Protein AF-A0A4P6M307-F1 (afdb_monomer)

Mean predicted aligned error: 17.97 Å

Nearest PDB structures (foldseek):
  3gp9-assembly2_B-3  TM=6.102E-01  e=2.139E-03  Acanthamoeba polyphaga mimivirus
  3fcw-assembly1_A-2  TM=6.290E-01  e=9.483E-03  Acanthamoeba polyphaga mimivirus
  3evw-assembly1_A-2  TM=6.458E-01  e=1.740E-02  Acanthamoeba polyphaga mimivirus
  7ywu-assembly3_G  TM=3.970E-01  e=5.698E+00  Rhodococcus jostii
  7ywv-assembly4_H  TM=3.481E-01  e=6.362E+00  Rhodococcus jostii RHA1

Sequence (437 aa):
MKGEKKYSVLILWPSSASEEGQRKAEHLLEQWKIPVYEKKISMRMTLSEFTEFIYSVYHMEPWADKWKNVKNKASWCYAEGYPVVFYKLEGKKLPQIQVIKQELRDTFKMQKNSVHLVEKCREETWEKINKKAAGQYQGVIKEVFQKYPYVCSSLRLKGHELAEEETVDAGVLWNPLRFDLNAKIIYIEALKKGKDIPDALALYKRHIEVFCGGRVVEAGNQAKDGMGKYVETLHSLYRLFREGQEIPGDPIPVDEDYAALDGSHRTALAWCFGRRLRIYHIAKKRRFTWDYLFFRKRGMAEADLLKMAHKYYEEHPMYCLVFRGKRREASLHRKLSGFCSPVYIKRLKKNRNCYVFLDREFDSREKVTEKIQGIFKRNSIVCLKSRQTMDTAFAELLRENEEAGRLQKNAGKVRRKIVYLYFVLLRAIKQRLGMPV

Foldseek 3Di:
DPDAFFKKKKKFFQLQQPPVSVVVLVVLCVVLVWDFPDKDWFAFDDLVLQLLVQCVVCVVPPQSVDSVSSSVLSVLQDDGPGTMMMTITGQPCVVVVVVSVVVSCVVSVSHPNGMDMGGRQHPVNVVVVVCSRHCVVVPVVVVCCVQAVPCCVVLVQRPWDKDDKDKAQLVLQVAQLPLLLLLLLLQLVCVVVVHPNVVSVVLNLLSVCLVCLVPQDDPDDPVDDDPVVVVVVLVVQSVCLVVVHDGPPPDFEAEPSSHTPDCSSVSSSCNNSVHIGIYIYTYPDDRRGPHLVSSVVSPNQPLSLLSSLVSSVVVFQKKKKKFADDDDPVVVCVLCVVPFSWRDWDQDPPRRIIITITGDPDPDPVVVLVSVCVVPPPVTIDIDRDPVVVVVVSVVSNVSSVVVVVVVVVVVVVVVVVVVVVVVVVVVVCVVVVHDD

Solvent-accessible surface area (backbone atoms only — not comparable to full-atom values): 24268 Å² total; per-residue (Å²): 133,85,75,80,81,46,25,27,38,40,35,34,24,20,55,37,35,45,76,66,40,47,51,54,53,51,52,52,35,55,76,70,69,51,59,71,78,43,80,46,74,26,67,64,51,54,74,69,58,43,25,52,51,47,37,71,77,37,59,88,40,86,68,40,76,40,64,69,50,28,47,53,52,26,62,61,19,49,35,87,81,28,26,43,35,38,37,38,30,66,48,90,46,61,74,57,52,54,51,49,54,48,52,51,18,62,74,67,72,46,50,86,34,26,53,49,75,45,74,73,37,47,70,71,55,49,50,52,52,45,47,63,41,66,52,68,57,50,56,70,49,47,54,47,46,72,74,38,52,65,57,49,65,76,66,65,57,82,91,50,52,79,42,71,76,48,79,40,58,26,63,70,49,63,44,46,48,41,41,67,36,33,36,46,34,51,28,53,49,17,62,74,70,75,43,67,45,72,63,26,47,49,48,33,52,53,50,51,41,38,72,49,67,73,47,73,66,71,96,85,54,98,89,65,74,47,74,63,55,60,52,51,50,48,52,53,52,48,50,31,65,72,68,76,49,84,67,89,79,68,54,32,46,19,32,91,82,42,47,57,75,50,54,59,66,58,43,27,48,24,47,78,68,75,35,71,39,48,31,31,28,32,45,93,59,81,85,76,69,42,24,54,65,53,43,49,76,55,66,48,52,68,69,57,54,48,52,29,47,49,52,49,48,78,81,37,76,54,42,38,36,39,29,66,61,87,76,55,67,71,63,45,49,59,62,40,58,76,74,42,54,61,43,41,75,50,70,47,84,87,79,38,37,28,42,37,33,29,56,63,86,58,99,44,73,64,62,54,52,53,55,47,42,73,78,38,67,74,94,31,67,47,79,43,76,50,69,71,54,49,54,50,51,52,51,53,55,49,50,54,49,51,53,52,49,52,51,50,55,49,50,51,52,50,50,50,50,50,54,50,50,50,53,53,50,51,46,52,51,27,60,75,69,74,41,89,121

pLDDT: mean 73.61, std 16.12, range [32.78, 98.38]

Organism: NCBI:txid33035

Structure (mmCIF, N/CA/C/O backbone):
data_AF-A0A4P6M307-F1
#
_entry.id   AF-A0A4P6M307-F1
#
loop_
_atom_site.group_PDB
_atom_site.id
_atom_site.type_symbol
_atom_site.label_atom_id
_atom_site.label_alt_id
_atom_site.label_comp_id
_atom_site.label_asym_id
_atom_site.label_entity_id
_atom_site.label_seq_id
_atom_site.pdbx_PDB_ins_code
_atom_site.Cartn_x
_atom_site.Cartn_y
_atom_site.Cartn_z
_atom_site.occupancy
_atom_site.B_iso_or_equiv
_atom_site.auth_seq_id
_atom_site.auth_comp_id
_atom_site.auth_asym_id
_atom_site.auth_atom_id
_atom_site.pdbx_PDB_model_num
ATOM 1 N N . MET A 1 1 ? -24.072 27.671 -34.530 1.00 32.78 1 MET A N 1
ATOM 2 C CA . MET A 1 1 ? -23.465 26.413 -34.037 1.00 32.78 1 MET A CA 1
ATOM 3 C C . MET A 1 1 ? -22.939 25.619 -35.228 1.00 32.78 1 MET A C 1
ATOM 5 O O . MET A 1 1 ? -23.743 25.099 -35.990 1.00 32.78 1 MET A O 1
ATOM 9 N N . LYS A 1 2 ? -21.618 25.578 -35.457 1.00 37.47 2 LYS A N 1
ATOM 10 C CA . LYS A 1 2 ? -21.030 24.672 -36.462 1.00 37.47 2 LYS A CA 1
ATOM 11 C C . LYS A 1 2 ? -21.182 23.244 -35.928 1.00 37.47 2 LYS A C 1
ATOM 13 O O . LYS A 1 2 ? -20.669 22.957 -34.854 1.00 37.47 2 LYS A O 1
ATOM 18 N N . GLY A 1 3 ? -21.932 22.392 -36.627 1.00 44.56 3 GLY A N 1
ATOM 19 C CA . GLY A 1 3 ? -22.141 21.003 -36.214 1.00 44.56 3 GLY A CA 1
ATOM 20 C C . GLY A 1 3 ? -20.807 20.265 -36.093 1.00 44.56 3 GLY A C 1
ATOM 21 O O . GLY A 1 3 ? -19.982 20.342 -37.004 1.00 44.56 3 GLY A O 1
ATOM 22 N N . GLU A 1 4 ? -20.587 19.580 -34.969 1.00 51.72 4 GLU A N 1
ATOM 23 C CA . GLU A 1 4 ? -19.405 18.739 -34.762 1.00 51.72 4 GLU A CA 1
ATOM 24 C C . GLU A 1 4 ? -19.264 17.748 -35.926 1.00 51.72 4 GLU A C 1
ATOM 26 O O . GLU A 1 4 ? -20.150 16.922 -36.174 1.00 51.72 4 GLU A O 1
ATOM 31 N N . LYS A 1 5 ? -18.147 17.826 -36.657 1.00 55.09 5 LYS A N 1
ATOM 32 C CA . LYS A 1 5 ? -17.815 16.830 -37.677 1.00 55.09 5 LYS A CA 1
ATOM 33 C C . LYS A 1 5 ? -17.586 15.492 -36.972 1.00 55.09 5 LYS A C 1
ATOM 35 O O . LYS A 1 5 ? -16.677 15.357 -36.159 1.00 55.09 5 LYS A O 1
ATOM 40 N N . LYS A 1 6 ? -18.430 14.504 -37.267 1.00 62.25 6 LYS A N 1
ATOM 41 C CA . LYS A 1 6 ? -18.277 13.131 -36.771 1.00 62.25 6 LYS A CA 1
ATOM 42 C C . LYS A 1 6 ? -17.341 12.384 -37.713 1.00 62.25 6 LYS A C 1
ATOM 44 O O . LYS A 1 6 ? -17.597 12.364 -38.915 1.00 62.25 6 LYS A O 1
ATOM 49 N N . TYR A 1 7 ? -16.305 11.748 -37.178 1.00 72.25 7 TYR A N 1
ATOM 50 C CA . TYR A 1 7 ? -15.385 10.909 -37.947 1.00 72.25 7 TYR A CA 1
ATOM 51 C C . TYR A 1 7 ? -15.489 9.449 -37.507 1.00 72.25 7 TYR A C 1
ATOM 53 O O . TYR A 1 7 ? -15.984 9.140 -36.421 1.00 72.25 7 TYR A O 1
ATOM 61 N N . SER A 1 8 ? -15.022 8.542 -38.356 1.00 76.38 8 SER A N 1
ATOM 62 C CA . SER A 1 8 ? -14.781 7.143 -37.995 1.00 76.38 8 SER A CA 1
ATOM 63 C C . SER A 1 8 ? -13.318 6.811 -38.235 1.00 76.38 8 SER A C 1
ATOM 65 O O . SER A 1 8 ? -12.690 7.399 -39.112 1.00 76.38 8 SER A O 1
ATOM 67 N N . VAL A 1 9 ? -12.768 5.885 -37.457 1.00 78.06 9 VAL A N 1
ATOM 68 C CA . VAL A 1 9 ? -11.374 5.454 -37.612 1.00 78.06 9 VAL A CA 1
ATOM 69 C C . VAL A 1 9 ? -11.351 3.985 -37.978 1.00 78.06 9 VAL A C 1
ATOM 71 O O . VAL A 1 9 ? -11.781 3.142 -37.189 1.00 78.06 9 VAL A O 1
ATOM 74 N N . LEU A 1 10 ? -10.838 3.686 -39.168 1.00 81.50 10 LEU A N 1
ATOM 75 C CA . LEU A 1 10 ? -10.545 2.327 -39.599 1.00 81.50 10 LEU A CA 1
ATOM 76 C C . LEU A 1 10 ? -9.103 1.994 -39.214 1.00 81.50 10 LEU A C 1
ATOM 78 O O . LEU A 1 10 ? -8.186 2.754 -39.518 1.00 81.50 10 LEU A O 1
ATOM 82 N N . ILE A 1 11 ? -8.915 0.868 -38.534 1.00 84.81 11 ILE A N 1
ATOM 83 C CA . ILE A 1 11 ? -7.616 0.395 -38.057 1.00 84.81 11 ILE A CA 1
ATOM 84 C C . ILE A 1 11 ? -7.317 -0.933 -38.736 1.00 84.81 11 ILE A C 1
ATOM 86 O O . ILE A 1 11 ? -8.015 -1.919 -38.489 1.00 84.81 11 ILE A O 1
ATOM 90 N N . LEU A 1 12 ? -6.274 -0.960 -39.556 1.00 85.19 12 LEU A N 1
ATOM 91 C CA . LEU A 1 12 ? -5.726 -2.176 -40.138 1.00 85.19 12 LEU A CA 1
ATOM 92 C C . LEU A 1 12 ? -4.685 -2.751 -39.175 1.00 85.19 12 LEU A C 1
ATOM 94 O O . LEU A 1 12 ? -3.720 -2.074 -38.803 1.00 85.19 12 LEU A O 1
ATOM 98 N N . TRP A 1 13 ? -4.910 -3.986 -38.731 1.00 89.31 13 TRP A N 1
ATOM 99 C CA . TRP A 1 13 ? -4.012 -4.655 -37.796 1.00 89.31 13 TRP A CA 1
ATOM 100 C C . TRP A 1 13 ? -2.744 -5.143 -38.505 1.00 89.31 13 TRP A C 1
ATOM 102 O O . TRP A 1 13 ? -2.826 -5.463 -39.693 1.00 89.31 13 TRP A O 1
ATOM 112 N N . PRO A 1 14 ? -1.606 -5.289 -37.793 1.00 88.56 14 PRO A N 1
ATOM 113 C CA . PRO A 1 14 ? -0.331 -5.728 -38.366 1.00 88.56 14 PRO A CA 1
ATOM 114 C C . PRO A 1 14 ? -0.443 -6.975 -39.241 1.00 88.56 14 PRO A C 1
ATOM 116 O O . PRO A 1 14 ? 0.104 -7.015 -40.336 1.00 88.56 14 PRO A O 1
ATOM 119 N N . SER A 1 15 ? -1.251 -7.945 -38.812 1.00 88.75 15 SER A N 1
ATOM 120 C CA . SER A 1 15 ? -1.532 -9.183 -39.549 1.00 88.75 15 SER A CA 1
ATOM 121 C C . SER A 1 15 ? -2.149 -9.009 -40.946 1.00 88.75 15 SER A C 1
ATOM 123 O O . SER A 1 15 ? -2.144 -9.944 -41.738 1.00 88.75 15 SER A O 1
ATOM 125 N N . SER A 1 16 ? -2.639 -7.814 -41.273 1.00 88.75 16 SER A N 1
ATOM 126 C CA . SER A 1 16 ? -3.215 -7.456 -42.577 1.00 88.75 16 SER A CA 1
ATOM 127 C C . SER A 1 16 ? -2.652 -6.152 -43.153 1.00 88.75 16 SER A C 1
ATOM 129 O O . SER A 1 16 ? -3.117 -5.687 -44.187 1.00 88.75 16 SER A O 1
ATOM 131 N N . ALA A 1 17 ? -1.651 -5.555 -42.499 1.00 87.06 17 ALA A N 1
ATOM 132 C CA . ALA A 1 17 ? -1.115 -4.234 -42.828 1.00 87.06 17 ALA A CA 1
ATOM 133 C C . ALA A 1 17 ? 0.107 -4.270 -43.760 1.00 87.06 17 ALA A C 1
ATOM 135 O O . ALA A 1 17 ? 0.865 -3.297 -43.829 1.00 87.06 17 ALA A O 1
ATOM 136 N N . SER A 1 18 ? 0.306 -5.372 -44.489 1.00 85.81 18 SER A N 1
ATOM 137 C CA . SER A 1 18 ? 1.284 -5.427 -45.578 1.00 85.81 18 SER A CA 1
ATOM 138 C C . SER A 1 18 ? 0.988 -4.355 -46.632 1.00 85.81 18 SER A C 1
ATOM 140 O O . SER A 1 18 ? -0.119 -3.822 -46.696 1.00 85.81 18 SER A O 1
ATOM 142 N N . GLU A 1 19 ? 1.960 -4.030 -47.484 1.00 83.31 19 GLU A N 1
ATOM 143 C CA . GLU A 1 19 ? 1.741 -3.065 -48.573 1.00 83.31 19 GLU A CA 1
ATOM 144 C C . GLU A 1 19 ? 0.587 -3.475 -49.494 1.00 83.31 19 GLU A C 1
ATOM 146 O O . GLU A 1 19 ? -0.181 -2.633 -49.953 1.00 83.31 19 GLU A O 1
ATOM 151 N N . GLU A 1 20 ? 0.445 -4.775 -49.755 1.00 85.25 20 GLU A N 1
ATOM 152 C CA . GLU A 1 20 ? -0.681 -5.319 -50.511 1.00 85.25 20 GLU A CA 1
ATOM 153 C C . GLU A 1 20 ? -2.000 -5.156 -49.743 1.00 85.25 20 GLU A C 1
ATOM 155 O O . GLU A 1 20 ? -3.015 -4.778 -50.325 1.00 85.25 20 GLU A O 1
ATOM 160 N N . GLY A 1 21 ? -1.997 -5.391 -48.428 1.00 85.81 21 GLY A N 1
ATOM 161 C CA . GLY A 1 21 ? -3.183 -5.207 -47.596 1.00 85.81 21 GLY A CA 1
ATOM 162 C C . GLY A 1 21 ? -3.626 -3.749 -47.491 1.00 85.81 21 GLY A C 1
ATOM 163 O O . GLY A 1 21 ? -4.818 -3.462 -47.576 1.00 85.81 21 GLY A O 1
ATOM 164 N N . GLN A 1 22 ? -2.680 -2.814 -47.409 1.00 87.56 22 GLN A N 1
ATOM 165 C CA . GLN A 1 22 ? -2.967 -1.379 -47.469 1.00 87.56 22 GLN A CA 1
ATOM 166 C C . GLN A 1 22 ? -3.559 -0.980 -48.824 1.00 87.56 22 GLN A C 1
ATOM 168 O O . GLN A 1 22 ? -4.587 -0.310 -48.851 1.00 87.56 22 GLN A O 1
ATOM 173 N N . ARG A 1 23 ? -2.983 -1.462 -49.937 1.00 85.62 23 ARG A N 1
ATOM 174 C CA . ARG A 1 23 ? -3.518 -1.227 -51.290 1.00 85.62 23 ARG A CA 1
ATOM 175 C C . ARG A 1 23 ? -4.944 -1.752 -51.447 1.00 85.62 23 ARG A C 1
ATOM 177 O O . ARG A 1 23 ? -5.792 -1.055 -51.991 1.00 85.62 23 ARG A O 1
ATOM 184 N N . LYS A 1 24 ? -5.235 -2.950 -50.928 1.00 86.69 24 LYS A N 1
ATOM 185 C CA . LYS A 1 24 ? -6.598 -3.513 -50.917 1.00 86.69 24 LYS A CA 1
ATOM 186 C C . LYS A 1 24 ? -7.561 -2.653 -50.098 1.00 86.69 24 LYS A C 1
ATOM 188 O O . LYS A 1 24 ? -8.683 -2.414 -50.535 1.00 86.69 24 LYS A O 1
ATOM 193 N N . ALA A 1 25 ? -7.122 -2.173 -48.933 1.00 86.06 25 ALA A N 1
ATOM 194 C CA . ALA A 1 25 ? -7.932 -1.300 -48.093 1.00 86.06 25 ALA A CA 1
ATOM 195 C C . ALA A 1 25 ? -8.240 0.042 -48.766 1.00 86.06 25 ALA A C 1
ATOM 197 O O . ALA A 1 25 ? -9.385 0.488 -48.750 1.00 86.06 25 ALA A O 1
ATOM 198 N N . GLU A 1 26 ? -7.241 0.654 -49.392 1.00 87.44 26 GLU A N 1
ATOM 199 C CA . GLU A 1 26 ? -7.371 1.925 -50.106 1.00 87.44 26 GLU A CA 1
ATOM 200 C C . GLU A 1 26 ? -8.257 1.796 -51.342 1.00 87.44 26 GLU A C 1
ATOM 202 O O . GLU A 1 26 ? -9.190 2.580 -51.494 1.00 87.44 26 GLU A O 1
ATOM 207 N N . HIS A 1 27 ? -8.063 0.746 -52.142 1.00 86.31 27 HIS A N 1
ATOM 208 C CA . HIS A 1 27 ? -8.904 0.473 -53.305 1.00 86.31 27 HIS A CA 1
ATOM 209 C C . HIS A 1 27 ? -10.387 0.338 -52.930 1.00 86.31 27 HIS A C 1
ATOM 211 O O . HIS A 1 27 ? -11.249 0.922 -53.583 1.00 86.31 27 HIS A O 1
ATOM 217 N N . LEU A 1 28 ? -10.697 -0.373 -51.840 1.00 85.62 28 LEU A N 1
ATOM 218 C CA . LEU A 1 28 ? -12.073 -0.501 -51.350 1.00 85.62 28 LEU A CA 1
ATOM 219 C C . LEU A 1 28 ? -12.634 0.842 -50.857 1.00 85.62 28 LEU A C 1
ATOM 221 O O . LEU A 1 28 ? -13.772 1.191 -51.166 1.00 85.62 28 LEU A O 1
ATOM 225 N N . LEU A 1 29 ? -11.848 1.634 -50.122 1.00 85.25 29 LEU A N 1
ATOM 226 C CA . LEU A 1 29 ? -12.279 2.966 -49.678 1.00 85.25 29 LEU A CA 1
ATOM 227 C C . LEU A 1 29 ? -12.572 3.901 -50.868 1.00 85.25 29 LEU A C 1
ATOM 229 O O . LEU A 1 29 ? -13.558 4.644 -50.831 1.00 85.25 29 LEU A O 1
ATOM 233 N N . GLU A 1 30 ? -11.772 3.821 -51.933 1.00 86.25 30 GLU A N 1
ATOM 234 C CA . GLU A 1 30 ? -11.964 4.559 -53.187 1.00 86.25 30 GLU A CA 1
ATOM 235 C C . GLU A 1 30 ? -13.213 4.104 -53.951 1.00 86.25 30 GLU A C 1
ATOM 237 O O . GLU A 1 30 ? -14.046 4.942 -54.308 1.00 86.25 30 GLU A O 1
ATOM 242 N N . GLN A 1 31 ? -13.397 2.791 -54.145 1.00 85.38 31 GLN A N 1
ATOM 243 C CA . GLN A 1 31 ? -14.571 2.214 -54.815 1.00 85.38 31 GLN A CA 1
ATOM 244 C C . GLN A 1 31 ? -15.882 2.666 -54.159 1.00 85.38 31 GLN A C 1
ATOM 246 O O . GLN A 1 31 ? -16.828 3.074 -54.837 1.00 85.38 31 GLN A O 1
ATOM 251 N N . TRP A 1 32 ? -15.916 2.673 -52.826 1.00 83.44 32 TRP A N 1
ATOM 252 C CA . TRP A 1 32 ? -17.075 3.103 -52.044 1.00 83.44 32 TRP A CA 1
ATOM 253 C C . TRP A 1 32 ? -17.207 4.630 -51.904 1.00 83.44 32 TRP A C 1
ATOM 255 O O . TRP A 1 32 ? -18.144 5.132 -51.262 1.00 83.44 32 TRP A O 1
ATOM 265 N N . LYS A 1 33 ? -16.294 5.396 -52.518 1.00 83.44 33 LYS A N 1
ATOM 266 C CA . LYS A 1 33 ? -16.234 6.863 -52.455 1.00 83.44 33 LYS A CA 1
ATOM 267 C C . LYS A 1 33 ? -16.285 7.350 -51.002 1.00 83.44 33 LYS A C 1
ATOM 269 O O . LYS A 1 33 ? -17.124 8.196 -50.652 1.00 83.44 33 LYS A O 1
ATOM 274 N N . ILE A 1 34 ? -15.460 6.752 -50.138 1.00 80.44 34 ILE A N 1
ATOM 275 C CA . ILE A 1 34 ? -15.277 7.164 -48.744 1.00 80.44 34 ILE A CA 1
ATOM 276 C C . ILE A 1 34 ? -14.065 8.096 -48.668 1.00 80.44 34 ILE A C 1
ATOM 278 O O . ILE A 1 34 ? -12.941 7.639 -48.866 1.00 80.44 34 ILE A O 1
ATOM 282 N N . PRO A 1 35 ? -14.253 9.388 -48.345 1.00 77.12 35 PRO A N 1
ATOM 283 C CA . PRO A 1 35 ? -13.132 10.306 -48.198 1.00 77.12 35 PRO A CA 1
ATOM 284 C C . PRO A 1 35 ? -12.227 9.887 -47.034 1.00 77.12 35 PRO A C 1
ATOM 286 O O . PRO A 1 35 ? -12.667 9.832 -45.878 1.00 77.12 35 PRO A O 1
ATOM 289 N N . VAL A 1 36 ? -10.958 9.620 -47.345 1.00 79.88 36 VAL A N 1
ATOM 290 C CA . VAL A 1 36 ? -9.886 9.461 -46.360 1.00 79.88 36 VAL A CA 1
ATOM 291 C C . VAL A 1 36 ? -9.278 10.836 -46.115 1.00 79.88 36 VAL A C 1
ATOM 293 O O . VAL A 1 36 ? -8.663 11.417 -47.002 1.00 79.88 36 VAL A O 1
ATOM 296 N N . TYR A 1 37 ? -9.458 11.366 -44.908 1.00 70.56 37 TYR A N 1
ATOM 297 C CA . TYR A 1 37 ? -8.891 12.660 -44.521 1.00 70.56 37 TYR A CA 1
ATOM 298 C C . TYR A 1 37 ? -7.426 12.557 -44.116 1.00 70.56 37 TYR A C 1
ATOM 300 O O . TYR A 1 37 ? -6.661 13.497 -44.301 1.00 70.56 37 TYR A O 1
ATOM 308 N N . GLU A 1 38 ? -7.054 11.438 -43.501 1.00 71.62 38 GLU A N 1
ATOM 309 C CA . GLU A 1 38 ? -5.714 11.246 -42.972 1.00 71.62 38 GLU A CA 1
ATOM 310 C C . GLU A 1 38 ? -5.382 9.753 -42.913 1.00 71.62 38 GLU A C 1
ATOM 312 O O . GLU A 1 38 ? -6.180 8.956 -42.405 1.00 71.62 38 GLU A O 1
ATOM 317 N N . LYS A 1 39 ? -4.196 9.387 -43.414 1.00 74.31 39 LYS A N 1
ATOM 318 C CA . LYS A 1 39 ? -3.589 8.062 -43.255 1.00 74.31 39 LYS A CA 1
ATOM 319 C C . LYS A 1 39 ? -2.387 8.191 -42.328 1.00 74.31 39 LYS A C 1
ATOM 321 O O . LYS A 1 39 ? -1.506 9.012 -42.569 1.00 74.31 39 LYS A O 1
ATOM 326 N N . LYS A 1 40 ? -2.332 7.359 -41.290 1.00 66.00 40 LYS A N 1
ATOM 327 C CA . LYS A 1 40 ? -1.186 7.274 -40.377 1.00 66.00 40 LYS A CA 1
ATOM 328 C C . LYS A 1 40 ? -0.700 5.849 -40.251 1.00 66.00 40 LYS A C 1
ATOM 330 O O . LYS A 1 40 ? -1.498 4.923 -40.142 1.00 66.00 40 LYS A O 1
ATOM 335 N N . ILE A 1 41 ? 0.614 5.693 -40.227 1.00 62.53 41 ILE A N 1
ATOM 336 C CA . ILE A 1 41 ? 1.286 4.408 -40.075 1.00 62.53 41 ILE A CA 1
ATOM 337 C C . ILE A 1 41 ? 2.076 4.485 -38.772 1.00 62.53 41 ILE A C 1
ATOM 339 O O . ILE A 1 41 ? 2.918 5.368 -38.615 1.00 62.53 41 ILE A O 1
ATOM 343 N N . SER A 1 42 ? 1.771 3.606 -37.817 1.00 62.62 42 SER A N 1
ATOM 344 C CA . SER A 1 42 ? 2.554 3.522 -36.585 1.00 62.62 42 SER A CA 1
ATOM 345 C C . SER A 1 42 ? 3.931 2.932 -36.865 1.00 62.62 42 SER A C 1
ATOM 347 O O . SER A 1 42 ? 4.126 2.176 -37.819 1.00 62.62 42 SER A O 1
ATOM 349 N N . MET A 1 43 ? 4.874 3.179 -35.958 1.00 57.25 43 MET A N 1
ATOM 350 C CA . MET A 1 43 ? 6.097 2.381 -35.908 1.00 57.25 43 MET A CA 1
ATOM 351 C C . MET A 1 43 ? 5.776 0.889 -35.723 1.00 57.25 43 MET A C 1
ATOM 353 O O . MET A 1 43 ? 4.722 0.519 -35.194 1.00 57.25 43 MET A O 1
ATOM 357 N N . ARG A 1 44 ? 6.702 0.028 -36.163 1.00 71.94 44 ARG A N 1
ATOM 358 C CA . ARG A 1 44 ? 6.634 -1.424 -35.953 1.00 71.94 44 ARG A CA 1
ATOM 359 C C . ARG A 1 44 ? 6.777 -1.708 -34.459 1.00 71.94 44 ARG A C 1
ATOM 361 O O . ARG A 1 44 ? 7.721 -1.240 -33.830 1.00 71.94 44 ARG A O 1
ATOM 368 N N . MET A 1 45 ? 5.824 -2.448 -33.906 1.00 68.56 45 MET A N 1
ATOM 369 C CA . MET A 1 45 ? 5.748 -2.747 -32.475 1.00 68.56 45 MET A CA 1
ATOM 370 C C . MET A 1 45 ? 6.185 -4.190 -32.224 1.00 68.56 45 MET A C 1
ATOM 372 O O . MET A 1 45 ? 5.961 -5.066 -33.061 1.00 68.56 45 MET A O 1
ATOM 376 N N . THR A 1 46 ? 6.748 -4.471 -31.054 1.00 79.94 46 THR A N 1
ATOM 377 C CA . THR A 1 46 ? 6.864 -5.845 -30.541 1.00 79.94 46 THR A CA 1
ATOM 378 C C . THR A 1 46 ? 5.476 -6.407 -30.203 1.00 79.94 46 THR A C 1
ATOM 380 O O . THR A 1 46 ? 4.534 -5.651 -29.948 1.00 79.94 46 THR A O 1
ATOM 383 N N . LEU A 1 47 ? 5.324 -7.736 -30.129 1.00 74.00 47 LEU A N 1
ATOM 384 C CA . LEU A 1 47 ? 4.054 -8.365 -29.721 1.00 74.00 47 LEU A CA 1
ATOM 385 C C . LEU A 1 47 ? 3.590 -7.880 -28.337 1.00 74.00 47 LEU A C 1
ATOM 387 O O . LEU A 1 47 ? 2.392 -7.729 -28.091 1.00 74.00 47 LEU A O 1
ATOM 391 N N . SER A 1 48 ? 4.537 -7.620 -27.434 1.00 70.25 48 SER A N 1
ATOM 392 C CA . SER A 1 48 ? 4.250 -7.085 -26.102 1.00 70.25 48 SER A CA 1
ATOM 393 C C . SER A 1 48 ? 3.623 -5.693 -26.193 1.00 70.25 48 SER A C 1
ATOM 395 O O . SER A 1 48 ? 2.527 -5.483 -25.679 1.00 70.25 48 SER A O 1
ATOM 397 N N . GLU A 1 49 ? 4.257 -4.771 -26.920 1.00 67.00 49 GLU A N 1
ATOM 398 C CA . GLU A 1 49 ? 3.742 -3.411 -27.128 1.00 67.00 49 GLU A CA 1
ATOM 399 C C . GLU A 1 49 ? 2.396 -3.423 -27.866 1.00 67.00 49 GLU A C 1
ATOM 401 O O . GLU A 1 49 ? 1.470 -2.695 -27.505 1.00 67.00 49 GLU A O 1
ATOM 406 N N . PHE A 1 50 ? 2.244 -4.296 -28.863 1.00 73.19 50 PHE A N 1
ATOM 407 C CA . PHE A 1 50 ? 0.989 -4.453 -29.588 1.00 73.19 50 PHE A CA 1
ATOM 408 C C . PHE A 1 50 ? -0.139 -5.007 -28.702 1.00 73.19 50 PHE A C 1
ATOM 410 O O . PHE A 1 50 ? -1.293 -4.600 -28.832 1.00 73.19 50 PHE A O 1
ATOM 417 N N . THR A 1 51 ? 0.178 -5.885 -27.746 1.00 71.31 51 THR A N 1
ATOM 418 C CA . THR A 1 51 ? -0.798 -6.380 -26.762 1.00 71.31 51 THR A CA 1
ATOM 419 C C . THR A 1 51 ? -1.338 -5.249 -25.887 1.00 71.31 51 THR A C 1
ATOM 421 O O . THR A 1 51 ? -2.540 -5.204 -25.614 1.00 71.31 51 THR A O 1
ATOM 424 N N . GLU A 1 52 ? -0.486 -4.299 -25.503 1.00 63.03 52 GLU A N 1
ATOM 425 C CA . GLU A 1 52 ? -0.917 -3.100 -24.772 1.00 63.03 52 GLU A CA 1
ATOM 426 C C . GLU A 1 52 ? -1.806 -2.199 -25.611 1.00 63.03 52 GLU A C 1
ATOM 428 O O . GLU A 1 52 ? -2.820 -1.681 -25.133 1.00 63.03 52 GLU A O 1
ATOM 433 N N . PHE A 1 53 ? -1.453 -2.043 -26.884 1.00 66.25 53 PHE A N 1
ATOM 434 C CA . PHE A 1 53 ? -2.269 -1.282 -27.808 1.00 66.25 53 PHE A CA 1
ATOM 435 C C . PHE A 1 53 ? -3.674 -1.889 -27.933 1.00 66.25 53 PHE A C 1
ATOM 437 O O . PHE A 1 53 ? -4.662 -1.172 -27.756 1.00 66.25 53 PHE A O 1
ATOM 444 N N . ILE A 1 54 ? -3.771 -3.212 -28.110 1.00 71.38 54 ILE A N 1
ATOM 445 C CA . ILE A 1 54 ? -5.039 -3.956 -28.144 1.00 71.38 54 ILE A CA 1
ATOM 446 C C . ILE A 1 54 ? -5.836 -3.760 -26.850 1.00 71.38 54 ILE A C 1
ATOM 448 O O . ILE A 1 54 ? -7.027 -3.467 -26.926 1.00 71.38 54 ILE A O 1
ATOM 452 N N . TYR A 1 55 ? -5.217 -3.837 -25.668 1.00 64.62 55 TYR A N 1
ATOM 453 C CA . TYR A 1 55 ? -5.929 -3.528 -24.423 1.00 64.62 55 TYR A CA 1
ATOM 454 C C . TYR A 1 55 ? -6.512 -2.118 -24.453 1.00 64.62 55 TYR A C 1
ATOM 456 O O . TYR A 1 55 ? -7.690 -1.935 -24.181 1.00 64.62 55 TYR A O 1
ATOM 464 N N . SER A 1 56 ? -5.726 -1.120 -24.852 1.00 59.59 56 SER A N 1
ATOM 465 C CA . SER A 1 56 ? -6.191 0.267 -24.851 1.00 59.59 56 SER A CA 1
ATOM 466 C C . SER A 1 56 ? -7.381 0.508 -25.789 1.00 59.59 56 SER A C 1
ATOM 468 O O . SER A 1 56 ? -8.260 1.301 -25.454 1.00 59.59 56 SER A O 1
ATOM 470 N N . VAL A 1 57 ? -7.443 -0.209 -26.915 1.00 65.06 57 VAL A N 1
ATOM 471 C CA . VAL A 1 57 ? -8.557 -0.141 -27.871 1.00 65.06 57 VAL A CA 1
ATOM 472 C C . VAL A 1 57 ? -9.811 -0.817 -27.313 1.00 65.06 57 VAL A C 1
ATOM 474 O O . VAL A 1 57 ? -10.911 -0.316 -27.517 1.00 65.06 57 VAL A O 1
ATOM 477 N N . TYR A 1 58 ? -9.656 -1.924 -26.582 1.00 67.00 58 TYR A N 1
ATOM 478 C CA . TYR A 1 58 ? -10.771 -2.780 -26.171 1.00 67.00 58 TYR A CA 1
ATOM 479 C C . TYR A 1 58 ? -11.059 -2.791 -24.660 1.00 67.00 58 TYR A C 1
ATOM 481 O O . TYR A 1 58 ? -11.918 -3.549 -24.239 1.00 67.00 58 TYR A O 1
ATOM 489 N N . HIS A 1 59 ? -10.399 -1.978 -23.826 1.00 67.94 59 HIS A N 1
ATOM 490 C CA . HIS A 1 59 ? -10.512 -2.046 -22.353 1.00 67.94 59 HIS A CA 1
ATOM 491 C C . HIS A 1 59 ? -11.929 -1.823 -21.804 1.00 67.94 59 HIS A C 1
ATOM 493 O O . HIS A 1 59 ? -12.203 -2.189 -20.668 1.00 67.94 59 HIS A O 1
ATOM 499 N N . MET A 1 60 ? -12.818 -1.219 -22.594 1.00 60.22 60 MET A N 1
ATOM 500 C CA . MET A 1 60 ? -14.229 -1.028 -22.242 1.00 60.22 60 MET A CA 1
ATOM 501 C C . MET A 1 60 ? -15.112 -2.228 -22.622 1.00 60.22 60 MET A C 1
ATOM 503 O O . MET A 1 60 ? -16.288 -2.260 -22.269 1.00 60.22 60 MET A O 1
ATOM 507 N N . GLU A 1 61 ? -14.575 -3.204 -23.355 1.00 64.19 61 GLU A N 1
ATOM 508 C CA . GLU A 1 61 ? -15.295 -4.410 -23.745 1.00 64.19 61 GLU A CA 1
ATOM 509 C C . GLU A 1 61 ? -15.274 -5.449 -22.613 1.00 64.19 61 GLU A C 1
ATOM 511 O O . GLU A 1 61 ? -14.197 -5.769 -22.100 1.00 64.19 61 GLU A O 1
ATOM 516 N N . PRO A 1 62 ? -16.408 -6.100 -22.292 1.00 73.19 62 PRO A N 1
ATOM 517 C CA . PRO A 1 62 ? -16.483 -7.071 -21.194 1.00 73.19 62 PRO A CA 1
ATOM 518 C C . PRO A 1 62 ? -15.489 -8.239 -21.298 1.00 73.19 62 PRO A C 1
ATOM 520 O O . PRO A 1 62 ? -15.082 -8.828 -20.298 1.00 73.19 62 PRO A O 1
ATOM 523 N N . TRP A 1 63 ? -15.086 -8.617 -22.516 1.00 76.06 63 TRP A N 1
ATOM 524 C CA . TRP A 1 63 ? -14.136 -9.711 -22.718 1.00 76.06 63 TRP A CA 1
ATOM 525 C C . TRP A 1 63 ? -12.682 -9.309 -22.424 1.00 76.06 63 TRP A C 1
ATOM 527 O O . TRP A 1 63 ? -11.863 -10.200 -22.170 1.00 76.06 63 TRP A O 1
ATOM 537 N N . ALA A 1 64 ? -12.356 -8.011 -22.450 1.00 65.31 64 ALA A N 1
ATOM 538 C CA . ALA A 1 64 ? -11.003 -7.486 -22.263 1.00 65.31 64 ALA A CA 1
ATOM 539 C C . ALA A 1 64 ? -10.581 -7.394 -20.785 1.00 65.31 64 ALA A C 1
ATOM 541 O O . ALA A 1 64 ? -9.388 -7.281 -20.504 1.00 65.31 64 ALA A O 1
ATOM 542 N N . ASP A 1 65 ? -11.518 -7.566 -19.844 1.00 61.88 65 ASP A N 1
ATOM 543 C CA . ASP A 1 65 ? -11.255 -7.638 -18.395 1.00 61.88 65 ASP A CA 1
ATOM 544 C C . ASP A 1 65 ? -10.268 -8.753 -18.012 1.00 61.88 65 ASP A C 1
ATOM 546 O O . ASP A 1 65 ? -9.572 -8.692 -16.994 1.00 61.88 65 ASP A O 1
ATOM 550 N N . LYS A 1 66 ? -10.187 -9.806 -18.833 1.00 70.62 66 LYS A N 1
ATOM 551 C CA . LYS A 1 66 ? -9.227 -10.897 -18.655 1.00 70.62 66 LYS A CA 1
ATOM 552 C C . LYS A 1 66 ? -8.037 -10.687 -19.581 1.00 70.62 66 LYS A C 1
ATOM 554 O O . LYS A 1 66 ? -8.126 -10.920 -20.783 1.00 70.62 66 LYS A O 1
ATOM 559 N N . TRP A 1 67 ? -6.873 -10.403 -19.000 1.00 72.00 67 TRP A N 1
ATOM 560 C CA . TRP A 1 67 ? -5.615 -10.213 -19.736 1.00 72.00 67 TRP A CA 1
ATOM 561 C C . TRP A 1 67 ? -5.266 -11.358 -20.704 1.00 72.00 67 TRP A C 1
ATOM 563 O O . TRP A 1 67 ? -4.704 -11.130 -21.771 1.00 72.00 67 TRP A O 1
ATOM 573 N N . LYS A 1 68 ? -5.638 -12.603 -20.372 1.00 74.25 68 LYS A N 1
ATOM 574 C CA . LYS A 1 68 ? -5.475 -13.758 -21.273 1.00 74.25 68 LYS A CA 1
ATOM 575 C C . LYS A 1 68 ? -6.212 -13.559 -22.607 1.00 74.25 68 LYS A C 1
ATOM 577 O O . LYS A 1 68 ? -5.666 -13.890 -23.651 1.00 74.25 68 LYS A O 1
ATOM 582 N N . ASN A 1 69 ? -7.412 -12.983 -22.584 1.00 77.50 69 ASN A N 1
ATOM 583 C CA . ASN A 1 69 ? -8.202 -12.732 -23.789 1.00 77.50 69 ASN A CA 1
ATOM 584 C C . ASN A 1 69 ? -7.578 -11.624 -24.643 1.00 77.50 69 ASN A C 1
ATOM 586 O O . ASN A 1 69 ? -7.544 -11.739 -25.864 1.00 77.50 69 ASN A O 1
ATOM 590 N N . VAL A 1 70 ? -7.034 -10.590 -23.999 1.00 73.38 70 VAL A N 1
ATOM 591 C CA . VAL A 1 70 ? -6.287 -9.510 -24.658 1.00 73.38 70 VAL A CA 1
ATOM 592 C C . VAL A 1 70 ? -5.040 -10.062 -25.347 1.00 73.38 70 VAL A C 1
ATOM 594 O O . VAL A 1 70 ? -4.841 -9.798 -26.528 1.00 73.38 70 VAL A O 1
ATOM 597 N N . LYS A 1 71 ? -4.246 -10.889 -24.651 1.00 76.88 71 LYS A N 1
ATOM 598 C CA . LYS A 1 71 ? -3.080 -11.573 -25.235 1.00 76.88 71 LYS A CA 1
ATOM 599 C C . LYS A 1 71 ? -3.460 -12.423 -26.443 1.00 76.88 71 LYS A C 1
ATOM 601 O O . LYS A 1 71 ? -2.809 -12.328 -27.476 1.00 76.88 71 LYS A O 1
ATOM 606 N N . ASN A 1 72 ? -4.525 -13.217 -26.325 1.00 86.75 72 ASN A N 1
ATOM 607 C CA . ASN A 1 72 ? -5.012 -14.040 -27.431 1.00 86.75 72 ASN A CA 1
ATOM 608 C C . ASN A 1 72 ? -5.409 -13.162 -28.624 1.00 86.75 72 ASN A C 1
ATOM 610 O O . ASN A 1 72 ? -4.944 -13.384 -29.739 1.00 86.75 72 ASN A O 1
ATOM 614 N N . LYS A 1 73 ? -6.190 -12.103 -28.381 1.00 84.44 73 LYS A N 1
ATOM 615 C CA . LYS A 1 73 ? -6.598 -11.166 -29.429 1.00 84.44 73 LYS A CA 1
ATOM 616 C C . LYS A 1 73 ? 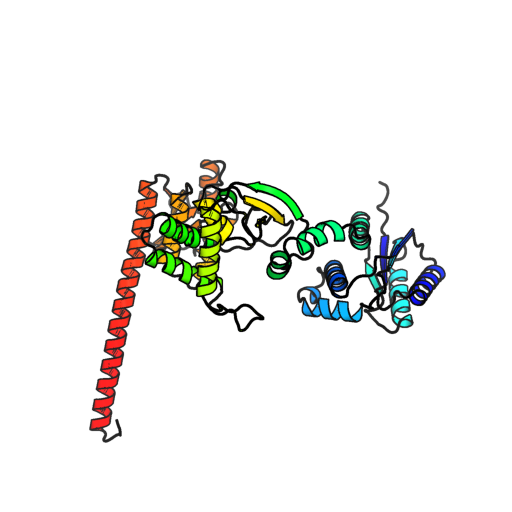-5.400 -10.496 -30.100 1.00 84.44 73 LYS A C 1
ATOM 618 O O . LYS A 1 73 ? -5.367 -10.409 -31.323 1.00 84.44 73 LYS A O 1
ATOM 623 N N . ALA A 1 74 ? -4.421 -10.059 -29.315 1.00 82.12 74 ALA A N 1
ATOM 624 C CA . ALA A 1 74 ? -3.198 -9.462 -29.824 1.00 82.12 74 ALA A CA 1
ATOM 625 C C . ALA A 1 74 ? -2.405 -10.449 -30.677 1.00 82.12 74 ALA A C 1
ATOM 627 O O . ALA A 1 74 ? -2.040 -10.103 -31.791 1.00 82.12 74 ALA A O 1
ATOM 628 N N . SER A 1 75 ? -2.232 -11.692 -30.221 1.00 88.56 75 SER A N 1
ATOM 629 C CA . SER A 1 75 ? -1.530 -12.721 -30.995 1.00 88.56 75 SER A CA 1
ATOM 630 C C . SER A 1 75 ? -2.181 -12.998 -32.352 1.00 88.56 75 SER A C 1
ATOM 632 O O . SER A 1 75 ? -1.475 -13.217 -33.325 1.00 88.56 75 SER A O 1
ATOM 634 N N . TRP A 1 76 ? -3.513 -12.916 -32.450 1.00 90.25 76 TRP A N 1
ATOM 635 C CA . TRP A 1 76 ? -4.219 -13.119 -33.718 1.00 90.25 76 TRP A CA 1
ATOM 636 C C . TRP A 1 76 ? -4.151 -11.919 -34.662 1.00 90.25 76 TRP A C 1
ATOM 638 O O . TRP A 1 76 ? -4.283 -12.084 -35.869 1.00 90.25 76 TRP A O 1
ATOM 648 N N . CYS A 1 77 ? -4.009 -10.711 -34.117 1.00 87.50 77 CYS A N 1
ATOM 649 C CA . CYS A 1 77 ? -3.946 -9.471 -34.886 1.00 87.50 77 CYS A CA 1
ATOM 650 C C . CYS A 1 77 ? -2.505 -9.058 -35.240 1.00 87.50 77 CYS A C 1
ATOM 652 O O . CYS A 1 77 ? -2.320 -8.168 -36.072 1.00 87.50 77 CYS A O 1
ATOM 654 N N . TYR A 1 78 ? -1.501 -9.671 -34.611 1.00 90.12 78 TYR A N 1
ATOM 655 C CA . TYR A 1 78 ? -0.091 -9.320 -34.743 1.00 90.12 78 TYR A CA 1
ATOM 656 C C . TYR A 1 78 ? 0.586 -10.045 -35.908 1.00 90.12 78 TYR A C 1
ATOM 658 O O . TYR A 1 78 ? 0.346 -11.225 -36.140 1.00 90.12 78 TYR A O 1
ATOM 666 N N . ALA A 1 79 ? 1.481 -9.340 -36.591 1.00 87.00 79 ALA A N 1
ATOM 667 C CA . ALA A 1 79 ? 2.493 -9.915 -37.461 1.00 87.00 79 ALA A CA 1
ATOM 668 C C . ALA A 1 79 ? 3.785 -9.132 -37.238 1.00 87.00 79 ALA A C 1
ATOM 670 O O . ALA A 1 79 ? 3.788 -7.898 -37.261 1.00 87.00 79 ALA A O 1
ATOM 671 N N . GLU A 1 80 ? 4.866 -9.855 -36.966 1.00 85.06 80 GLU A N 1
ATOM 672 C CA . GLU A 1 80 ? 6.156 -9.255 -36.653 1.00 85.06 80 GLU A CA 1
ATOM 673 C C . GLU A 1 80 ? 6.666 -8.418 -37.828 1.00 85.06 80 GLU A C 1
ATOM 675 O O . GLU A 1 80 ? 6.574 -8.817 -38.987 1.00 85.06 80 GLU A O 1
ATOM 680 N N . GLY A 1 81 ? 7.168 -7.220 -37.529 1.00 78.44 81 GLY A N 1
ATOM 681 C CA . GLY A 1 81 ? 7.678 -6.303 -38.546 1.00 78.44 81 GLY A CA 1
ATOM 682 C C . GLY A 1 81 ? 6.610 -5.537 -39.339 1.00 78.44 81 GLY A C 1
ATOM 683 O O . GLY A 1 81 ? 6.982 -4.706 -40.165 1.00 78.44 81 GLY A O 1
ATOM 684 N N . TYR A 1 82 ? 5.314 -5.731 -39.073 1.00 81.69 82 TYR A N 1
ATOM 685 C CA . TYR A 1 82 ? 4.239 -4.980 -39.732 1.00 81.69 82 TYR A CA 1
ATOM 686 C C . TYR A 1 82 ? 3.674 -3.860 -38.836 1.00 81.69 82 TYR A C 1
ATOM 688 O O . TYR A 1 82 ? 3.616 -4.010 -37.612 1.00 81.69 82 TYR A O 1
ATOM 696 N N . PRO A 1 83 ? 3.283 -2.708 -39.415 1.00 82.19 83 PRO A N 1
ATOM 697 C CA . PRO A 1 83 ? 2.771 -1.569 -38.655 1.00 82.19 83 PRO A CA 1
ATOM 698 C C . PRO A 1 83 ? 1.277 -1.710 -38.330 1.00 82.19 83 PRO A C 1
ATOM 700 O O . PRO A 1 83 ? 0.578 -2.558 -38.878 1.00 82.19 83 PRO A O 1
ATOM 703 N N . VAL A 1 84 ? 0.756 -0.821 -37.483 1.00 78.81 84 VAL A N 1
ATOM 704 C CA . VAL A 1 84 ? -0.683 -0.539 -37.412 1.00 78.81 84 VAL A CA 1
ATOM 705 C C . VAL A 1 84 ? -0.981 0.632 -38.343 1.00 78.81 84 VAL A C 1
ATOM 707 O O . VAL A 1 84 ? -0.288 1.650 -38.291 1.00 78.81 84 VAL A O 1
ATOM 710 N N . VAL A 1 85 ? -2.016 0.517 -39.177 1.00 80.25 85 VAL A N 1
ATOM 711 C CA . VAL A 1 85 ? -2.401 1.589 -40.110 1.00 80.25 85 VAL A CA 1
ATOM 712 C C . VAL A 1 85 ? -3.767 2.141 -39.738 1.00 80.25 85 VAL A C 1
ATOM 714 O O . VAL A 1 85 ? -4.714 1.391 -39.512 1.00 80.25 85 VAL A O 1
ATOM 717 N N . PHE A 1 86 ? -3.864 3.463 -39.677 1.00 80.75 86 PHE A N 1
ATOM 718 C CA . PHE A 1 86 ? -5.063 4.197 -39.304 1.00 80.75 86 PHE A CA 1
ATOM 719 C C . PHE A 1 86 ? -5.550 5.027 -40.484 1.00 80.75 86 PHE A C 1
ATOM 721 O O . PHE A 1 86 ? -4.781 5.807 -41.045 1.00 80.75 86 PHE A O 1
ATOM 728 N N . TYR A 1 87 ? -6.839 4.921 -40.790 1.00 80.75 87 TYR A N 1
ATOM 729 C CA . TYR A 1 87 ? -7.521 5.769 -41.761 1.00 80.75 87 TYR A CA 1
ATOM 730 C C . TYR A 1 87 ? -8.614 6.571 -41.049 1.00 80.75 87 TYR A C 1
ATOM 732 O O . TYR A 1 87 ? -9.540 5.994 -40.467 1.00 80.75 87 TYR A O 1
ATOM 740 N N . LYS A 1 88 ? -8.513 7.904 -41.083 1.00 80.50 88 LYS A N 1
ATOM 741 C CA . LYS A 1 88 ? -9.551 8.824 -40.595 1.00 80.50 88 LYS A CA 1
ATOM 742 C C . LYS A 1 88 ? -10.577 9.062 -41.705 1.00 80.50 88 LYS A C 1
ATOM 744 O O . LYS A 1 88 ? -10.240 9.616 -42.749 1.00 80.50 88 LYS A O 1
ATOM 749 N N . LEU A 1 89 ? -11.822 8.658 -41.465 1.00 79.56 89 LEU A N 1
ATOM 750 C CA . LEU A 1 89 ? -12.924 8.655 -42.435 1.00 79.56 89 LEU A CA 1
ATOM 751 C C . LEU A 1 89 ? -14.030 9.648 -42.033 1.00 79.56 89 LEU A C 1
ATOM 753 O O . LEU A 1 89 ? -14.313 9.817 -40.843 1.00 79.56 89 LEU A O 1
ATOM 757 N N . GLU A 1 90 ? -14.711 10.270 -43.000 1.00 72.00 90 GLU A N 1
ATOM 758 C CA . GLU A 1 90 ? -15.849 11.171 -42.728 1.00 72.00 90 GLU A CA 1
ATOM 759 C C . GLU A 1 90 ? -17.145 10.423 -42.365 1.00 72.00 90 GLU A C 1
ATOM 761 O O . GLU A 1 90 ? -17.595 9.517 -43.066 1.00 72.00 90 GLU A O 1
ATOM 766 N N . GLY A 1 91 ? -17.806 10.832 -41.279 1.00 61.88 91 GLY A N 1
ATOM 767 C CA . GLY A 1 91 ? -18.905 10.101 -40.639 1.00 61.88 91 GLY A CA 1
ATOM 768 C C . GLY A 1 91 ? -20.310 10.273 -41.224 1.00 61.88 91 GLY A C 1
ATOM 769 O O . GLY A 1 91 ? -21.275 10.000 -40.512 1.00 61.88 91 GLY A O 1
ATOM 770 N N . LYS A 1 92 ? -20.478 10.688 -42.487 1.00 54.91 92 LYS A N 1
ATOM 771 C CA . LYS A 1 92 ? -21.818 10.767 -43.118 1.00 54.91 92 LYS A CA 1
ATOM 772 C C . LYS A 1 92 ? -22.336 9.426 -43.665 1.00 54.91 92 LYS A C 1
ATOM 774 O O . LYS A 1 92 ? -23.481 9.354 -44.095 1.00 54.91 92 LYS A O 1
ATOM 779 N N . LYS A 1 93 ? -21.524 8.362 -43.634 1.00 63.03 93 LYS A N 1
ATOM 780 C CA . LYS A 1 93 ? -21.797 7.078 -44.308 1.00 63.03 93 LYS A CA 1
ATOM 781 C C . LYS A 1 93 ? -21.565 5.846 -43.411 1.00 63.03 93 LYS A C 1
ATOM 783 O O . LYS A 1 93 ? -21.098 4.817 -43.883 1.00 63.03 93 LYS A O 1
ATOM 788 N N . LEU A 1 94 ? -21.883 5.924 -42.113 1.00 64.12 94 LEU A N 1
ATOM 789 C CA . LEU A 1 94 ? -21.661 4.824 -41.148 1.00 64.12 94 LEU A CA 1
ATOM 790 C C . LEU A 1 94 ? -22.159 3.436 -41.620 1.00 64.12 94 LEU A C 1
ATOM 792 O O . LEU A 1 94 ? -21.388 2.484 -41.491 1.00 64.12 94 LEU A O 1
ATOM 796 N N . PRO A 1 95 ? -23.363 3.292 -42.220 1.00 66.50 95 PRO A N 1
ATOM 797 C CA . PRO A 1 95 ? -23.804 2.004 -42.762 1.00 66.50 95 PRO A CA 1
ATOM 798 C C . PRO A 1 95 ? -22.871 1.448 -43.847 1.00 66.50 95 PRO A C 1
ATOM 800 O O . PRO A 1 95 ? -22.588 0.256 -43.854 1.00 66.50 95 PRO A O 1
ATOM 803 N N . GLN A 1 96 ? -22.321 2.307 -44.712 1.00 72.06 96 GLN A N 1
ATOM 804 C CA . GLN A 1 96 ? -21.382 1.899 -45.766 1.00 72.06 96 GLN A CA 1
ATOM 805 C C . GLN A 1 96 ? -20.029 1.479 -45.175 1.00 72.06 96 GLN A C 1
ATOM 807 O O . GLN A 1 96 ? -19.424 0.521 -45.637 1.00 72.06 96 GLN A O 1
ATOM 812 N N . ILE A 1 97 ? -19.578 2.126 -44.095 1.00 70.31 97 ILE A N 1
ATOM 813 C CA . ILE A 1 97 ? -18.308 1.781 -43.436 1.00 70.31 97 ILE A CA 1
ATOM 814 C C . ILE A 1 97 ? -18.375 0.393 -42.774 1.00 70.31 97 ILE A C 1
ATOM 816 O O . ILE A 1 97 ? -17.381 -0.332 -42.761 1.00 70.31 97 ILE A O 1
ATOM 820 N N . GLN A 1 98 ? -19.538 -0.018 -42.259 1.00 74.75 98 GLN A N 1
ATOM 821 C CA . GLN A 1 98 ? -19.722 -1.379 -41.740 1.00 74.75 98 GLN A CA 1
ATOM 822 C C . GLN A 1 98 ? -19.703 -2.436 -42.852 1.00 74.75 98 GLN A C 1
ATOM 824 O O . GLN A 1 98 ? -19.127 -3.504 -42.646 1.00 74.75 98 GLN A O 1
ATOM 829 N N . VAL A 1 99 ? -20.257 -2.125 -44.029 1.00 80.44 99 VAL A N 1
ATOM 830 C CA . VAL A 1 99 ? -20.170 -2.998 -45.213 1.00 80.44 99 VAL A CA 1
ATOM 831 C C . VAL A 1 99 ? -18.714 -3.144 -45.659 1.00 80.44 99 VAL A C 1
ATOM 833 O O . VAL A 1 99 ? -18.219 -4.262 -45.741 1.00 80.44 99 VAL A O 1
ATOM 836 N N . ILE A 1 100 ? -17.976 -2.037 -45.786 1.00 77.75 100 ILE A N 1
ATOM 837 C CA . ILE A 1 100 ? -16.542 -2.045 -46.135 1.00 77.75 100 ILE A CA 1
ATOM 838 C C . ILE A 1 100 ? -15.725 -2.847 -45.123 1.00 77.75 100 ILE A C 1
ATOM 840 O O . ILE A 1 100 ? -14.847 -3.624 -45.485 1.00 77.75 100 ILE A O 1
ATOM 844 N N . LYS A 1 101 ? -16.015 -2.692 -43.827 1.00 81.88 101 LYS A N 1
ATOM 845 C CA . LYS A 1 101 ? -15.363 -3.477 -42.776 1.00 81.88 101 LYS A CA 1
ATOM 846 C C . LYS A 1 101 ? -15.577 -4.971 -42.992 1.00 81.88 101 LYS A C 1
ATOM 848 O O . LYS A 1 101 ? -14.663 -5.741 -42.715 1.00 81.88 101 LYS A O 1
ATOM 853 N N . GLN A 1 102 ? -16.761 -5.383 -43.435 1.00 82.44 102 GLN A N 1
ATOM 854 C CA . GLN A 1 102 ? -17.045 -6.782 -43.719 1.00 82.44 102 GLN A CA 1
ATOM 855 C C . GLN A 1 102 ? -16.329 -7.249 -44.993 1.00 82.44 102 GLN A C 1
ATOM 857 O O . GLN A 1 102 ? -15.609 -8.239 -44.927 1.00 82.44 102 GLN A O 1
ATOM 862 N N . GLU A 1 103 ? -16.375 -6.478 -46.079 1.00 83.19 103 GLU A N 1
ATOM 863 C CA . GLU A 1 103 ? -15.658 -6.794 -47.324 1.00 83.19 103 GLU A CA 1
ATOM 864 C C . GLU A 1 103 ? -14.141 -6.898 -47.124 1.00 83.19 103 GLU A C 1
ATOM 866 O O . GLU A 1 103 ? -13.498 -7.805 -47.652 1.00 83.19 103 GLU A O 1
ATOM 871 N N . LEU A 1 104 ? -13.555 -6.033 -46.289 1.00 80.88 104 LEU A N 1
ATOM 872 C CA . LEU A 1 104 ? -12.150 -6.141 -45.895 1.00 80.88 104 LEU A CA 1
ATOM 873 C C . LEU A 1 104 ? -11.881 -7.458 -45.166 1.00 80.88 104 LEU A C 1
ATOM 875 O O . LEU A 1 104 ? -10.896 -8.137 -45.443 1.00 80.88 104 LEU A O 1
ATOM 879 N N . ARG A 1 105 ? -12.749 -7.862 -44.235 1.00 82.75 105 ARG A N 1
ATOM 880 C CA . ARG A 1 105 ? -12.587 -9.132 -43.507 1.00 82.75 105 ARG A CA 1
ATOM 881 C C . ARG A 1 105 ? -12.676 -10.338 -44.424 1.00 82.75 105 ARG A C 1
ATOM 883 O O . ARG A 1 105 ? -11.899 -11.275 -44.233 1.00 82.75 105 ARG A O 1
ATOM 890 N N . ASP A 1 106 ? -13.576 -10.284 -45.395 1.00 82.69 106 ASP A N 1
ATOM 891 C CA . ASP A 1 106 ? -13.783 -11.344 -46.375 1.00 82.69 106 ASP A CA 1
ATOM 892 C C . ASP A 1 106 ? -12.587 -11.424 -47.333 1.00 82.69 106 ASP A C 1
ATOM 894 O O . ASP A 1 106 ? -12.047 -12.505 -47.565 1.00 82.69 106 ASP A O 1
ATOM 898 N N . THR A 1 107 ? -12.072 -10.268 -47.763 1.00 79.19 107 THR A N 1
ATOM 899 C CA . THR A 1 107 ? -10.864 -10.145 -48.594 1.00 79.19 107 THR A CA 1
ATOM 900 C C . THR A 1 107 ? -9.626 -10.707 -47.893 1.00 79.19 107 THR A C 1
ATOM 902 O O . THR A 1 107 ? -8.833 -11.424 -48.504 1.00 79.19 107 THR A O 1
ATOM 905 N N . PHE A 1 108 ? -9.450 -10.416 -46.600 1.00 77.19 108 PHE A N 1
ATOM 906 C CA . PHE A 1 108 ? -8.302 -10.904 -45.833 1.00 77.19 108 PHE A CA 1
ATOM 907 C C . PHE A 1 108 ? -8.454 -12.356 -45.363 1.00 77.19 108 PHE A C 1
ATOM 909 O O . PHE A 1 108 ? -7.460 -12.955 -44.976 1.00 77.19 108 PHE A O 1
ATOM 916 N N . LYS A 1 109 ? -9.666 -12.933 -45.365 1.00 76.75 109 LYS A N 1
ATOM 917 C CA . LYS A 1 109 ? -9.981 -14.267 -44.801 1.00 76.75 109 LYS A CA 1
ATOM 918 C C . LYS A 1 109 ? -9.570 -14.449 -43.327 1.00 76.75 109 LYS A C 1
ATOM 920 O O . LYS A 1 109 ? -9.440 -15.566 -42.838 1.00 76.75 109 LYS A O 1
ATOM 925 N N . MET A 1 110 ? -9.406 -13.348 -42.589 1.00 66.44 110 MET A N 1
ATOM 926 C CA . MET A 1 110 ? -8.933 -13.325 -41.191 1.00 66.44 110 MET A CA 1
ATOM 927 C C . MET A 1 110 ? -10.026 -12.931 -40.188 1.00 66.44 110 MET A C 1
ATOM 929 O O . MET A 1 110 ? -9.749 -12.675 -39.011 1.00 66.44 110 MET A O 1
ATOM 933 N N . GLN A 1 111 ? -11.284 -12.873 -40.639 1.00 74.12 111 GLN A N 1
ATOM 934 C CA . GLN A 1 111 ? -12.449 -12.508 -39.828 1.00 74.12 111 GLN A CA 1
ATOM 935 C C . GLN A 1 111 ? -12.179 -11.251 -38.973 1.00 74.12 111 GLN A C 1
ATOM 937 O O . GLN A 1 111 ? -11.653 -10.256 -39.457 1.00 74.12 111 GLN A O 1
ATOM 942 N N . LYS A 1 112 ? -12.500 -11.255 -37.672 1.00 74.75 112 LYS A N 1
ATOM 943 C CA . LYS A 1 112 ? -12.354 -10.084 -36.785 1.00 74.75 112 LYS A CA 1
ATOM 944 C C . LYS A 1 112 ? -10.897 -9.665 -36.515 1.00 74.75 112 LYS A C 1
ATOM 946 O O . LYS A 1 112 ? -10.702 -8.739 -35.723 1.00 74.75 112 LYS A O 1
ATOM 951 N N . ASN A 1 113 ? -9.897 -10.343 -37.080 1.00 80.12 113 ASN A N 1
ATOM 952 C CA . ASN A 1 113 ? -8.483 -10.121 -36.775 1.00 80.12 113 ASN A CA 1
ATOM 953 C C . ASN A 1 113 ? -7.739 -9.263 -37.805 1.00 80.12 113 ASN A C 1
ATOM 955 O O . ASN A 1 113 ? -6.644 -8.818 -37.487 1.00 80.12 113 ASN A O 1
ATOM 959 N N . SER A 1 114 ? -8.344 -8.953 -38.957 1.00 79.19 114 SER A N 1
ATOM 960 C CA . SER A 1 114 ? -7.757 -8.058 -39.969 1.00 79.19 114 SER A CA 1
ATOM 961 C C . SER A 1 114 ? -7.973 -6.577 -39.658 1.00 79.19 114 SER A C 1
ATOM 963 O O . SER A 1 114 ? -7.044 -5.781 -39.642 1.00 79.19 114 SER A O 1
ATOM 965 N N . VAL A 1 115 ? -9.205 -6.189 -39.330 1.00 83.88 115 VAL A N 1
ATOM 966 C CA . VAL A 1 115 ? -9.562 -4.768 -39.239 1.00 83.88 115 VAL A CA 1
ATOM 967 C C . VAL A 1 115 ? -10.484 -4.462 -38.058 1.00 83.88 115 VAL A C 1
ATOM 969 O O . VAL A 1 115 ? -11.334 -5.273 -37.657 1.00 83.88 115 VAL A O 1
ATOM 972 N N . HIS A 1 116 ? -10.334 -3.267 -37.495 1.00 83.19 116 HIS A N 1
ATOM 973 C CA . HIS A 1 116 ? -11.218 -2.699 -36.482 1.00 83.19 116 HIS A CA 1
ATOM 974 C C . HIS A 1 116 ? -11.759 -1.342 -36.919 1.00 83.19 116 HIS A C 1
ATOM 976 O O . HIS A 1 116 ? -11.140 -0.632 -37.701 1.00 83.19 116 HIS A O 1
ATOM 982 N N . LEU A 1 117 ? -12.941 -1.000 -36.412 1.00 79.44 117 LEU A N 1
ATOM 983 C CA . LEU A 1 117 ? -13.603 0.259 -36.711 1.00 79.44 117 LEU A CA 1
ATOM 984 C C . LEU A 1 117 ? -14.041 0.904 -35.405 1.00 79.44 117 LEU A C 1
ATOM 986 O O . LEU A 1 117 ? -14.803 0.288 -34.659 1.00 79.44 117 LEU A O 1
ATOM 990 N N . VAL A 1 118 ? -13.600 2.139 -35.191 1.00 72.38 118 VAL A N 1
ATOM 991 C CA . VAL A 1 118 ? -14.072 3.013 -34.118 1.00 72.38 118 VAL A CA 1
ATOM 992 C C . VAL A 1 118 ? -15.090 3.980 -34.714 1.00 72.38 118 VAL A C 1
ATOM 994 O O . VAL A 1 118 ? -14.749 4.828 -35.543 1.00 72.38 118 VAL A O 1
ATOM 997 N N . GLU A 1 119 ? -16.349 3.839 -34.312 1.00 70.19 119 GLU A N 1
ATOM 998 C CA . GLU A 1 119 ? -17.436 4.710 -34.762 1.00 70.19 119 GLU A CA 1
ATOM 999 C C . GLU A 1 119 ? -17.498 6.008 -33.952 1.00 70.19 119 GLU A C 1
ATOM 1001 O O . GLU A 1 119 ? -17.175 6.022 -32.765 1.00 70.19 119 GLU A O 1
ATOM 1006 N N . LYS A 1 120 ? -17.992 7.087 -34.580 1.00 65.44 120 LYS A N 1
ATOM 1007 C CA . LYS A 1 120 ? -18.295 8.374 -33.916 1.00 65.44 120 LYS A CA 1
ATOM 1008 C C . LYS A 1 120 ? -17.122 8.885 -33.062 1.00 65.44 120 LYS A C 1
ATOM 1010 O O . LYS A 1 120 ? -17.307 9.361 -31.943 1.00 65.44 120 LYS A O 1
ATOM 1015 N N . CYS A 1 121 ? -15.916 8.781 -33.612 1.00 62.03 121 CYS A N 1
ATOM 1016 C CA . CYS A 1 121 ? -14.686 9.227 -32.981 1.00 62.03 121 CYS A CA 1
ATOM 1017 C C . CYS A 1 121 ? -14.687 10.762 -32.887 1.00 62.03 121 CYS A C 1
ATOM 1019 O O . CYS A 1 121 ? -14.857 11.449 -33.900 1.00 62.03 121 CYS A O 1
ATOM 1021 N N . ARG A 1 122 ? -14.525 11.294 -31.670 1.00 61.28 122 ARG A N 1
ATOM 1022 C CA . ARG A 1 122 ? -14.309 12.731 -31.436 1.00 61.28 122 ARG A CA 1
ATOM 1023 C C . ARG A 1 122 ? -12.868 13.095 -31.797 1.00 61.28 122 ARG A C 1
ATOM 1025 O O . ARG A 1 122 ? -11.982 12.248 -31.700 1.00 61.28 122 ARG A O 1
ATOM 1032 N N . GLU A 1 123 ? -12.623 14.352 -32.161 1.00 59.81 123 GLU A N 1
ATOM 1033 C CA . GLU A 1 123 ? -11.279 14.835 -32.525 1.00 59.81 123 GLU A CA 1
ATOM 1034 C C . GLU A 1 123 ? -10.253 14.567 -31.405 1.00 59.81 123 GLU A C 1
ATOM 1036 O O . GLU A 1 123 ? -9.181 14.032 -31.660 1.00 59.81 123 GLU A O 1
ATOM 1041 N N . GLU A 1 124 ? -10.636 14.758 -30.140 1.00 55.75 124 GLU A N 1
ATOM 1042 C CA . GLU A 1 124 ? -9.806 14.422 -28.970 1.00 55.75 124 GLU A CA 1
ATOM 1043 C C . GLU A 1 124 ? -9.432 12.929 -28.882 1.00 55.75 124 GLU A C 1
ATOM 1045 O O . GLU A 1 124 ? -8.366 12.559 -28.385 1.00 55.75 124 GLU A O 1
ATOM 1050 N N . THR A 1 125 ? -10.320 12.032 -29.323 1.00 55.31 125 THR A N 1
ATOM 1051 C CA . THR A 1 125 ? -10.059 10.587 -29.361 1.00 55.31 125 THR A CA 1
ATOM 1052 C C . THR A 1 125 ? -9.086 10.254 -30.491 1.00 55.31 125 THR A C 1
ATOM 1054 O O . THR A 1 125 ? -8.187 9.438 -30.289 1.00 55.31 125 THR A O 1
ATOM 1057 N N . TRP A 1 126 ? -9.207 10.926 -31.642 1.00 58.28 126 TRP A N 1
ATOM 1058 C CA . TRP A 1 126 ? -8.240 10.840 -32.738 1.00 58.28 126 TRP A CA 1
ATOM 1059 C C . TRP A 1 126 ? -6.856 11.334 -32.312 1.00 58.28 126 TRP A C 1
ATOM 1061 O O . TRP A 1 126 ? -5.875 10.630 -32.528 1.00 58.28 126 TRP A O 1
ATOM 1071 N N . GLU A 1 127 ? -6.763 12.473 -31.626 1.00 60.16 127 GLU A N 1
ATOM 1072 C CA . GLU A 1 127 ? -5.496 12.993 -31.101 1.00 60.16 127 GLU A CA 1
ATOM 1073 C C . GLU A 1 127 ? -4.847 12.047 -30.084 1.00 60.16 127 GLU A C 1
ATOM 1075 O O . GLU A 1 127 ? -3.635 11.835 -30.122 1.00 60.16 127 GLU A O 1
ATOM 1080 N N . LYS A 1 128 ? -5.637 11.412 -29.208 1.00 57.91 128 LYS A N 1
ATOM 1081 C CA . LYS A 1 128 ? -5.143 10.395 -28.262 1.00 57.91 128 LYS A CA 1
ATOM 1082 C C . LYS A 1 128 ? -4.635 9.137 -28.970 1.00 57.91 128 LYS A C 1
ATOM 1084 O O . LYS A 1 128 ? -3.596 8.605 -28.58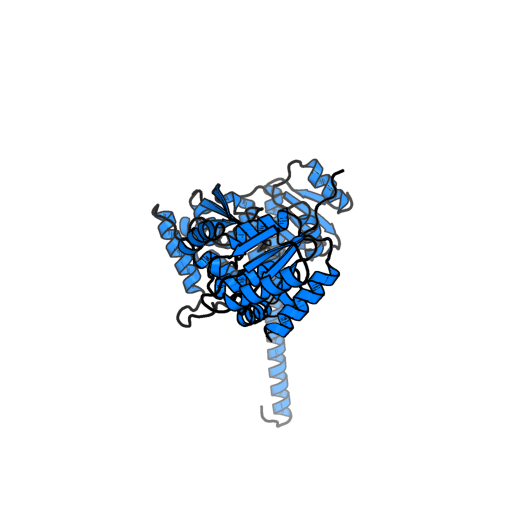4 1.00 57.91 128 LYS A O 1
ATOM 1089 N N . ILE A 1 129 ? -5.342 8.660 -29.998 1.00 55.44 129 ILE A N 1
ATOM 1090 C CA . ILE A 1 129 ? -4.891 7.539 -30.843 1.00 55.44 129 ILE A CA 1
ATOM 1091 C C . ILE A 1 129 ? -3.605 7.930 -31.581 1.00 55.44 129 ILE A C 1
ATOM 1093 O O . ILE A 1 129 ? -2.657 7.152 -31.617 1.00 55.44 129 ILE A O 1
ATOM 1097 N N . ASN A 1 130 ? -3.543 9.158 -32.093 1.00 53.34 130 ASN A N 1
ATOM 1098 C CA . ASN A 1 130 ? -2.406 9.698 -32.822 1.00 53.34 130 ASN A CA 1
ATOM 1099 C C . ASN A 1 130 ? -1.151 9.821 -31.943 1.00 53.34 130 ASN A C 1
ATOM 1101 O O . ASN A 1 130 ? -0.103 9.301 -32.311 1.00 53.34 130 ASN A O 1
ATOM 1105 N N . LYS A 1 131 ? -1.254 10.408 -30.741 1.00 55.84 131 LYS A N 1
ATOM 1106 C CA . LYS A 1 131 ? -0.133 10.479 -29.783 1.00 55.84 131 LYS A CA 1
ATOM 1107 C C . LYS A 1 131 ? 0.392 9.088 -29.410 1.00 55.84 131 LYS A C 1
ATOM 1109 O O . LYS A 1 131 ? 1.599 8.903 -29.279 1.00 55.84 131 LYS A O 1
ATOM 1114 N N . LYS A 1 132 ? -0.501 8.095 -29.282 1.00 52.94 132 LYS A N 1
ATOM 1115 C CA . LYS A 1 132 ? -0.144 6.688 -29.018 1.00 52.94 132 LYS A CA 1
ATOM 1116 C C . LYS A 1 132 ? 0.521 5.995 -30.211 1.00 52.94 132 LYS A C 1
ATOM 1118 O O . LYS A 1 132 ? 1.440 5.211 -30.000 1.00 52.94 132 LYS A O 1
ATOM 1123 N N . ALA A 1 133 ? 0.084 6.280 -31.438 1.00 48.28 133 ALA A N 1
ATOM 1124 C CA . ALA A 1 133 ? 0.647 5.711 -32.664 1.00 48.28 133 ALA A CA 1
ATOM 1125 C C . ALA A 1 133 ? 1.991 6.350 -33.073 1.00 48.28 133 ALA A C 1
ATOM 1127 O O . ALA A 1 133 ? 2.830 5.672 -33.664 1.00 48.28 133 ALA A O 1
ATOM 1128 N N . ALA A 1 134 ? 2.208 7.626 -32.737 1.00 41.81 134 ALA A N 1
ATOM 1129 C CA . ALA A 1 134 ? 3.369 8.429 -33.131 1.00 41.81 134 ALA A CA 1
ATOM 1130 C C . ALA A 1 134 ? 4.610 8.276 -32.225 1.00 41.81 134 ALA A C 1
ATOM 1132 O O . ALA A 1 134 ? 5.502 9.117 -32.257 1.00 41.81 134 ALA A O 1
ATOM 1133 N N . GLY A 1 135 ? 4.690 7.242 -31.380 1.00 45.09 135 GLY A N 1
ATOM 1134 C CA . GLY A 1 135 ? 5.902 6.957 -30.595 1.00 45.09 135 GLY A CA 1
ATOM 1135 C C . GLY A 1 135 ? 6.235 7.959 -29.474 1.00 45.09 135 GLY A C 1
ATOM 1136 O O . GLY A 1 135 ? 7.132 7.689 -28.683 1.00 45.09 135 GLY A O 1
ATOM 1137 N N . GLN A 1 136 ? 5.491 9.059 -29.300 1.00 38.44 136 GLN A N 1
ATOM 1138 C CA . GLN A 1 136 ? 5.737 10.029 -28.216 1.00 38.44 136 GLN A CA 1
ATOM 1139 C C . GLN A 1 136 ? 5.521 9.447 -26.805 1.00 38.44 136 GLN A C 1
ATOM 1141 O O . GLN A 1 136 ? 6.098 9.945 -25.844 1.00 38.44 136 GLN A O 1
ATOM 1146 N N . TYR A 1 137 ? 4.775 8.344 -26.669 1.00 37.44 137 TYR A N 1
ATOM 1147 C CA . TYR A 1 137 ? 4.673 7.594 -25.408 1.00 37.44 137 TYR A CA 1
ATOM 1148 C C . TYR A 1 137 ? 5.848 6.633 -25.156 1.00 37.44 137 TYR A C 1
ATOM 1150 O O . TYR A 1 137 ? 6.008 6.168 -24.030 1.00 37.44 137 TYR A O 1
ATOM 1158 N N . GLN A 1 138 ? 6.686 6.327 -26.155 1.00 36.03 138 GLN A N 1
ATOM 1159 C CA . GLN A 1 138 ? 7.833 5.435 -25.955 1.00 36.03 138 GLN A CA 1
ATOM 1160 C C . GLN A 1 138 ? 8.980 6.110 -25.194 1.00 36.03 138 GLN A C 1
ATOM 1162 O O . GLN A 1 138 ? 9.708 5.389 -24.528 1.00 36.03 138 GLN A O 1
ATOM 1167 N N . GLY A 1 139 ? 9.133 7.441 -25.228 1.00 34.50 139 GLY A N 1
ATOM 1168 C CA . GLY A 1 139 ? 10.236 8.140 -24.543 1.00 34.50 139 GLY A CA 1
ATOM 1169 C C . GLY A 1 139 ? 10.146 8.063 -23.015 1.00 34.50 139 GLY A C 1
ATOM 1170 O O . GLY A 1 139 ? 10.996 7.461 -22.367 1.00 34.50 139 GLY A O 1
ATOM 1171 N N . VAL A 1 140 ? 9.048 8.573 -22.451 1.00 33.38 140 VAL A N 1
ATOM 1172 C CA . VAL A 1 140 ? 8.818 8.635 -20.994 1.00 33.38 140 VAL A CA 1
ATOM 1173 C C . VAL A 1 140 ? 8.641 7.238 -20.374 1.00 33.38 140 VAL A C 1
ATOM 1175 O O . VAL A 1 140 ? 9.080 6.975 -19.256 1.00 33.38 140 VAL A O 1
ATOM 1178 N N . ILE A 1 141 ? 8.042 6.300 -21.120 1.00 35.62 141 ILE A N 1
ATOM 1179 C CA . ILE A 1 141 ? 7.872 4.910 -20.674 1.00 35.62 141 ILE A CA 1
ATOM 1180 C C . ILE A 1 141 ? 9.192 4.130 -20.787 1.00 35.62 141 ILE A C 1
ATOM 1182 O O . ILE A 1 141 ? 9.493 3.374 -19.867 1.00 35.62 141 ILE A O 1
ATOM 1186 N N . LYS A 1 142 ? 10.012 4.306 -21.841 1.00 35.62 142 LYS A N 1
ATOM 1187 C CA . LYS A 1 142 ? 11.327 3.636 -21.927 1.00 35.62 142 LYS A CA 1
ATOM 1188 C C . LYS A 1 142 ? 12.264 4.085 -20.821 1.00 35.62 142 LYS A C 1
ATOM 1190 O O . LYS A 1 142 ? 12.890 3.212 -20.233 1.00 35.62 142 LYS A O 1
ATOM 1195 N N . GLU A 1 143 ? 12.343 5.379 -20.518 1.00 37.19 143 GLU A N 1
ATOM 1196 C CA . GLU A 1 143 ? 13.244 5.867 -19.468 1.00 37.19 143 GLU A CA 1
ATOM 1197 C C . GLU A 1 143 ? 12.885 5.279 -18.101 1.00 37.19 143 GLU A C 1
ATOM 1199 O O . GLU A 1 143 ? 13.761 4.772 -17.410 1.00 37.19 143 GLU A O 1
ATOM 1204 N N . VAL A 1 144 ? 11.603 5.212 -17.732 1.00 37.75 144 VAL A N 1
ATOM 1205 C CA . VAL A 1 144 ? 11.190 4.621 -16.445 1.00 37.75 144 VAL A CA 1
ATOM 1206 C C . VAL A 1 144 ? 11.223 3.093 -16.436 1.00 37.75 144 VAL A C 1
ATOM 1208 O O . VAL A 1 144 ? 11.578 2.510 -15.412 1.00 37.75 144 VAL A O 1
ATOM 1211 N N . PHE A 1 145 ? 10.947 2.417 -17.557 1.00 39.59 145 PHE A N 1
ATOM 1212 C CA . PHE A 1 145 ? 11.154 0.965 -17.663 1.00 39.59 145 PHE A CA 1
ATOM 1213 C C . PHE A 1 145 ? 12.639 0.582 -17.612 1.00 39.59 145 PHE A C 1
ATOM 1215 O O . PHE A 1 145 ? 12.965 -0.470 -17.064 1.00 39.59 145 PHE A O 1
ATOM 1222 N N . GLN A 1 146 ? 13.528 1.417 -18.159 1.00 40.44 146 GLN A N 1
ATOM 1223 C CA . GLN A 1 146 ? 14.979 1.240 -18.067 1.00 40.44 146 GLN A CA 1
ATOM 1224 C C . GLN A 1 146 ? 15.499 1.568 -16.662 1.00 40.44 146 GLN A C 1
ATOM 1226 O O . GLN A 1 146 ? 16.361 0.853 -16.158 1.00 40.44 146 GLN A O 1
ATOM 1231 N N . LYS A 1 147 ? 14.949 2.596 -16.004 1.00 39.81 147 LYS A N 1
ATOM 1232 C CA . LYS A 1 147 ? 15.388 3.061 -14.678 1.00 39.81 147 LYS A CA 1
ATOM 1233 C C . LYS A 1 147 ? 14.807 2.223 -13.521 1.00 39.81 147 LYS A C 1
ATOM 1235 O O . LYS A 1 147 ? 15.507 1.995 -12.540 1.00 39.81 147 LYS A O 1
ATOM 1240 N N . TYR A 1 148 ? 13.578 1.687 -13.639 1.00 48.53 148 TYR A N 1
ATOM 1241 C CA . TYR A 1 148 ? 12.876 0.921 -12.580 1.00 48.53 148 TYR A CA 1
ATOM 1242 C C . TYR A 1 148 ? 12.100 -0.326 -13.075 1.00 48.53 148 TYR A C 1
ATOM 1244 O O . TYR A 1 148 ? 10.894 -0.463 -12.830 1.00 48.53 148 TYR A O 1
ATOM 1252 N N . PRO A 1 149 ? 12.771 -1.311 -13.699 1.00 41.09 149 PRO A N 1
ATOM 1253 C CA . PRO A 1 149 ? 12.125 -2.477 -14.323 1.00 41.09 149 PRO A CA 1
ATOM 1254 C C . PRO A 1 149 ? 11.293 -3.347 -13.356 1.00 41.09 149 PRO A C 1
ATOM 1256 O O . PRO A 1 149 ? 10.283 -3.946 -13.747 1.00 41.09 149 PRO A O 1
ATOM 1259 N N . TYR A 1 150 ? 11.664 -3.397 -12.072 1.00 41.91 150 TYR A N 1
ATOM 1260 C CA . TYR A 1 150 ? 10.915 -4.125 -11.038 1.00 41.91 150 TYR A CA 1
ATOM 1261 C C . TYR A 1 150 ? 9.564 -3.472 -10.714 1.00 41.91 150 TYR A C 1
ATOM 1263 O O . TYR A 1 150 ? 8.565 -4.158 -10.494 1.00 41.91 150 TYR A O 1
ATOM 1271 N N . VAL A 1 151 ? 9.502 -2.141 -10.721 1.00 42.47 151 VAL A N 1
ATOM 1272 C CA . VAL A 1 151 ? 8.288 -1.404 -10.367 1.00 42.47 151 VAL A CA 1
ATOM 1273 C C . VAL A 1 151 ? 7.244 -1.564 -11.471 1.00 42.47 151 VAL A C 1
ATOM 1275 O O . VAL A 1 151 ? 6.099 -1.913 -11.202 1.00 42.47 151 VAL A O 1
ATOM 1278 N N . CYS A 1 152 ? 7.646 -1.447 -12.735 1.00 43.16 152 CYS A N 1
ATOM 1279 C CA . CYS A 1 152 ? 6.747 -1.628 -13.876 1.00 43.16 152 CYS A CA 1
ATOM 1280 C C . CYS A 1 152 ? 6.184 -3.060 -13.988 1.00 43.16 152 CYS A C 1
ATOM 1282 O O . CYS A 1 152 ? 5.017 -3.240 -14.357 1.00 43.16 152 CYS A O 1
ATOM 1284 N N . SER A 1 153 ? 6.984 -4.074 -13.639 1.00 39.12 153 SER A N 1
ATOM 1285 C CA . SER A 1 153 ? 6.594 -5.491 -13.694 1.00 39.12 153 SER A CA 1
ATOM 1286 C C . SER A 1 153 ? 5.718 -5.928 -12.510 1.00 39.12 153 SER A C 1
ATOM 1288 O O . SER A 1 153 ? 4.689 -6.574 -12.727 1.00 39.12 153 SER A O 1
ATOM 1290 N N . SER A 1 154 ? 6.056 -5.529 -11.278 1.00 38.88 154 SER A N 1
ATOM 1291 C CA . SER A 1 154 ? 5.303 -5.875 -10.059 1.00 38.88 154 SER A CA 1
ATOM 1292 C C . SER A 1 154 ? 3.982 -5.105 -9.927 1.00 38.88 154 SER A C 1
ATOM 1294 O O . SER A 1 154 ? 2.955 -5.675 -9.550 1.00 38.88 154 SER A O 1
ATOM 1296 N N . LEU A 1 155 ? 3.967 -3.824 -10.308 1.00 45.12 155 LEU A N 1
ATOM 1297 C CA . LEU A 1 155 ? 2.824 -2.932 -10.119 1.00 45.12 155 LEU A CA 1
ATOM 1298 C C . LEU A 1 155 ? 1.845 -2.883 -11.298 1.00 45.12 155 LEU A C 1
ATOM 1300 O O . LEU A 1 155 ? 0.843 -2.166 -11.200 1.00 45.12 155 LEU A O 1
ATOM 1304 N N . ARG A 1 156 ? 2.104 -3.642 -12.375 1.00 48.97 156 ARG A N 1
ATOM 1305 C CA . ARG A 1 156 ? 1.264 -3.740 -13.588 1.00 48.97 156 ARG A CA 1
ATOM 1306 C C . ARG A 1 156 ? 0.874 -2.365 -14.154 1.00 48.97 156 ARG A C 1
ATOM 1308 O O . ARG A 1 156 ? -0.281 -2.144 -14.504 1.00 48.97 156 ARG A O 1
ATOM 1315 N N . LEU A 1 157 ? 1.832 -1.440 -14.220 1.00 47.97 157 LEU A N 1
ATOM 1316 C CA . LEU A 1 157 ? 1.633 -0.007 -14.502 1.00 47.97 157 LEU A CA 1
ATOM 1317 C C . LEU A 1 157 ? 1.326 0.346 -15.967 1.00 47.97 157 LEU A C 1
ATOM 1319 O O . LEU A 1 157 ? 1.730 1.389 -16.473 1.00 47.97 157 LEU A O 1
ATOM 1323 N N . LYS A 1 158 ? 0.607 -0.511 -16.684 1.00 45.41 158 LYS A N 1
ATOM 1324 C CA . LYS A 1 158 ? 0.456 -0.369 -18.132 1.00 45.41 158 LYS A CA 1
ATOM 1325 C C . LYS A 1 158 ? -0.593 0.692 -18.479 1.00 45.41 158 LYS A C 1
ATOM 1327 O O . LYS A 1 158 ? -1.772 0.513 -18.191 1.00 45.41 158 LYS A O 1
ATOM 1332 N N . GLY A 1 159 ? -0.152 1.787 -19.104 1.00 43.72 159 GLY A N 1
ATOM 1333 C CA . GLY A 1 159 ? -1.017 2.876 -19.579 1.00 43.72 159 GLY A CA 1
ATOM 1334 C C . GLY A 1 159 ? -1.267 4.018 -18.587 1.00 43.72 159 GLY A C 1
ATOM 1335 O O . GLY A 1 159 ? -2.155 4.830 -18.842 1.00 43.72 159 GLY A O 1
ATOM 1336 N N . HIS A 1 160 ? -0.514 4.090 -17.487 1.00 46.94 160 HIS A N 1
ATOM 1337 C CA . HIS A 1 160 ? -0.559 5.222 -16.558 1.00 46.94 160 HIS A CA 1
ATOM 1338 C C . HIS A 1 160 ? 0.448 6.304 -16.968 1.00 46.94 160 HIS A C 1
ATOM 1340 O O . HIS A 1 160 ? 1.578 5.987 -17.337 1.00 46.94 160 HIS A O 1
ATOM 1346 N N . GLU A 1 161 ? 0.030 7.568 -16.918 1.00 46.53 161 GLU A N 1
ATOM 1347 C CA . GLU A 1 161 ? 0.923 8.715 -17.106 1.00 46.53 161 GLU A CA 1
ATOM 1348 C C . GLU A 1 161 ? 1.731 8.919 -15.819 1.00 46.53 161 GLU A C 1
ATOM 1350 O O . GLU A 1 161 ? 1.178 8.840 -14.717 1.00 46.53 161 GLU A O 1
ATOM 1355 N N . LEU A 1 162 ? 3.039 9.138 -15.964 1.00 50.00 162 LEU A N 1
ATOM 1356 C CA . LEU A 1 162 ? 3.858 9.654 -14.877 1.00 50.00 162 LEU A CA 1
ATOM 1357 C C . LEU A 1 162 ? 3.512 11.126 -14.731 1.00 50.00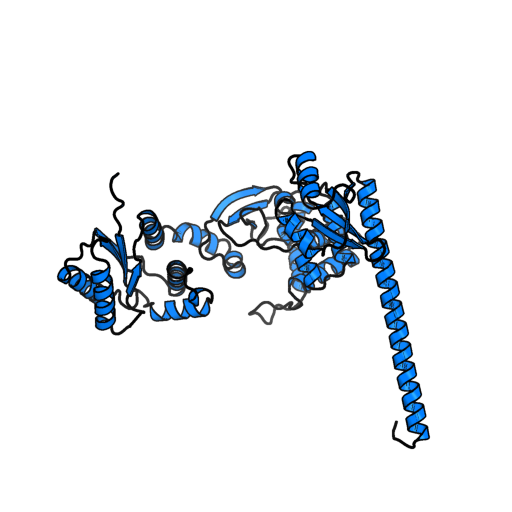 162 LEU A C 1
ATOM 1359 O O . LEU A 1 162 ? 3.748 11.916 -15.644 1.00 50.00 162 LEU A O 1
ATOM 1363 N N . ALA A 1 163 ? 2.907 11.454 -13.604 1.00 54.19 163 ALA A N 1
ATOM 1364 C CA . ALA A 1 163 ? 2.862 12.815 -13.129 1.00 54.19 163 ALA A CA 1
ATOM 1365 C C . ALA A 1 163 ? 4.150 13.074 -12.329 1.00 54.19 163 ALA A C 1
ATOM 1367 O O . ALA A 1 163 ? 4.755 12.147 -11.788 1.00 54.19 163 ALA A O 1
ATOM 1368 N N . GLU A 1 164 ? 4.574 14.327 -12.386 1.00 61.31 164 GLU A N 1
ATOM 1369 C CA . GLU A 1 164 ? 5.840 14.935 -11.961 1.00 61.31 164 GLU A CA 1
ATOM 1370 C C . GLU A 1 164 ? 6.611 14.223 -10.825 1.00 61.31 164 GLU A C 1
ATOM 1372 O O . GLU A 1 164 ? 6.033 13.687 -9.877 1.00 61.31 164 GLU A O 1
ATOM 1377 N N . GLU A 1 165 ? 7.949 14.222 -10.924 1.00 77.62 165 GLU A N 1
ATOM 1378 C CA . GLU A 1 165 ? 8.811 13.834 -9.802 1.00 77.62 165 GLU A CA 1
ATOM 1379 C C . GLU A 1 165 ? 8.838 14.965 -8.767 1.00 77.62 165 GLU A C 1
ATOM 1381 O O . GLU A 1 165 ? 9.038 16.129 -9.114 1.00 77.62 165 GLU A O 1
ATOM 1386 N N . GLU A 1 166 ? 8.720 14.626 -7.487 1.00 85.88 166 GLU A N 1
ATOM 1387 C CA . GLU A 1 166 ? 8.897 15.593 -6.404 1.00 85.88 166 GLU A CA 1
ATOM 1388 C C . GLU A 1 166 ? 9.639 14.992 -5.207 1.00 85.88 166 GLU A C 1
ATOM 1390 O O . GLU A 1 166 ? 9.828 13.780 -5.106 1.00 85.88 166 GLU A O 1
ATOM 1395 N N . THR A 1 167 ? 10.106 15.846 -4.293 1.00 89.62 167 THR A N 1
ATOM 1396 C CA . THR A 1 167 ? 10.789 15.418 -3.064 1.00 89.62 167 THR A CA 1
ATOM 1397 C C . THR A 1 167 ? 9.939 15.756 -1.849 1.00 89.62 167 THR A C 1
ATOM 1399 O O . THR A 1 167 ? 9.765 16.929 -1.517 1.00 89.62 167 THR A O 1
ATOM 1402 N N . VAL A 1 168 ? 9.483 14.743 -1.121 1.00 88.44 168 VAL A N 1
ATOM 1403 C CA . VAL A 1 168 ? 8.569 14.895 0.021 1.00 88.44 168 VAL A CA 1
ATOM 1404 C C . VAL A 1 168 ? 9.193 14.422 1.326 1.00 88.44 168 VAL A C 1
ATOM 1406 O O . VAL A 1 168 ? 10.162 13.660 1.343 1.00 88.44 168 VAL A O 1
ATOM 1409 N N . ASP A 1 169 ? 8.624 14.872 2.439 1.00 90.06 169 ASP A N 1
ATOM 1410 C CA . ASP A 1 169 ? 8.885 14.269 3.741 1.00 90.06 169 ASP A CA 1
ATOM 1411 C C . ASP A 1 169 ? 8.271 12.868 3.818 1.00 90.06 169 ASP A C 1
ATOM 1413 O O . ASP A 1 169 ? 7.174 12.625 3.311 1.00 90.06 169 ASP A O 1
ATOM 1417 N N . ALA A 1 170 ? 8.950 11.932 4.484 1.00 90.19 170 ALA A N 1
ATOM 1418 C CA . ALA A 1 170 ? 8.470 10.551 4.571 1.00 90.19 170 ALA A CA 1
ATOM 1419 C C . ALA A 1 170 ? 7.105 10.434 5.275 1.00 90.19 170 ALA A C 1
ATOM 1421 O O . ALA A 1 170 ? 6.348 9.506 4.983 1.00 90.19 170 ALA A O 1
ATOM 1422 N N . GLY A 1 171 ? 6.777 11.393 6.152 1.00 86.75 171 GLY A N 1
ATOM 1423 C CA . GLY A 1 171 ? 5.479 11.489 6.825 1.00 86.75 171 GLY A CA 1
ATOM 1424 C C . GLY A 1 171 ? 4.301 11.651 5.860 1.00 86.75 171 GLY A C 1
ATOM 1425 O O . GLY A 1 171 ? 3.233 11.119 6.127 1.00 86.75 171 GLY A O 1
ATOM 1426 N N . VAL A 1 172 ? 4.508 12.267 4.689 1.00 86.00 172 VAL A N 1
ATOM 1427 C CA . VAL A 1 172 ? 3.461 12.413 3.656 1.00 86.00 172 VAL A CA 1
ATOM 1428 C C . VAL A 1 172 ? 2.990 11.046 3.142 1.00 86.00 172 VAL A C 1
ATOM 1430 O O . VAL A 1 172 ? 1.810 10.830 2.881 1.00 86.00 172 VAL A O 1
ATOM 1433 N N . LEU A 1 173 ? 3.912 10.085 3.040 1.00 87.44 173 LEU A N 1
ATOM 1434 C CA . LEU A 1 173 ? 3.612 8.725 2.584 1.00 87.44 173 LEU A CA 1
ATOM 1435 C C . LEU A 1 173 ? 3.149 7.805 3.723 1.00 87.44 173 LEU A C 1
ATOM 1437 O O . LEU A 1 173 ? 2.702 6.680 3.471 1.00 87.44 173 LEU A O 1
ATOM 1441 N N . TRP A 1 174 ? 3.282 8.250 4.976 1.00 89.31 174 TRP A N 1
ATOM 1442 C CA . TRP A 1 174 ? 2.857 7.507 6.153 1.00 89.31 174 TRP A CA 1
ATOM 1443 C C . TRP A 1 174 ? 1.431 7.885 6.546 1.00 89.31 174 TRP A C 1
ATOM 1445 O O . TRP A 1 174 ? 1.188 8.549 7.542 1.00 89.31 174 TRP A O 1
ATOM 1455 N N . ASN A 1 175 ? 0.480 7.394 5.757 1.00 84.81 175 ASN A N 1
ATOM 1456 C CA . ASN A 1 175 ? -0.945 7.644 5.952 1.00 84.81 175 ASN A CA 1
ATOM 1457 C C . ASN A 1 175 ? -1.718 6.352 6.315 1.00 84.81 175 ASN A C 1
ATOM 1459 O O . ASN A 1 175 ? -1.171 5.242 6.236 1.00 84.81 175 ASN A O 1
ATOM 1463 N N . PRO A 1 176 ? -3.013 6.435 6.680 1.00 85.44 176 PRO A N 1
ATOM 1464 C CA . PRO A 1 176 ? -3.783 5.281 7.153 1.00 85.44 176 PRO A CA 1
ATOM 1465 C C . PRO A 1 176 ? -4.014 4.190 6.095 1.00 85.44 176 PRO A C 1
ATOM 1467 O O . PRO A 1 176 ? -4.325 3.049 6.448 1.00 85.44 176 PRO A O 1
ATOM 1470 N N . LEU A 1 177 ? -3.847 4.505 4.804 1.00 84.56 177 LEU A N 1
ATOM 1471 C CA . LEU A 1 177 ? -3.922 3.524 3.711 1.00 84.56 177 LEU A CA 1
ATOM 1472 C C . LEU A 1 177 ? -2.683 2.621 3.668 1.00 84.56 177 LEU A C 1
ATOM 1474 O O . LEU A 1 177 ? -2.723 1.541 3.073 1.00 84.56 177 LEU A O 1
ATOM 1478 N N . ARG A 1 178 ? -1.605 3.049 4.331 1.00 89.25 178 ARG A N 1
ATOM 1479 C CA . ARG A 1 178 ? -0.315 2.372 4.470 1.00 89.25 178 ARG A CA 1
ATOM 1480 C C . ARG A 1 178 ? -0.081 1.912 5.908 1.00 89.25 178 ARG A C 1
ATOM 1482 O O . ARG A 1 178 ? 1.005 2.058 6.467 1.00 89.25 178 ARG A O 1
ATOM 1489 N N . PHE A 1 179 ? -1.103 1.296 6.507 1.00 92.56 179 PHE A N 1
ATOM 1490 C CA . PHE A 1 179 ? -1.054 0.786 7.883 1.00 92.56 179 PHE A CA 1
ATOM 1491 C C . PHE A 1 179 ? 0.104 -0.205 8.105 1.00 92.56 179 PHE A C 1
ATOM 1493 O O . PHE A 1 179 ? 0.609 -0.336 9.218 1.00 92.56 179 PHE A O 1
ATOM 1500 N N . ASP A 1 180 ? 0.570 -0.861 7.037 1.00 94.44 180 ASP A N 1
ATOM 1501 C CA . ASP A 1 180 ? 1.738 -1.745 7.017 1.00 94.44 180 ASP A CA 1
ATOM 1502 C C . ASP A 1 180 ? 3.048 -1.074 7.472 1.00 94.44 180 ASP A C 1
ATOM 1504 O O . ASP A 1 180 ? 3.936 -1.759 7.986 1.00 94.44 180 ASP A O 1
ATOM 1508 N N . LEU A 1 181 ? 3.178 0.248 7.304 1.00 95.56 181 LEU A N 1
ATOM 1509 C CA . LEU A 1 181 ? 4.369 1.004 7.697 1.00 95.56 181 LEU A CA 1
ATOM 1510 C C . LEU A 1 181 ? 4.587 0.975 9.211 1.00 95.56 181 LEU A C 1
ATOM 1512 O O . LEU A 1 181 ? 5.728 0.870 9.654 1.00 95.56 181 LEU A O 1
ATOM 1516 N N . ASN A 1 182 ? 3.511 0.956 10.002 1.00 96.62 182 ASN A N 1
ATOM 1517 C CA . ASN A 1 182 ? 3.581 0.983 11.464 1.00 96.62 182 ASN A CA 1
ATOM 1518 C C . ASN A 1 182 ? 4.442 -0.163 12.023 1.00 96.62 182 ASN A C 1
ATOM 1520 O O . ASN A 1 182 ? 5.315 0.061 12.856 1.00 96.62 182 ASN A O 1
ATOM 1524 N N . ALA A 1 183 ? 4.259 -1.393 11.527 1.00 97.44 183 ALA A N 1
ATOM 1525 C CA . ALA A 1 183 ? 5.043 -2.550 11.975 1.00 97.44 183 ALA A CA 1
ATOM 1526 C C . ALA A 1 183 ? 6.532 -2.437 11.598 1.00 97.44 183 ALA A C 1
ATOM 1528 O O . ALA A 1 183 ? 7.400 -2.899 12.338 1.00 97.44 183 ALA A O 1
ATOM 1529 N N . LYS A 1 184 ? 6.830 -1.813 10.453 1.00 97.62 184 LYS A N 1
ATOM 1530 C CA . LYS A 1 184 ? 8.199 -1.593 9.969 1.00 97.62 184 LYS A CA 1
ATOM 1531 C C . LYS A 1 184 ? 8.906 -0.527 10.796 1.00 97.62 184 LYS A C 1
ATOM 1533 O O . LYS A 1 184 ? 10.030 -0.756 11.224 1.00 97.62 184 LYS A O 1
ATOM 1538 N N . ILE A 1 185 ? 8.230 0.589 11.062 1.00 98.00 185 ILE A N 1
ATOM 1539 C CA . ILE A 1 185 ? 8.745 1.693 11.878 1.00 98.00 185 ILE A CA 1
ATOM 1540 C C . ILE A 1 185 ? 9.038 1.205 13.301 1.00 98.00 185 ILE A C 1
ATOM 1542 O O . ILE A 1 185 ? 10.140 1.431 13.791 1.00 98.00 185 ILE A O 1
ATOM 1546 N N . ILE A 1 186 ? 8.119 0.453 13.930 1.00 98.00 186 ILE A N 1
ATOM 1547 C CA . ILE A 1 186 ? 8.354 -0.156 15.256 1.00 98.00 186 ILE A CA 1
ATOM 1548 C C . ILE A 1 186 ? 9.648 -0.980 15.250 1.00 98.00 186 ILE A C 1
ATOM 1550 O O . ILE A 1 186 ? 10.471 -0.861 16.157 1.00 98.00 186 ILE A O 1
ATOM 1554 N N . TYR A 1 187 ? 9.853 -1.801 14.217 1.00 98.38 187 TYR A N 1
ATOM 1555 C CA . TYR A 1 187 ? 11.050 -2.629 14.129 1.00 98.38 187 TYR A CA 1
ATOM 1556 C C . TYR A 1 187 ? 12.331 -1.823 13.899 1.00 98.38 187 TYR A C 1
ATOM 1558 O O . TYR A 1 187 ? 13.334 -2.054 14.570 1.00 98.38 187 TYR A O 1
ATOM 1566 N N . ILE A 1 188 ? 12.299 -0.846 12.997 1.00 98.25 188 ILE A N 1
ATOM 1567 C CA . ILE A 1 188 ? 13.448 0.019 12.712 1.00 98.25 188 ILE A CA 1
ATOM 1568 C C . ILE A 1 188 ? 13.839 0.831 13.950 1.00 98.25 188 ILE A C 1
ATOM 1570 O O . ILE A 1 188 ? 15.023 0.956 14.251 1.00 98.25 188 ILE A O 1
ATOM 1574 N N . GLU A 1 189 ? 12.876 1.349 14.708 1.00 97.38 189 GLU A N 1
ATOM 1575 C CA . GLU A 1 189 ? 13.163 2.071 15.946 1.00 97.38 189 GLU A CA 1
ATOM 1576 C C . GLU A 1 189 ? 13.765 1.180 17.026 1.00 97.38 189 GLU A C 1
ATOM 1578 O O . GLU A 1 189 ? 14.690 1.615 17.711 1.00 97.38 189 GLU A O 1
ATOM 1583 N N . ALA A 1 190 ? 13.290 -0.061 17.157 1.00 97.50 190 ALA A N 1
ATOM 1584 C CA . ALA A 1 190 ? 13.893 -1.048 18.047 1.00 97.50 190 ALA A CA 1
ATOM 1585 C C . ALA A 1 190 ? 15.366 -1.305 17.675 1.00 97.50 190 ALA A C 1
ATOM 1587 O O . ALA A 1 190 ? 16.233 -1.320 18.551 1.00 97.50 190 ALA A O 1
ATOM 1588 N N . LEU A 1 191 ? 15.673 -1.410 16.372 1.00 97.31 191 LEU A N 1
ATOM 1589 C CA . LEU A 1 191 ? 17.050 -1.514 15.873 1.00 97.3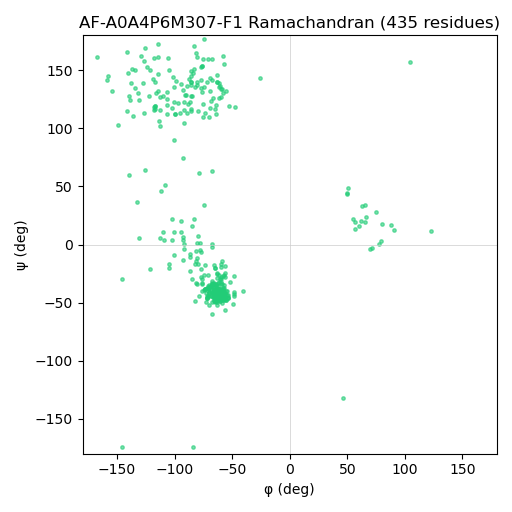1 191 LEU A CA 1
ATOM 1590 C C . LEU A 1 191 ? 17.881 -0.265 16.201 1.00 97.31 191 LEU A C 1
ATOM 1592 O O . LEU A 1 191 ? 19.003 -0.401 16.681 1.00 97.31 191 LEU A O 1
ATOM 1596 N N . LYS A 1 192 ? 17.336 0.944 15.998 1.00 96.31 192 LYS A N 1
ATOM 1597 C CA . LYS A 1 192 ? 18.029 2.207 16.319 1.00 96.31 192 LYS A CA 1
ATOM 1598 C C . LYS A 1 192 ? 18.325 2.350 17.809 1.00 96.31 192 LYS A C 1
ATOM 1600 O O . LYS A 1 192 ? 19.387 2.838 18.176 1.00 96.31 192 LYS A O 1
ATOM 1605 N N . LYS A 1 193 ? 17.373 1.962 18.659 1.00 95.44 193 LYS A N 1
ATOM 1606 C CA . LYS A 1 193 ? 17.463 2.095 20.121 1.00 95.44 193 LYS A CA 1
ATOM 1607 C C . LYS A 1 193 ? 18.255 0.959 20.772 1.00 95.44 193 LYS A C 1
ATOM 1609 O O . LYS A 1 193 ? 18.626 1.088 21.935 1.00 95.44 193 LYS A O 1
ATOM 1614 N N . GLY A 1 194 ? 18.471 -0.156 20.069 1.00 94.19 194 GLY A N 1
ATOM 1615 C CA . GLY A 1 194 ? 19.076 -1.359 20.640 1.00 94.19 194 GLY A CA 1
ATOM 1616 C C . GLY A 1 194 ? 18.200 -2.041 21.702 1.00 94.19 194 GLY A C 1
ATOM 1617 O O . GLY A 1 194 ? 18.728 -2.725 22.574 1.00 94.19 194 GLY A O 1
ATOM 1618 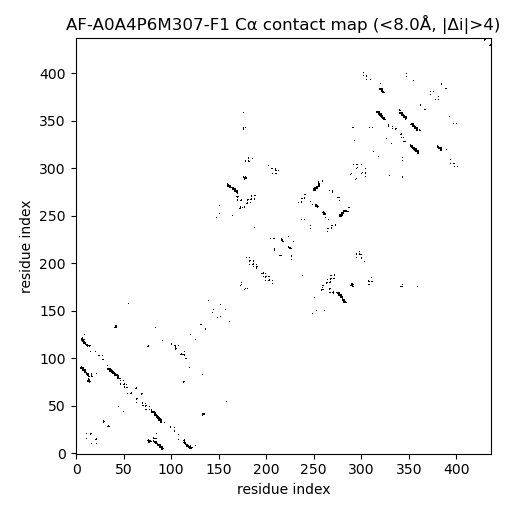N N . LYS A 1 195 ? 16.876 -1.827 21.677 1.00 91.81 195 LYS A N 1
ATOM 1619 C CA . LYS A 1 195 ? 15.919 -2.289 22.703 1.00 91.81 195 LYS A CA 1
ATOM 1620 C C . LYS A 1 195 ? 14.687 -2.920 22.062 1.00 91.81 195 LYS A C 1
ATOM 1622 O O . LYS A 1 195 ? 14.326 -2.554 20.950 1.00 91.81 195 LYS A O 1
ATOM 1627 N N . ASP A 1 196 ? 14.070 -3.880 22.754 1.00 91.12 196 ASP A N 1
ATOM 1628 C CA . ASP A 1 196 ? 12.820 -4.559 22.354 1.00 91.12 196 ASP A CA 1
ATOM 1629 C C . ASP A 1 196 ? 12.853 -5.239 20.968 1.00 91.12 196 ASP A C 1
ATOM 1631 O O . ASP A 1 196 ? 11.821 -5.555 20.371 1.00 91.12 196 ASP A O 1
ATOM 1635 N N . ILE A 1 197 ? 14.058 -5.507 20.453 1.00 93.31 197 ILE A N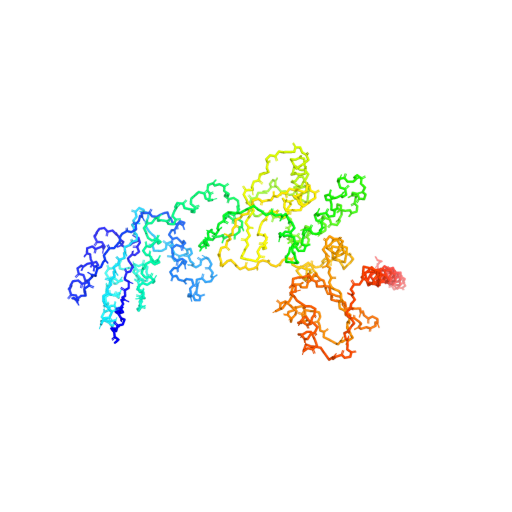 1
ATOM 1636 C CA . ILE A 1 197 ? 14.291 -6.054 19.111 1.00 93.31 197 ILE A CA 1
ATOM 1637 C C . ILE A 1 197 ? 13.543 -7.378 18.877 1.00 93.31 197 ILE A C 1
ATOM 1639 O O . ILE A 1 197 ? 12.926 -7.497 17.816 1.00 93.31 197 ILE A O 1
ATOM 1643 N N . PRO A 1 198 ? 13.547 -8.370 19.797 1.00 95.56 198 PRO A N 1
ATOM 1644 C CA . PRO A 1 198 ? 12.867 -9.644 19.553 1.00 95.56 198 PRO A CA 1
ATOM 1645 C C . PRO A 1 198 ? 11.357 -9.489 19.338 1.00 95.56 198 PRO A C 1
ATOM 1647 O O . PRO A 1 198 ? 10.807 -10.050 18.387 1.00 95.56 198 PRO A O 1
ATOM 1650 N N . ASP A 1 199 ? 10.696 -8.681 20.168 1.00 93.44 199 ASP A N 1
ATOM 1651 C CA . ASP A 1 199 ? 9.251 -8.460 20.092 1.00 93.44 199 ASP A CA 1
ATOM 1652 C C . ASP A 1 199 ? 8.865 -7.651 18.851 1.00 93.44 199 ASP A C 1
ATOM 1654 O O . ASP A 1 199 ? 7.893 -7.984 18.160 1.00 93.44 199 ASP A O 1
ATOM 1658 N N . ALA A 1 200 ? 9.655 -6.625 18.527 1.00 96.19 200 ALA A N 1
ATOM 1659 C CA . ALA A 1 200 ? 9.456 -5.806 17.341 1.00 96.19 200 ALA A CA 1
ATOM 1660 C C . ALA A 1 200 ? 9.687 -6.607 16.047 1.00 96.19 200 ALA A C 1
ATOM 1662 O O . ALA A 1 200 ? 8.886 -6.527 15.112 1.00 96.19 200 ALA A O 1
ATOM 1663 N N . LEU A 1 201 ? 10.718 -7.459 16.017 1.00 96.19 20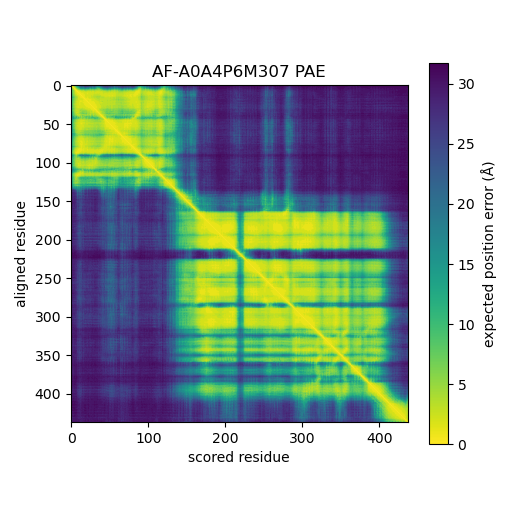1 LEU A N 1
ATOM 1664 C CA . LEU A 1 201 ? 10.960 -8.396 14.920 1.00 96.19 201 LEU A CA 1
ATOM 1665 C C . LEU A 1 201 ? 9.801 -9.386 14.780 1.00 96.19 201 LEU A C 1
ATOM 1667 O O . LEU A 1 201 ? 9.369 -9.672 13.666 1.00 96.19 201 LEU A O 1
ATOM 1671 N N . ALA A 1 202 ? 9.270 -9.905 15.886 1.00 94.62 202 ALA A N 1
ATOM 1672 C CA . ALA A 1 202 ? 8.149 -10.835 15.843 1.00 94.62 202 ALA A CA 1
ATOM 1673 C C . ALA A 1 202 ? 6.880 -10.173 15.272 1.00 94.62 202 ALA A C 1
ATOM 1675 O O . ALA A 1 202 ? 6.198 -10.783 14.447 1.00 94.62 202 ALA A O 1
ATOM 1676 N N . LEU A 1 203 ? 6.584 -8.924 15.656 1.00 96.56 203 LEU A N 1
ATOM 1677 C CA . LEU A 1 203 ? 5.500 -8.134 15.058 1.00 96.56 203 LEU A CA 1
ATOM 1678 C C . LEU A 1 203 ? 5.731 -7.913 13.557 1.00 96.56 203 LEU A C 1
ATOM 1680 O O . LEU A 1 203 ? 4.823 -8.143 12.757 1.00 96.56 203 LEU A O 1
ATOM 1684 N N . TYR A 1 204 ? 6.948 -7.524 13.168 1.00 97.12 204 TYR A N 1
ATOM 1685 C CA . TYR A 1 204 ? 7.318 -7.349 11.767 1.00 97.12 204 TYR A CA 1
ATOM 1686 C C . TYR A 1 204 ? 7.108 -8.638 10.959 1.00 97.12 204 TYR A C 1
ATOM 1688 O O . TYR A 1 204 ? 6.459 -8.602 9.916 1.00 97.12 204 TYR A O 1
ATOM 1696 N N . LYS A 1 205 ? 7.575 -9.791 11.446 1.00 93.62 205 LYS A N 1
ATOM 1697 C CA . LYS A 1 205 ? 7.407 -11.072 10.744 1.00 93.62 205 LYS A CA 1
ATOM 1698 C C . LYS A 1 205 ? 5.931 -11.433 10.564 1.00 93.62 205 LYS A C 1
ATOM 1700 O O . LYS A 1 205 ? 5.508 -11.715 9.445 1.00 93.62 205 LYS A O 1
ATOM 1705 N N . ARG A 1 206 ? 5.123 -11.319 11.626 1.00 93.69 206 ARG A N 1
ATOM 1706 C CA . ARG A 1 206 ? 3.675 -11.580 11.550 1.00 93.69 206 ARG A CA 1
ATOM 1707 C C . ARG A 1 206 ? 2.971 -10.652 10.561 1.00 93.69 206 ARG A C 1
ATOM 1709 O O . ARG A 1 206 ? 2.105 -11.105 9.817 1.00 93.69 206 ARG A O 1
ATOM 1716 N N . HIS A 1 207 ? 3.342 -9.368 10.508 1.00 94.69 207 HIS A N 1
ATOM 1717 C CA . HIS A 1 207 ? 2.741 -8.446 9.539 1.00 94.69 207 HIS A CA 1
ATOM 1718 C C . HIS A 1 207 ? 3.066 -8.851 8.093 1.00 94.69 207 HIS A C 1
ATOM 1720 O O . HIS A 1 207 ? 2.164 -8.817 7.259 1.00 94.69 207 HIS A O 1
ATOM 1726 N N . ILE A 1 208 ? 4.306 -9.271 7.800 1.00 90.75 208 ILE A N 1
ATOM 1727 C CA . ILE A 1 208 ? 4.705 -9.733 6.460 1.00 90.75 208 ILE A CA 1
ATOM 1728 C C . ILE A 1 208 ? 3.962 -11.022 6.093 1.00 90.75 208 ILE A C 1
ATOM 1730 O O . ILE A 1 208 ? 3.420 -11.115 4.995 1.00 90.75 208 ILE A O 1
ATOM 1734 N N . GLU A 1 209 ? 3.862 -11.990 7.011 1.00 88.12 209 GLU A N 1
ATOM 1735 C CA . GLU A 1 209 ? 3.109 -13.237 6.790 1.00 88.12 209 GLU A CA 1
ATOM 1736 C C . GLU A 1 209 ? 1.655 -12.963 6.398 1.00 88.12 209 GLU A C 1
ATOM 1738 O O . GLU A 1 209 ? 1.156 -13.502 5.405 1.00 88.12 209 GLU A O 1
ATOM 1743 N N . VAL A 1 210 ? 0.986 -12.083 7.147 1.00 89.25 210 VAL A N 1
ATOM 1744 C CA . VAL A 1 210 ? -0.390 -11.666 6.858 1.00 89.25 210 VAL A CA 1
ATOM 1745 C C . VAL A 1 210 ? -0.455 -10.911 5.531 1.00 89.25 210 VAL A C 1
ATOM 1747 O O . VAL A 1 210 ? -1.346 -11.174 4.722 1.00 89.25 210 VAL A O 1
ATOM 1750 N N . PHE A 1 211 ? 0.483 -9.996 5.277 1.00 85.12 211 PHE A N 1
ATOM 1751 C CA . PHE A 1 211 ? 0.529 -9.191 4.056 1.00 85.12 211 PHE A CA 1
ATOM 1752 C C . PHE A 1 211 ? 0.638 -10.058 2.796 1.00 85.12 211 PHE A C 1
ATOM 1754 O O . PHE A 1 211 ? -0.128 -9.875 1.848 1.00 85.12 211 PHE A O 1
ATOM 1761 N N . CYS A 1 212 ? 1.512 -11.064 2.827 1.00 79.94 212 CYS A N 1
ATOM 1762 C CA . CYS A 1 212 ? 1.724 -12.026 1.746 1.00 79.94 212 CYS A CA 1
ATOM 1763 C C . CYS A 1 212 ? 0.643 -13.126 1.681 1.00 79.94 212 CYS A C 1
ATOM 1765 O O . CYS A 1 212 ? 0.709 -14.019 0.837 1.00 79.94 212 CYS A O 1
ATOM 1767 N N . GLY A 1 213 ? -0.372 -13.091 2.555 1.00 68.94 213 GLY A N 1
ATOM 1768 C CA . GLY A 1 213 ? -1.462 -14.071 2.571 1.00 68.94 213 GLY A CA 1
ATOM 1769 C C . GLY A 1 213 ? -1.004 -15.489 2.920 1.00 68.94 213 GLY A C 1
ATOM 1770 O O . GLY A 1 213 ? -1.527 -16.452 2.361 1.00 68.94 213 GLY A O 1
ATOM 1771 N N . GLY A 1 214 ? 0.008 -15.618 3.784 1.00 58.00 214 GLY A N 1
ATOM 1772 C CA . GLY A 1 214 ? 0.596 -16.898 4.196 1.00 58.00 214 GLY A CA 1
ATOM 1773 C C . GLY A 1 214 ? 1.428 -17.601 3.118 1.00 58.00 214 GLY A C 1
ATOM 1774 O O . GLY A 1 214 ? 2.026 -18.637 3.391 1.00 58.00 214 GLY A O 1
ATOM 1775 N N . ARG A 1 215 ? 1.500 -17.046 1.902 1.00 48.44 215 ARG A N 1
ATOM 1776 C CA . ARG A 1 215 ? 2.363 -17.529 0.821 1.00 48.44 215 ARG A CA 1
ATOM 1777 C C . ARG A 1 215 ? 3.592 -16.640 0.774 1.00 48.44 215 ARG A C 1
ATOM 1779 O O . ARG A 1 215 ? 3.608 -15.628 0.082 1.00 48.44 215 ARG A O 1
ATOM 1786 N N . VAL A 1 216 ? 4.632 -17.004 1.510 1.00 49.69 216 VAL A N 1
ATOM 1787 C CA . VAL A 1 216 ? 5.960 -16.403 1.320 1.00 49.69 216 VAL A CA 1
ATOM 1788 C C . VAL A 1 216 ? 6.598 -17.063 0.091 1.00 49.69 216 VAL A C 1
ATOM 1790 O O . VAL A 1 216 ? 7.571 -17.790 0.214 1.00 49.69 216 VAL A O 1
ATOM 1793 N N . VAL A 1 217 ? 5.968 -16.906 -1.080 1.00 40.41 217 VAL A N 1
ATOM 1794 C CA . VAL A 1 217 ? 6.410 -17.509 -2.345 1.00 40.41 217 VAL A CA 1
ATOM 1795 C C . VAL A 1 217 ? 6.178 -16.507 -3.471 1.00 40.41 217 VAL A C 1
ATOM 1797 O O . VAL A 1 217 ? 5.037 -16.160 -3.784 1.00 40.41 217 VAL A O 1
ATOM 1800 N N . GLU A 1 218 ? 7.264 -16.043 -4.082 1.00 37.28 218 GLU A N 1
ATOM 1801 C CA . GLU A 1 218 ? 7.226 -15.268 -5.321 1.00 37.28 218 GLU A CA 1
ATOM 1802 C C . GLU A 1 218 ? 7.198 -16.231 -6.519 1.00 37.28 218 GLU A C 1
ATOM 1804 O O . GLU A 1 218 ? 7.870 -17.265 -6.525 1.00 37.28 218 GLU A O 1
ATOM 1809 N N . ALA A 1 219 ? 6.408 -15.925 -7.549 1.00 32.84 219 ALA A N 1
ATOM 1810 C CA . ALA A 1 219 ? 6.358 -16.753 -8.748 1.00 32.84 219 ALA A CA 1
ATOM 1811 C C . ALA A 1 219 ? 7.675 -16.626 -9.534 1.00 32.84 219 ALA A C 1
ATOM 1813 O O . ALA A 1 219 ? 7.917 -15.594 -10.155 1.00 32.84 219 ALA A O 1
ATOM 1814 N N . GLY A 1 220 ? 8.486 -17.690 -9.548 1.00 35.50 220 GLY A N 1
ATOM 1815 C CA . GLY A 1 220 ? 9.537 -17.875 -10.555 1.00 35.50 220 GLY A CA 1
ATOM 1816 C C . GLY A 1 220 ? 10.977 -18.052 -10.071 1.00 35.50 220 GLY A C 1
ATOM 1817 O O . GLY A 1 220 ? 11.868 -18.007 -10.913 1.00 35.50 220 GLY A O 1
ATOM 1818 N N . ASN A 1 221 ? 11.260 -18.269 -8.780 1.00 37.53 221 ASN A N 1
ATOM 1819 C CA . ASN A 1 221 ? 12.631 -18.601 -8.370 1.00 37.53 221 ASN A CA 1
ATOM 1820 C C . ASN A 1 221 ? 12.684 -19.512 -7.129 1.00 37.53 221 ASN A C 1
ATOM 1822 O O . ASN A 1 221 ? 12.526 -19.044 -6.005 1.00 37.53 221 ASN A O 1
ATOM 1826 N N . GLN A 1 222 ? 12.946 -20.810 -7.332 1.00 38.84 222 GLN A N 1
ATOM 1827 C CA . GLN A 1 222 ? 13.031 -21.824 -6.264 1.00 38.84 222 GLN A CA 1
ATOM 1828 C C . GLN A 1 222 ? 14.244 -21.644 -5.321 1.00 38.84 222 GLN A C 1
ATOM 1830 O O . GLN A 1 222 ? 14.365 -22.366 -4.341 1.00 38.84 222 GLN A O 1
ATOM 1835 N N . ALA A 1 223 ? 15.118 -20.656 -5.563 1.00 39.16 223 ALA A N 1
ATOM 1836 C CA . ALA A 1 223 ? 16.247 -20.310 -4.690 1.00 39.16 223 ALA A CA 1
ATOM 1837 C C . ALA A 1 223 ? 15.984 -19.083 -3.780 1.00 39.16 223 ALA A C 1
ATOM 1839 O O . ALA A 1 223 ? 16.909 -18.531 -3.166 1.00 39.16 223 ALA A O 1
ATOM 1840 N N . LYS A 1 224 ? 14.733 -18.593 -3.690 1.00 41.97 224 LYS A N 1
ATOM 1841 C CA . LYS A 1 224 ? 14.374 -17.451 -2.831 1.00 41.97 224 LYS A CA 1
ATOM 1842 C C . LYS A 1 224 ? 13.223 -17.701 -1.850 1.00 41.97 224 LYS A C 1
ATOM 1844 O O . LYS A 1 224 ? 12.230 -16.988 -1.887 1.00 41.97 224 LYS A O 1
ATOM 1849 N N . ASP A 1 225 ? 13.421 -18.615 -0.904 1.00 45.88 225 ASP A N 1
ATOM 1850 C CA . ASP A 1 225 ? 12.423 -18.907 0.133 1.00 45.88 225 ASP A CA 1
ATOM 1851 C C . ASP A 1 225 ? 12.625 -18.125 1.442 1.00 45.88 225 ASP A C 1
ATOM 1853 O O . ASP A 1 225 ? 13.730 -18.016 1.974 1.00 45.88 225 ASP A O 1
ATOM 1857 N N . GLY A 1 226 ? 11.512 -17.639 2.002 1.00 62.97 226 GLY A N 1
ATOM 1858 C CA . GLY A 1 226 ? 11.372 -17.428 3.443 1.00 62.97 226 GLY A CA 1
ATOM 1859 C C . GLY A 1 226 ? 11.461 -15.992 3.970 1.00 62.97 226 GLY A C 1
ATOM 1860 O O . GLY A 1 226 ? 12.068 -15.088 3.399 1.00 62.97 226 GLY A O 1
ATOM 1861 N N . MET A 1 227 ? 10.865 -15.811 5.152 1.00 79.88 227 MET A N 1
ATOM 1862 C CA . MET A 1 227 ? 10.859 -14.581 5.958 1.00 79.88 227 MET A CA 1
ATOM 1863 C C . MET A 1 227 ? 12.251 -13.947 6.141 1.00 79.88 227 MET A C 1
ATOM 1865 O O . MET A 1 227 ? 12.358 -12.733 6.313 1.00 79.88 227 MET A O 1
ATOM 1869 N N . GLY A 1 228 ? 13.318 -14.754 6.086 1.00 80.00 228 GLY A N 1
ATOM 1870 C CA . GLY A 1 228 ? 14.705 -14.293 6.184 1.00 80.00 228 GLY A CA 1
ATOM 1871 C C . GLY A 1 228 ? 15.042 -13.200 5.171 1.00 80.00 228 GLY A C 1
ATOM 1872 O O . GLY A 1 228 ? 15.572 -12.167 5.564 1.00 80.00 228 GLY A O 1
ATOM 1873 N N . LYS A 1 229 ? 14.606 -13.330 3.910 1.00 80.81 229 LYS A N 1
ATOM 1874 C CA . LYS A 1 229 ? 14.926 -12.348 2.857 1.00 80.81 229 LYS A CA 1
ATOM 1875 C C . LYS A 1 229 ? 14.283 -10.986 3.082 1.00 80.81 229 LYS A C 1
ATOM 1877 O O . LYS A 1 229 ? 14.884 -9.963 2.758 1.00 80.81 229 LYS A O 1
ATOM 1882 N N . TYR A 1 230 ? 13.080 -10.950 3.657 1.00 84.56 230 TYR A N 1
ATOM 1883 C CA . TYR A 1 230 ? 12.429 -9.692 4.034 1.00 84.56 230 TYR A CA 1
ATOM 1884 C C . TYR A 1 230 ? 13.232 -8.965 5.118 1.00 84.56 230 TYR A C 1
ATOM 1886 O O . TYR A 1 230 ? 13.491 -7.767 4.992 1.00 84.56 230 TYR A O 1
ATOM 1894 N N . VAL A 1 231 ? 13.688 -9.705 6.134 1.00 90.31 231 VAL A N 1
ATOM 1895 C CA . VAL A 1 231 ? 14.525 -9.169 7.218 1.00 90.31 231 VAL A CA 1
ATOM 1896 C C . VAL A 1 231 ? 15.889 -8.719 6.688 1.00 90.31 231 VAL A C 1
ATOM 1898 O O . VAL A 1 231 ? 16.290 -7.590 6.953 1.00 90.31 231 VAL A O 1
ATOM 1901 N N . GLU A 1 232 ? 16.565 -9.543 5.887 1.00 89.56 232 GLU A N 1
ATOM 1902 C CA . GLU A 1 232 ? 17.855 -9.223 5.257 1.00 89.56 232 GLU A CA 1
ATOM 1903 C C . GLU A 1 232 ? 17.769 -7.983 4.362 1.00 89.56 232 GLU A C 1
ATOM 1905 O O . GLU A 1 232 ? 18.651 -7.122 4.402 1.00 89.56 232 GLU A O 1
ATOM 1910 N N . THR A 1 233 ? 16.691 -7.857 3.583 1.00 88.94 233 THR A N 1
ATOM 1911 C CA . THR A 1 233 ? 16.443 -6.677 2.743 1.00 88.94 233 THR A CA 1
ATOM 1912 C C . THR A 1 233 ? 16.283 -5.431 3.607 1.00 88.94 233 THR A C 1
ATOM 1914 O O . THR A 1 233 ? 16.909 -4.407 3.332 1.00 88.94 233 THR A O 1
ATOM 1917 N N . LEU A 1 234 ? 15.485 -5.511 4.678 1.00 93.69 234 LEU A N 1
ATOM 1918 C CA . LEU A 1 234 ? 15.302 -4.398 5.608 1.00 93.69 234 LEU A CA 1
ATOM 1919 C C . LEU A 1 234 ? 16.623 -4.021 6.290 1.00 93.69 234 LEU A C 1
ATOM 1921 O O . LEU A 1 234 ? 16.942 -2.839 6.355 1.00 93.69 234 LEU A O 1
ATOM 1925 N N . HIS A 1 235 ? 17.413 -4.991 6.755 1.00 95.38 235 HIS A N 1
ATOM 1926 C CA . HIS A 1 235 ? 18.719 -4.751 7.388 1.00 95.38 235 HIS A CA 1
ATOM 1927 C C . HIS A 1 235 ? 19.749 -4.169 6.429 1.00 95.38 235 HIS A C 1
ATOM 1929 O O . HIS A 1 235 ? 20.552 -3.324 6.819 1.00 95.38 235 HIS A O 1
ATOM 1935 N N . SER A 1 236 ? 19.732 -4.601 5.173 1.00 93.12 236 SER A N 1
ATOM 1936 C CA . SER A 1 236 ? 20.610 -4.047 4.146 1.00 93.12 236 SER A CA 1
ATOM 1937 C C . SER A 1 236 ? 20.261 -2.589 3.879 1.00 93.12 236 SER A C 1
ATOM 1939 O O . SER A 1 236 ? 21.138 -1.740 3.982 1.00 93.12 236 SER A O 1
ATOM 1941 N N . LEU A 1 237 ? 18.978 -2.270 3.676 1.00 93.50 237 LEU A N 1
ATOM 1942 C CA . LEU A 1 237 ? 18.533 -0.881 3.554 1.00 93.50 237 LEU A CA 1
ATOM 1943 C C . LEU A 1 237 ? 18.837 -0.068 4.824 1.00 93.50 237 LEU A C 1
ATOM 1945 O O . LEU A 1 237 ? 19.302 1.060 4.724 1.00 93.50 237 LEU A O 1
ATOM 1949 N N . TYR A 1 238 ? 18.639 -0.637 6.015 1.00 96.25 238 TYR A N 1
ATOM 1950 C CA . TYR A 1 238 ? 18.952 0.022 7.286 1.00 96.25 238 TYR A CA 1
ATOM 1951 C C . TYR A 1 238 ? 20.417 0.468 7.367 1.00 96.25 238 TYR A C 1
ATOM 1953 O O . TYR A 1 238 ? 20.683 1.591 7.790 1.00 96.25 238 TYR A O 1
ATOM 1961 N N . ARG A 1 239 ? 21.365 -0.373 6.924 1.00 95.81 239 ARG A N 1
ATOM 1962 C CA . ARG A 1 239 ? 22.791 -0.010 6.860 1.00 95.81 239 ARG A CA 1
ATOM 1963 C C . ARG A 1 239 ? 23.031 1.176 5.925 1.00 95.81 239 ARG A C 1
ATOM 1965 O O . ARG A 1 239 ? 23.633 2.150 6.361 1.00 95.81 239 ARG A O 1
ATOM 1972 N N . LEU A 1 240 ? 22.453 1.157 4.721 1.00 93.19 240 LEU A N 1
ATOM 1973 C CA . LEU A 1 240 ? 22.563 2.267 3.761 1.00 93.19 240 LEU A CA 1
ATOM 1974 C C . LEU A 1 240 ? 22.008 3.587 4.334 1.00 93.19 240 LEU A C 1
ATOM 1976 O O . LEU A 1 240 ? 22.636 4.643 4.237 1.00 93.19 240 LEU A O 1
ATOM 1980 N N . PHE A 1 241 ? 20.848 3.528 4.998 1.00 93.44 241 PHE A N 1
ATOM 1981 C CA . PHE A 1 241 ? 20.245 4.689 5.664 1.00 93.44 241 PHE A CA 1
ATOM 1982 C C . PHE A 1 241 ? 21.070 5.191 6.855 1.00 93.44 241 PHE A C 1
ATOM 1984 O O . PHE A 1 241 ? 21.136 6.397 7.098 1.00 93.44 241 PHE A O 1
ATOM 1991 N N . ARG A 1 242 ? 21.729 4.296 7.588 1.00 94.19 242 ARG A N 1
ATOM 1992 C CA . ARG A 1 242 ? 22.626 4.673 8.683 1.00 94.19 242 ARG A CA 1
ATOM 1993 C C . ARG A 1 242 ? 23.915 5.322 8.174 1.00 94.19 242 ARG A C 1
ATOM 1995 O O . ARG A 1 242 ? 24.408 6.245 8.805 1.00 94.19 242 ARG A O 1
ATOM 2002 N N . GLU A 1 243 ? 24.433 4.862 7.040 1.00 93.25 243 GLU A N 1
ATOM 2003 C CA . GLU A 1 243 ? 25.748 5.242 6.502 1.00 93.25 243 GLU A CA 1
ATOM 2004 C C . GLU A 1 243 ? 25.709 6.420 5.517 1.00 93.25 243 GLU A C 1
ATOM 2006 O O . GLU A 1 243 ? 26.723 6.748 4.915 1.00 93.25 243 GLU A O 1
ATOM 2011 N N . GLY A 1 244 ? 24.562 7.079 5.326 1.00 89.12 244 GLY A N 1
ATOM 2012 C CA . GLY A 1 244 ? 24.499 8.222 4.398 1.00 89.12 244 GLY A CA 1
ATOM 2013 C C . GLY A 1 244 ? 24.397 7.839 2.917 1.00 89.12 244 GLY A C 1
ATOM 2014 O O . GLY A 1 244 ? 24.383 8.726 2.076 1.00 89.12 244 GLY A O 1
ATOM 2015 N N . GLN A 1 245 ? 24.309 6.549 2.586 1.00 88.19 245 GLN A N 1
ATOM 2016 C CA . GLN A 1 245 ? 24.487 6.066 1.214 1.00 88.19 245 GLN A CA 1
ATOM 2017 C C . GLN A 1 245 ? 23.235 6.218 0.338 1.00 88.19 245 GLN A C 1
ATOM 2019 O O . GLN A 1 245 ? 22.122 6.439 0.838 1.00 88.19 245 GLN A O 1
ATOM 2024 N N . GLU A 1 246 ? 23.446 6.095 -0.977 1.00 79.38 246 GLU A N 1
ATOM 2025 C CA . GLU A 1 246 ? 22.395 6.080 -1.994 1.00 79.38 246 GLU A CA 1
ATOM 2026 C C . GLU A 1 246 ? 21.444 4.895 -1.778 1.00 79.38 246 GLU A C 1
ATOM 2028 O O . GLU A 1 246 ? 21.858 3.786 -1.430 1.00 79.38 246 GLU A O 1
ATOM 2033 N N . ILE A 1 247 ? 20.144 5.140 -1.957 1.00 79.38 247 ILE A N 1
ATOM 2034 C CA . ILE A 1 247 ? 19.094 4.170 -1.653 1.00 79.38 247 ILE A CA 1
ATOM 2035 C C . ILE A 1 247 ? 18.585 3.525 -2.951 1.00 79.38 247 ILE A C 1
ATOM 2037 O O . ILE A 1 247 ? 17.985 4.213 -3.779 1.00 79.38 247 ILE A O 1
ATOM 2041 N N . PRO A 1 248 ? 18.739 2.199 -3.130 1.00 73.88 248 PRO A N 1
ATOM 2042 C CA . PRO A 1 248 ? 18.278 1.513 -4.332 1.00 73.88 248 PRO A CA 1
ATOM 2043 C C . PRO A 1 248 ? 16.764 1.624 -4.568 1.00 73.88 248 PRO A C 1
ATOM 2045 O O . PRO A 1 248 ? 15.945 1.398 -3.668 1.00 73.88 248 PRO A O 1
ATOM 2048 N N . GLY A 1 249 ? 16.383 1.877 -5.823 1.00 66.31 249 GLY A N 1
ATOM 2049 C CA . GLY A 1 249 ? 14.987 1.914 -6.280 1.00 66.31 249 GLY A CA 1
ATOM 2050 C C . GLY A 1 249 ? 14.199 3.163 -5.861 1.00 66.31 249 GLY A C 1
ATOM 2051 O O . GLY A 1 249 ? 12.986 3.082 -5.688 1.00 66.31 249 GLY A O 1
ATOM 2052 N N . ASP A 1 250 ? 14.897 4.277 -5.666 1.00 71.12 250 ASP A N 1
ATOM 2053 C CA . ASP A 1 250 ? 14.367 5.643 -5.584 1.00 71.12 250 ASP A CA 1
ATOM 2054 C C . ASP A 1 250 ? 14.242 6.244 -7.003 1.00 71.12 250 ASP A C 1
ATOM 2056 O O . ASP A 1 250 ? 15.192 6.044 -7.770 1.00 71.12 250 ASP A O 1
ATOM 2060 N N . PRO A 1 251 ? 13.154 6.958 -7.389 1.00 79.69 251 PRO A N 1
ATOM 2061 C CA . PRO A 1 251 ? 12.027 7.421 -6.581 1.00 79.69 251 PRO A CA 1
ATOM 2062 C C . PRO A 1 251 ? 10.947 6.372 -6.291 1.00 79.69 251 PRO A C 1
ATOM 2064 O O . PRO A 1 251 ? 10.832 5.344 -6.961 1.00 79.69 251 PRO A O 1
ATOM 2067 N N . ILE A 1 252 ? 10.135 6.642 -5.264 1.00 85.00 252 ILE A N 1
ATOM 2068 C CA . ILE A 1 252 ? 9.014 5.789 -4.848 1.00 85.00 252 ILE A CA 1
ATOM 2069 C C . ILE A 1 252 ? 7.753 6.106 -5.677 1.00 85.00 252 ILE A C 1
ATOM 2071 O O . ILE A 1 252 ? 7.327 7.259 -5.709 1.00 85.00 252 ILE A O 1
ATOM 2075 N N . PRO A 1 253 ? 7.097 5.100 -6.289 1.00 79.56 253 PRO A N 1
ATOM 2076 C CA . PRO A 1 253 ? 5.814 5.298 -6.962 1.00 79.56 253 PRO A CA 1
ATOM 2077 C C . PRO A 1 253 ? 4.696 5.588 -5.958 1.00 79.56 253 PRO A C 1
ATOM 2079 O O . PRO A 1 253 ? 4.500 4.813 -5.016 1.00 79.56 253 PRO A O 1
ATOM 2082 N N . VAL A 1 254 ? 3.895 6.618 -6.209 1.00 80.25 254 VAL A N 1
ATOM 2083 C CA . VAL A 1 254 ? 2.689 6.938 -5.429 1.00 80.25 254 VAL A CA 1
ATOM 2084 C C . VAL A 1 254 ? 1.465 7.065 -6.338 1.00 80.25 254 VAL A C 1
ATOM 2086 O O . VAL A 1 254 ? 1.599 7.262 -7.546 1.00 80.25 254 VAL A O 1
ATOM 2089 N N . ASP A 1 255 ? 0.264 6.910 -5.784 1.00 75.69 255 ASP A N 1
ATOM 2090 C CA . ASP A 1 255 ? -0.961 7.315 -6.480 1.00 75.69 255 ASP A CA 1
ATOM 2091 C C . ASP A 1 255 ? -1.260 8.818 -6.296 1.00 75.69 255 ASP A C 1
ATOM 2093 O O . ASP A 1 255 ? -0.441 9.580 -5.781 1.00 75.69 255 ASP A O 1
ATOM 2097 N N . GLU A 1 256 ? -2.418 9.263 -6.783 1.00 74.31 256 GLU A N 1
ATOM 2098 C CA . GLU A 1 256 ? -2.862 10.663 -6.695 1.00 74.31 256 GLU A CA 1
ATOM 2099 C C . GLU A 1 256 ? -3.109 11.126 -5.246 1.00 74.31 256 GLU A C 1
ATOM 2101 O O . GLU A 1 256 ? -3.073 12.321 -4.982 1.00 74.31 256 GLU A O 1
ATOM 2106 N N . ASP A 1 257 ? -3.310 10.196 -4.304 1.00 73.69 257 ASP A N 1
ATOM 2107 C CA . ASP A 1 257 ? -3.562 10.469 -2.883 1.00 73.69 257 ASP A CA 1
ATOM 2108 C C . ASP A 1 257 ? -2.298 10.222 -2.023 1.00 73.69 257 ASP A C 1
ATOM 2110 O O . ASP A 1 257 ? -2.395 9.950 -0.824 1.00 73.69 257 ASP A O 1
ATOM 2114 N N . TYR A 1 258 ? -1.103 10.245 -2.629 1.00 79.44 258 TYR A N 1
ATOM 2115 C CA . TYR A 1 258 ? 0.183 9.986 -1.961 1.00 79.44 258 TYR A CA 1
ATOM 2116 C C . TYR A 1 258 ? 0.310 8.593 -1.317 1.00 79.44 258 TYR A C 1
ATOM 2118 O O . TYR A 1 258 ? 1.229 8.333 -0.531 1.00 79.44 258 TYR A O 1
ATOM 2126 N N . ALA A 1 259 ? -0.560 7.635 -1.657 1.00 80.19 259 ALA A N 1
ATOM 2127 C CA . ALA A 1 259 ? -0.401 6.271 -1.182 1.00 80.19 259 ALA A CA 1
ATOM 2128 C C . ALA A 1 259 ? 0.732 5.597 -1.962 1.00 80.19 259 ALA A C 1
ATOM 2130 O O . ALA A 1 259 ? 0.622 5.287 -3.151 1.00 80.19 259 ALA A O 1
ATOM 2131 N N . ALA A 1 260 ? 1.846 5.348 -1.273 1.00 84.19 260 ALA A N 1
ATOM 2132 C CA . ALA A 1 260 ? 2.987 4.686 -1.883 1.00 84.19 260 ALA A CA 1
ATOM 2133 C C . ALA A 1 260 ? 2.614 3.270 -2.355 1.00 84.19 260 ALA A C 1
ATOM 2135 O O . ALA A 1 260 ? 2.111 2.445 -1.590 1.00 84.19 260 ALA A O 1
ATOM 2136 N N . LEU A 1 261 ? 2.880 2.995 -3.628 1.00 77.06 261 LEU A N 1
ATOM 2137 C CA . LEU A 1 261 ? 2.532 1.752 -4.312 1.00 77.06 261 LEU A CA 1
ATOM 2138 C C . LEU A 1 261 ? 3.609 0.676 -4.135 1.00 77.06 261 LEU A C 1
ATOM 2140 O O . LEU A 1 261 ? 3.323 -0.511 -4.257 1.00 77.06 261 LEU A O 1
ATOM 2144 N N . ASP A 1 262 ? 4.834 1.096 -3.836 1.00 79.88 262 ASP A N 1
ATOM 2145 C CA . ASP A 1 262 ? 5.973 0.260 -3.460 1.00 79.88 262 ASP A CA 1
ATOM 2146 C C . ASP A 1 262 ? 6.833 1.025 -2.430 1.00 79.88 262 ASP A C 1
ATOM 2148 O O . ASP A 1 262 ? 6.451 2.091 -1.949 1.00 79.88 262 ASP A O 1
ATOM 2152 N N . GLY A 1 263 ? 7.986 0.488 -2.032 1.00 85.56 263 GLY A N 1
ATOM 2153 C CA . GLY A 1 263 ? 8.975 1.217 -1.242 1.00 85.56 263 GLY A CA 1
ATOM 2154 C C . GLY A 1 263 ? 8.662 1.293 0.248 1.00 85.56 263 GLY A C 1
ATOM 2155 O O . GLY A 1 263 ? 9.269 2.086 0.948 1.00 85.56 263 GLY A O 1
ATOM 2156 N N . SER A 1 264 ? 7.781 0.433 0.764 1.00 90.56 264 SER A N 1
ATOM 2157 C CA . SER A 1 264 ? 7.385 0.395 2.183 1.00 90.56 264 SER A CA 1
ATOM 2158 C C . SER A 1 264 ? 8.548 0.408 3.192 1.00 90.56 264 SER A C 1
ATOM 2160 O O . SER A 1 264 ? 8.491 1.131 4.184 1.00 90.56 264 SER A O 1
ATOM 2162 N N . HIS A 1 265 ? 9.620 -0.352 2.946 1.00 93.62 265 HIS A N 1
ATOM 2163 C CA . HIS A 1 265 ? 10.824 -0.310 3.785 1.00 93.62 265 HIS A CA 1
ATOM 2164 C C . HIS A 1 265 ? 11.566 1.025 3.663 1.00 93.62 265 HIS A C 1
ATOM 2166 O O . HIS A 1 265 ? 11.994 1.562 4.679 1.00 93.62 265 HIS A O 1
ATOM 2172 N N . ARG A 1 266 ? 11.685 1.573 2.444 1.00 93.19 266 ARG A N 1
ATOM 2173 C CA . ARG A 1 266 ? 12.325 2.872 2.182 1.00 93.19 266 ARG A CA 1
ATOM 2174 C C . ARG A 1 266 ? 11.568 4.001 2.873 1.00 93.19 266 ARG A C 1
ATOM 2176 O O . ARG A 1 266 ? 12.198 4.801 3.547 1.00 93.19 266 ARG A O 1
ATOM 2183 N N . THR A 1 267 ? 10.239 4.012 2.785 1.00 94.50 267 THR A N 1
ATOM 2184 C CA . THR A 1 267 ? 9.386 4.988 3.474 1.00 94.50 267 THR A CA 1
ATOM 2185 C C . THR A 1 267 ? 9.577 4.934 4.988 1.00 94.50 267 THR A C 1
ATOM 2187 O O . THR A 1 267 ? 9.854 5.956 5.607 1.00 94.50 267 THR A O 1
ATOM 2190 N N . ALA A 1 268 ? 9.496 3.740 5.586 1.00 96.69 268 ALA A N 1
ATOM 2191 C CA . ALA A 1 268 ? 9.661 3.576 7.030 1.00 96.69 268 ALA A CA 1
ATOM 2192 C C . ALA A 1 268 ? 11.072 3.964 7.512 1.00 96.69 268 ALA A C 1
ATOM 2194 O O . ALA A 1 268 ? 11.218 4.614 8.543 1.00 96.69 268 ALA A O 1
ATOM 2195 N N . LEU A 1 269 ? 12.116 3.595 6.762 1.00 96.69 269 LEU A N 1
ATOM 2196 C CA . LEU A 1 269 ? 13.494 3.976 7.077 1.00 96.69 269 LEU A CA 1
ATOM 2197 C C . LEU A 1 269 ? 13.710 5.483 6.939 1.00 96.69 269 LEU A C 1
ATOM 2199 O O . LEU A 1 269 ? 14.285 6.091 7.835 1.00 96.69 269 LEU A O 1
ATOM 2203 N N . ALA A 1 270 ? 13.224 6.095 5.863 1.00 94.81 270 ALA A N 1
ATOM 2204 C CA . ALA A 1 270 ? 13.344 7.530 5.653 1.00 94.81 270 ALA A CA 1
ATOM 2205 C C . ALA A 1 270 ? 12.676 8.329 6.771 1.00 94.81 270 ALA A C 1
ATOM 2207 O O . ALA A 1 270 ? 13.298 9.251 7.290 1.00 94.81 270 ALA A O 1
ATOM 2208 N N . TRP A 1 271 ? 11.500 7.894 7.233 1.00 95.00 271 TRP A N 1
ATOM 2209 C CA . TRP A 1 271 ? 10.875 8.444 8.434 1.00 95.00 271 TRP A CA 1
ATOM 2210 C C . TRP A 1 271 ? 11.800 8.336 9.652 1.00 95.00 271 TRP A C 1
ATOM 2212 O O . TRP A 1 271 ? 12.166 9.340 10.259 1.00 95.00 271 TRP A O 1
ATOM 2222 N N . CYS A 1 272 ? 12.261 7.125 9.979 1.00 95.88 272 CYS A N 1
ATOM 2223 C CA . CYS A 1 272 ? 13.087 6.907 11.164 1.00 95.88 272 CYS A CA 1
ATOM 2224 C C . CYS A 1 272 ? 14.441 7.632 11.123 1.00 95.88 272 CYS A C 1
ATOM 2226 O O . CYS A 1 272 ? 15.024 7.867 12.181 1.00 95.88 272 CYS A O 1
ATOM 2228 N N . PHE A 1 273 ? 14.982 7.943 9.945 1.00 95.00 273 PHE A N 1
ATOM 2229 C CA . PHE A 1 273 ? 16.262 8.638 9.773 1.00 95.00 273 PHE A CA 1
ATOM 2230 C C . PHE A 1 273 ? 16.110 10.125 9.412 1.00 95.00 273 PHE A C 1
ATOM 2232 O O . PHE A 1 273 ? 17.126 10.776 9.187 1.00 95.00 273 PHE A O 1
ATOM 2239 N N . GLY A 1 274 ? 14.885 10.665 9.368 1.00 92.56 274 GLY A N 1
ATOM 2240 C CA . GLY A 1 274 ? 14.637 12.069 9.022 1.00 92.56 274 GLY A CA 1
ATOM 2241 C C . GLY A 1 274 ? 15.082 12.429 7.601 1.00 92.56 274 GLY A C 1
ATOM 2242 O O . GLY A 1 274 ? 15.575 13.530 7.367 1.00 92.56 274 GLY A O 1
ATOM 2243 N N . ARG A 1 275 ? 14.980 11.485 6.658 1.00 90.56 275 ARG A N 1
ATOM 2244 C CA . ARG A 1 275 ? 15.335 11.705 5.252 1.00 90.56 275 ARG A CA 1
ATOM 2245 C C . ARG A 1 275 ? 14.094 12.000 4.419 1.00 90.56 275 ARG A C 1
ATOM 2247 O O . ARG A 1 275 ? 13.068 11.335 4.559 1.00 90.56 275 ARG A O 1
ATOM 2254 N N . ARG A 1 276 ? 14.233 12.939 3.487 1.00 90.81 276 ARG A N 1
ATOM 2255 C CA . ARG A 1 276 ? 13.247 13.173 2.428 1.00 90.81 276 ARG A CA 1
ATOM 2256 C C . ARG A 1 276 ? 13.365 12.104 1.343 1.00 90.81 276 ARG A C 1
ATOM 2258 O O . ARG A 1 276 ? 14.429 11.515 1.152 1.00 90.81 276 ARG A O 1
ATOM 2265 N N . LEU A 1 277 ? 12.260 11.845 0.657 1.00 90.12 277 LEU A N 1
ATOM 2266 C CA . LEU A 1 277 ? 12.133 10.827 -0.382 1.00 90.12 277 LEU A CA 1
ATOM 2267 C C . LEU A 1 277 ? 11.808 11.493 -1.706 1.00 90.12 277 LEU A C 1
ATOM 2269 O O . LEU A 1 277 ? 10.961 12.385 -1.739 1.00 90.12 277 LEU A O 1
ATOM 2273 N N . ARG A 1 278 ? 12.414 11.017 -2.795 1.00 88.38 278 ARG A N 1
ATOM 2274 C CA . ARG A 1 278 ? 11.902 11.339 -4.122 1.00 88.38 278 ARG A CA 1
ATOM 2275 C C . ARG A 1 278 ? 10.729 10.418 -4.426 1.00 88.38 278 ARG A C 1
ATOM 2277 O O . ARG A 1 278 ? 10.769 9.215 -4.148 1.00 88.38 278 ARG A O 1
ATOM 2284 N N . ILE A 1 279 ? 9.676 10.981 -4.988 1.00 85.94 279 ILE A N 1
ATOM 2285 C CA . ILE A 1 279 ? 8.478 10.261 -5.398 1.00 85.94 279 ILE A CA 1
ATOM 2286 C C . ILE A 1 279 ? 8.133 10.608 -6.835 1.00 85.94 279 ILE A C 1
ATOM 2288 O O . ILE A 1 279 ? 8.596 11.611 -7.371 1.00 85.94 279 ILE A O 1
ATOM 2292 N N . TYR A 1 280 ? 7.312 9.766 -7.447 1.00 79.81 280 TYR A N 1
ATOM 2293 C CA . TYR A 1 280 ? 6.679 10.074 -8.719 1.00 79.81 280 TYR A CA 1
ATOM 2294 C C . TYR A 1 280 ? 5.223 9.632 -8.697 1.00 79.81 280 TYR A C 1
ATOM 2296 O O . TYR A 1 280 ? 4.890 8.551 -8.188 1.00 79.81 280 TYR A O 1
ATOM 2304 N N . HIS A 1 281 ? 4.357 10.462 -9.265 1.00 73.88 281 HIS A N 1
ATOM 2305 C CA . HIS A 1 281 ? 2.926 10.216 -9.267 1.00 73.88 281 HIS A CA 1
ATOM 2306 C C . HIS A 1 281 ? 2.517 9.327 -10.433 1.00 73.88 281 HIS A C 1
ATOM 2308 O O . HIS A 1 281 ? 2.980 9.463 -11.565 1.00 73.88 281 HIS A O 1
ATOM 2314 N N . ILE A 1 282 ? 1.599 8.407 -10.161 1.00 69.88 282 ILE A N 1
ATOM 2315 C CA . ILE A 1 282 ? 1.029 7.520 -11.167 1.00 69.88 282 ILE A CA 1
ATOM 2316 C C . ILE A 1 282 ? -0.441 7.872 -11.356 1.00 69.88 282 ILE A C 1
ATOM 2318 O O . ILE A 1 282 ? -1.302 7.464 -10.571 1.00 69.88 282 ILE A O 1
ATOM 2322 N N . ALA A 1 283 ? -0.726 8.593 -12.439 1.00 59.03 283 ALA A N 1
ATOM 2323 C CA . ALA A 1 283 ? -2.067 9.070 -12.742 1.00 59.03 283 ALA A CA 1
ATOM 2324 C C . ALA A 1 283 ? -3.048 7.909 -12.966 1.00 59.03 283 ALA A C 1
ATOM 2326 O O . ALA A 1 283 ? -2.737 6.922 -13.644 1.00 59.03 283 ALA A O 1
ATOM 2327 N N . LYS A 1 284 ? -4.279 8.050 -12.463 1.00 57.22 284 LYS A N 1
ATOM 2328 C CA . LYS A 1 284 ? -5.426 7.152 -12.700 1.00 57.22 284 LYS A CA 1
ATOM 2329 C C . LYS A 1 284 ? -5.235 5.713 -12.213 1.00 57.22 284 LYS A C 1
ATOM 2331 O O . LYS A 1 284 ? -5.931 4.806 -12.686 1.00 57.22 284 LYS A O 1
ATOM 2336 N N . LYS A 1 285 ? -4.299 5.451 -11.293 1.00 55.44 285 LYS A N 1
ATOM 2337 C CA . LYS A 1 285 ? -4.137 4.109 -10.724 1.00 55.44 285 LYS A CA 1
ATOM 2338 C C . LYS A 1 285 ? -5.159 3.841 -9.623 1.00 55.44 285 LYS A C 1
ATOM 2340 O O . LYS A 1 285 ? -5.469 4.682 -8.792 1.00 55.44 285 LYS A O 1
ATOM 2345 N N . ARG A 1 286 ? -5.681 2.613 -9.613 1.00 53.56 286 ARG A N 1
ATOM 2346 C CA . ARG A 1 286 ? -6.585 2.113 -8.576 1.00 53.56 286 ARG A CA 1
ATOM 2347 C C . ARG A 1 286 ? -5.897 2.165 -7.202 1.00 53.56 286 ARG A C 1
ATOM 2349 O O . ARG A 1 286 ? -4.841 1.555 -7.045 1.00 53.56 286 ARG A O 1
ATOM 2356 N N . ARG A 1 287 ? -6.548 2.807 -6.222 1.00 62.47 287 ARG A N 1
ATOM 2357 C CA . ARG A 1 287 ? -6.135 2.855 -4.807 1.00 62.47 287 ARG A CA 1
ATOM 2358 C C . ARG A 1 287 ? -5.769 1.464 -4.282 1.00 62.47 287 ARG A C 1
ATOM 2360 O O . ARG A 1 287 ? -6.635 0.581 -4.217 1.00 62.47 287 ARG A O 1
ATOM 2367 N N . PHE A 1 288 ? -4.518 1.272 -3.865 1.00 65.88 288 PHE A N 1
ATOM 2368 C CA . PHE A 1 288 ? -4.157 0.128 -3.027 1.00 65.88 288 PHE A CA 1
ATOM 2369 C C . PHE A 1 288 ? -4.404 0.508 -1.575 1.00 65.88 288 PHE A C 1
ATOM 2371 O O . PHE A 1 288 ? -3.882 1.496 -1.078 1.00 65.88 288 PHE A O 1
ATOM 2378 N N . THR A 1 289 ? -5.238 -0.277 -0.900 1.00 76.94 289 THR A N 1
ATOM 2379 C CA . THR A 1 289 ? -5.583 -0.047 0.502 1.00 76.94 289 THR A CA 1
ATOM 2380 C C . THR A 1 289 ? -5.034 -1.195 1.334 1.00 76.94 289 THR A C 1
ATOM 2382 O O . THR A 1 289 ? -5.540 -2.321 1.297 1.00 76.94 289 THR A O 1
ATOM 2385 N N . TRP A 1 290 ? -3.962 -0.910 2.068 1.00 87.06 290 TRP A N 1
ATOM 2386 C CA . TRP A 1 290 ? -3.388 -1.791 3.082 1.00 87.06 290 TRP A CA 1
ATOM 2387 C C . TRP A 1 290 ? -3.677 -1.205 4.465 1.00 87.06 290 TRP A C 1
ATOM 2389 O O . TRP A 1 290 ? -2.782 -1.012 5.281 1.00 87.06 290 TRP A O 1
ATOM 2399 N N . ASP A 1 291 ? -4.952 -0.891 4.695 1.00 89.81 291 ASP A N 1
ATOM 2400 C CA . ASP A 1 291 ? -5.471 -0.348 5.948 1.00 89.81 291 ASP A CA 1
ATOM 2401 C C . ASP A 1 291 ? -5.564 -1.426 7.047 1.00 89.81 291 ASP A C 1
ATOM 2403 O O . ASP A 1 291 ? -5.333 -2.619 6.827 1.00 89.81 291 ASP A O 1
ATOM 2407 N N . TYR A 1 292 ? -5.966 -1.043 8.260 1.00 92.69 292 TYR A N 1
ATOM 2408 C CA . TYR A 1 292 ? -6.133 -2.015 9.346 1.00 92.69 292 TYR A CA 1
ATOM 2409 C C . TYR A 1 292 ? -7.172 -3.114 9.021 1.00 92.69 292 TYR A C 1
ATOM 2411 O O . TYR A 1 292 ? -7.060 -4.235 9.526 1.00 92.69 292 TYR A O 1
ATOM 2419 N N . LEU A 1 293 ? -8.181 -2.840 8.175 1.00 90.56 293 LEU A N 1
ATOM 2420 C CA . LEU A 1 293 ? -9.174 -3.841 7.769 1.00 90.56 293 LEU A CA 1
ATOM 2421 C C . LEU A 1 293 ? -8.567 -4.901 6.854 1.00 90.56 293 LEU A C 1
ATOM 2423 O O . LEU A 1 293 ? -8.960 -6.066 6.955 1.00 90.56 293 LEU A O 1
ATOM 2427 N N . PHE A 1 294 ? -7.637 -4.529 5.974 1.00 90.38 294 PHE A N 1
ATOM 2428 C CA . PHE A 1 294 ? -6.883 -5.457 5.136 1.00 90.38 294 PHE A CA 1
ATOM 2429 C C . PHE A 1 294 ? -6.181 -6.511 5.998 1.00 90.38 294 PHE A C 1
ATOM 2431 O O . PHE A 1 294 ? -6.321 -7.709 5.728 1.00 90.38 294 PHE A O 1
ATOM 2438 N N . PHE A 1 295 ? -5.495 -6.074 7.056 1.00 92.69 295 PHE A N 1
ATOM 2439 C CA . PHE A 1 295 ? -4.772 -6.948 7.980 1.00 92.69 295 PHE A CA 1
ATOM 2440 C C . PHE A 1 295 ? -5.712 -7.753 8.882 1.00 92.69 295 PHE A C 1
ATOM 2442 O O . PHE A 1 295 ? -5.553 -8.969 9.009 1.00 92.69 295 PHE A O 1
ATOM 2449 N N . ARG A 1 296 ? -6.752 -7.118 9.441 1.00 92.06 296 ARG A N 1
ATOM 2450 C CA . ARG A 1 296 ? -7.759 -7.802 10.271 1.00 92.06 296 ARG A CA 1
ATOM 2451 C C . ARG A 1 296 ? -8.457 -8.926 9.503 1.00 92.06 296 ARG A C 1
ATOM 2453 O O . ARG A 1 296 ? -8.588 -10.033 10.017 1.00 92.06 296 ARG A O 1
ATOM 2460 N N . LYS A 1 297 ? -8.873 -8.677 8.255 1.00 90.50 297 LYS A N 1
ATOM 2461 C CA . LYS A 1 297 ? -9.525 -9.687 7.395 1.00 90.50 297 LYS A CA 1
ATOM 2462 C C . LYS A 1 297 ? -8.614 -10.867 7.060 1.00 90.50 297 LYS A C 1
ATOM 2464 O O . LYS A 1 297 ? -9.120 -11.944 6.768 1.00 90.50 297 LYS A O 1
ATOM 2469 N N . ARG A 1 298 ? -7.297 -10.663 7.091 1.00 89.25 298 ARG A N 1
ATOM 2470 C CA . ARG A 1 298 ? -6.286 -11.696 6.834 1.00 89.25 298 ARG A CA 1
ATOM 2471 C C . ARG A 1 298 ? -5.771 -12.374 8.106 1.00 89.25 298 ARG A C 1
ATOM 2473 O O . ARG A 1 298 ? -4.819 -13.139 8.039 1.00 89.25 298 ARG A O 1
ATOM 2480 N N . GLY A 1 299 ? -6.416 -12.133 9.247 1.00 89.19 299 GLY A N 1
ATOM 2481 C CA . GLY A 1 299 ? -6.140 -12.857 10.485 1.00 89.19 299 GLY A CA 1
ATOM 2482 C C . GLY A 1 299 ? -5.029 -12.262 11.345 1.00 89.19 299 GLY A C 1
ATOM 2483 O O . GLY A 1 299 ? -4.552 -12.946 12.246 1.00 89.19 299 GLY A O 1
ATOM 2484 N N . MET A 1 300 ? -4.627 -11.005 11.119 1.00 92.69 300 MET A N 1
ATOM 2485 C CA . MET A 1 300 ? -3.717 -10.331 12.046 1.00 92.69 300 MET A CA 1
ATOM 2486 C C . MET A 1 300 ? -4.339 -10.243 13.441 1.00 92.69 300 MET A C 1
ATOM 2488 O O . MET A 1 300 ? -5.512 -9.886 13.585 1.00 92.69 300 MET A O 1
ATOM 2492 N N . ALA A 1 301 ? -3.553 -10.571 14.467 1.00 90.81 301 ALA A N 1
ATOM 2493 C CA . ALA A 1 301 ? -4.021 -10.547 15.842 1.00 90.81 301 ALA A CA 1
ATOM 2494 C C . ALA A 1 301 ? -4.411 -9.124 16.259 1.00 90.81 301 ALA A C 1
ATOM 2496 O O . ALA A 1 301 ? -3.712 -8.154 15.969 1.00 90.81 301 ALA A O 1
ATOM 2497 N N . GLU A 1 302 ? -5.506 -9.000 17.006 1.00 87.88 302 GLU A N 1
ATOM 2498 C CA . GLU A 1 302 ? -6.024 -7.691 17.409 1.00 87.88 302 GLU A CA 1
ATOM 2499 C C . GLU A 1 302 ? -5.033 -6.902 18.279 1.00 87.88 302 GLU A C 1
ATOM 2501 O O . GLU A 1 302 ? -4.969 -5.680 18.190 1.00 87.88 302 GLU A O 1
ATOM 2506 N N . ALA A 1 303 ? -4.229 -7.596 19.089 1.00 87.88 303 ALA A N 1
ATOM 2507 C CA . ALA A 1 303 ? -3.168 -6.972 19.873 1.00 87.88 303 ALA A CA 1
ATOM 2508 C C . ALA A 1 303 ? -2.089 -6.335 18.981 1.00 87.88 303 ALA A C 1
ATOM 2510 O O . ALA A 1 303 ? -1.602 -5.254 19.294 1.00 87.88 303 ALA A O 1
ATOM 2511 N N . ASP A 1 304 ? -1.748 -6.967 17.855 1.00 93.50 304 ASP A N 1
ATOM 2512 C CA . ASP A 1 304 ? -0.766 -6.431 16.911 1.00 93.50 304 ASP A CA 1
ATOM 2513 C C . ASP A 1 304 ? -1.333 -5.232 16.140 1.00 93.50 304 ASP A C 1
ATOM 2515 O O . ASP A 1 304 ? -0.656 -4.215 16.003 1.00 93.50 304 ASP A O 1
ATOM 2519 N N . LEU A 1 305 ? -2.597 -5.309 15.705 1.00 93.31 305 LEU A N 1
ATOM 2520 C CA . LEU A 1 305 ? -3.287 -4.175 15.081 1.00 93.31 305 LEU A CA 1
ATOM 2521 C C . LEU A 1 305 ? -3.352 -2.971 16.024 1.00 93.31 305 LEU A C 1
ATOM 2523 O O . LEU A 1 305 ? -3.123 -1.842 15.603 1.00 93.31 305 LEU A O 1
ATOM 2527 N N . LEU A 1 306 ? -3.635 -3.210 17.305 1.00 90.31 306 LEU A N 1
ATOM 2528 C CA . LEU A 1 306 ? -3.692 -2.151 18.302 1.00 90.31 306 LEU A CA 1
ATOM 2529 C C . LEU A 1 306 ? -2.314 -1.523 18.542 1.00 90.31 306 LEU A C 1
ATOM 2531 O O . LEU A 1 306 ? -2.221 -0.301 18.592 1.00 90.31 306 LEU A O 1
ATOM 2535 N N . LYS A 1 307 ? -1.247 -2.333 18.614 1.00 91.06 307 LYS A N 1
ATOM 2536 C CA . LYS A 1 307 ? 0.142 -1.841 18.687 1.00 91.06 307 LYS A CA 1
ATOM 2537 C C . LYS A 1 307 ? 0.500 -0.973 17.479 1.00 91.06 307 LYS A C 1
ATOM 2539 O O . LYS A 1 307 ? 1.073 0.097 17.639 1.00 91.06 307 LYS A O 1
ATOM 2544 N N . MET A 1 308 ? 0.128 -1.403 16.274 1.00 94.31 308 MET A N 1
ATOM 2545 C CA . MET A 1 308 ? 0.363 -0.634 15.048 1.00 94.31 308 MET A CA 1
ATOM 2546 C C . MET A 1 308 ? -0.425 0.681 15.020 1.00 94.31 308 MET A C 1
ATOM 2548 O O . MET A 1 308 ? 0.126 1.710 14.646 1.00 94.31 308 MET A O 1
ATOM 2552 N N . ALA A 1 309 ? -1.690 0.668 15.449 1.00 91.50 309 ALA A N 1
ATOM 2553 C CA . ALA A 1 309 ? -2.507 1.877 15.550 1.00 91.50 309 ALA A CA 1
ATOM 2554 C C . ALA A 1 309 ? -1.964 2.852 16.607 1.00 91.50 309 ALA A C 1
ATOM 2556 O O . ALA A 1 309 ? -1.981 4.061 16.391 1.00 91.50 309 ALA A O 1
ATOM 2557 N N . HIS A 1 310 ? -1.455 2.331 17.726 1.00 87.12 310 HIS A N 1
ATOM 2558 C CA . HIS A 1 310 ? -0.794 3.135 18.750 1.00 87.12 310 HIS A CA 1
ATOM 2559 C C . HIS A 1 310 ? 0.487 3.781 18.219 1.00 87.12 310 HIS A C 1
ATOM 2561 O O . HIS A 1 310 ? 0.721 4.954 18.473 1.00 87.12 310 HIS A O 1
ATOM 2567 N N . LYS A 1 311 ? 1.285 3.069 17.411 1.00 91.38 311 LYS A N 1
ATOM 2568 C CA . LYS A 1 311 ? 2.465 3.690 16.799 1.00 91.38 311 LYS A CA 1
ATOM 2569 C C . LYS A 1 311 ? 2.097 4.864 15.892 1.00 91.38 311 LYS A C 1
ATOM 2571 O O . LYS A 1 311 ? 2.754 5.896 15.936 1.00 91.38 311 LYS A O 1
ATOM 2576 N N . TYR A 1 312 ? 1.048 4.719 15.083 1.00 89.38 312 TYR A N 1
ATOM 2577 C CA . TYR A 1 312 ? 0.579 5.821 14.242 1.00 89.38 312 TYR A CA 1
ATOM 2578 C C . TYR A 1 312 ? 0.232 7.052 15.085 1.00 89.38 312 TYR A C 1
ATOM 2580 O O . TYR A 1 312 ? 0.652 8.160 14.775 1.00 89.38 312 TYR A O 1
ATOM 2588 N N . TYR A 1 313 ? -0.480 6.828 16.188 1.00 84.06 313 TYR A N 1
ATOM 2589 C CA . TYR A 1 313 ? -0.882 7.858 17.136 1.00 84.06 313 TYR A CA 1
ATOM 2590 C C . TYR A 1 313 ? 0.281 8.591 17.816 1.00 84.06 313 TYR A C 1
ATOM 2592 O O . TYR A 1 313 ? 0.193 9.792 18.055 1.00 84.06 313 TYR A O 1
ATOM 2600 N N . GLU A 1 314 ? 1.354 7.882 18.165 1.00 83.94 314 GLU A N 1
ATOM 2601 C CA . GLU A 1 314 ? 2.509 8.491 18.836 1.00 83.94 314 GLU A CA 1
ATOM 2602 C C . GLU A 1 314 ? 3.154 9.595 17.994 1.00 83.94 314 GLU A C 1
ATOM 2604 O O . GLU A 1 314 ? 3.652 10.572 18.554 1.00 83.94 314 GLU A O 1
ATOM 2609 N N . GLU A 1 315 ? 3.100 9.442 16.670 1.00 84.56 315 GLU A N 1
ATOM 2610 C CA . GLU A 1 315 ? 3.744 10.330 15.702 1.00 84.56 315 GLU A CA 1
ATOM 2611 C C . GLU A 1 315 ? 2.748 11.261 14.986 1.00 84.56 315 GLU A C 1
ATOM 2613 O O . GLU A 1 315 ? 3.142 12.312 14.483 1.00 84.56 315 GLU A O 1
ATOM 2618 N N . HIS A 1 316 ? 1.452 10.920 14.974 1.00 78.31 316 HIS A N 1
ATOM 2619 C CA . HIS A 1 316 ? 0.393 11.707 14.339 1.00 78.31 316 HIS A CA 1
ATOM 2620 C C . HIS A 1 316 ? -0.693 12.104 15.342 1.00 78.31 316 HIS A C 1
ATOM 2622 O O . HIS A 1 316 ? -1.296 11.242 15.989 1.00 78.31 316 HIS A O 1
ATOM 2628 N N . PRO A 1 317 ? -1.053 13.397 15.436 1.00 69.81 317 PRO A N 1
ATOM 2629 C CA . PRO A 1 317 ? -2.187 13.814 16.247 1.00 69.81 317 PRO A CA 1
ATOM 2630 C C . PRO A 1 317 ? -3.486 13.215 15.690 1.00 69.81 317 PRO A C 1
ATOM 2632 O O . PRO A 1 317 ? -3.940 13.603 14.619 1.00 69.81 317 PRO A O 1
ATOM 2635 N N . MET A 1 318 ? -4.109 12.295 16.424 1.00 72.69 318 MET A N 1
ATOM 2636 C CA . MET A 1 318 ? -5.364 11.655 16.016 1.00 72.69 318 MET A CA 1
ATOM 2637 C C . MET A 1 318 ? -6.566 12.168 16.809 1.00 72.69 318 MET A C 1
ATOM 2639 O O . MET A 1 318 ? -6.441 12.648 17.937 1.00 72.69 318 MET A O 1
ATOM 2643 N N . TYR A 1 319 ? -7.759 11.958 16.255 1.00 72.00 319 TYR A N 1
ATOM 2644 C CA . TYR A 1 319 ? -9.013 12.062 16.998 1.00 72.00 319 TYR A CA 1
ATOM 2645 C C . TYR A 1 319 ? -9.513 10.674 17.391 1.00 72.00 319 TYR A C 1
ATOM 2647 O O . TYR A 1 319 ? -9.563 9.776 16.550 1.00 72.00 319 TYR A O 1
ATOM 2655 N N . CYS A 1 320 ? -9.959 10.504 18.638 1.00 73.88 320 CYS A N 1
ATOM 2656 C CA . CYS A 1 320 ? -10.756 9.341 19.023 1.00 73.88 320 CYS A CA 1
ATOM 2657 C C . CYS A 1 320 ? -12.207 9.742 19.233 1.00 73.88 320 CYS A C 1
ATOM 2659 O O . CYS A 1 320 ? -12.532 10.704 19.932 1.00 73.88 320 CYS A O 1
ATOM 2661 N N . LEU A 1 321 ? -13.093 8.970 18.626 1.00 72.88 321 LEU A N 1
ATOM 2662 C CA . LEU A 1 321 ? -14.519 9.057 18.859 1.00 72.88 321 LEU A CA 1
ATOM 2663 C C . LEU A 1 321 ? -14.958 7.782 19.544 1.00 72.88 321 LEU A C 1
ATOM 2665 O O . LEU A 1 321 ? -14.734 6.680 19.038 1.00 72.88 321 LEU A O 1
ATOM 2669 N N . VAL A 1 322 ? -15.640 7.949 20.667 1.00 71.38 322 VAL A N 1
ATOM 2670 C CA . VAL A 1 322 ? -16.310 6.853 21.348 1.00 71.38 322 VAL A CA 1
ATOM 2671 C C . VAL A 1 322 ? -17.791 7.020 21.129 1.00 71.38 322 VAL A C 1
ATOM 2673 O O . VAL A 1 322 ? -18.354 8.067 21.445 1.00 71.38 322 VAL A O 1
ATOM 2676 N N . PHE A 1 323 ? -18.437 5.987 20.596 1.00 72.06 323 PHE A N 1
ATOM 2677 C CA . PHE A 1 323 ? -19.888 5.980 20.560 1.00 72.06 323 PHE A CA 1
ATOM 2678 C C . PHE A 1 323 ? -20.516 4.648 20.927 1.00 72.06 323 PHE A C 1
ATOM 2680 O O . PHE A 1 323 ? -19.958 3.572 20.706 1.00 72.06 323 PHE A O 1
ATOM 2687 N N . ARG A 1 324 ? -21.726 4.730 21.482 1.00 67.31 324 ARG A N 1
ATOM 2688 C CA . ARG A 1 324 ? -22.556 3.570 21.818 1.00 67.31 324 ARG A CA 1
ATOM 2689 C C . ARG A 1 324 ? -23.470 3.246 20.647 1.00 67.31 324 ARG A C 1
ATOM 2691 O O . ARG A 1 324 ? -24.327 4.043 20.275 1.00 67.31 324 ARG A O 1
ATOM 2698 N N . GLY A 1 325 ? -23.303 2.073 20.038 1.00 64.81 325 GLY A N 1
ATOM 2699 C CA . GLY A 1 325 ? -24.110 1.720 18.871 1.00 64.81 325 GLY A CA 1
ATOM 2700 C C . GLY A 1 325 ? -24.049 0.257 18.449 1.00 64.81 325 GLY A C 1
ATOM 2701 O O . GLY A 1 325 ? -23.141 -0.493 18.796 1.00 64.81 325 GLY A O 1
ATOM 2702 N N . LYS A 1 326 ? -25.052 -0.155 17.662 1.00 64.12 326 LYS A N 1
ATOM 2703 C CA . LYS A 1 326 ? -25.154 -1.512 17.093 1.00 64.12 326 LYS A CA 1
ATOM 2704 C C . LYS A 1 326 ? -24.522 -1.651 15.697 1.00 64.12 326 LYS A C 1
ATOM 2706 O O . LYS A 1 326 ? -24.513 -2.758 15.162 1.00 64.12 326 LYS A O 1
ATOM 2711 N N . ARG A 1 327 ? -24.014 -0.568 15.085 1.00 68.12 327 ARG A N 1
ATOM 2712 C CA . ARG A 1 327 ? -23.452 -0.612 13.719 1.00 68.12 327 ARG A CA 1
ATOM 2713 C C . ARG A 1 327 ? -22.217 -1.530 13.659 1.00 68.12 327 ARG A C 1
ATOM 2715 O O . ARG A 1 327 ? -21.456 -1.628 14.619 1.00 68.12 327 ARG A O 1
ATOM 2722 N N . ARG A 1 328 ? -22.032 -2.213 12.523 1.00 71.62 328 ARG A N 1
ATOM 2723 C CA . ARG A 1 328 ? -20.848 -3.050 12.248 1.00 71.62 328 ARG A CA 1
ATOM 2724 C C . ARG A 1 328 ? -19.647 -2.168 11.885 1.00 71.62 328 ARG A C 1
ATOM 2726 O O . ARG A 1 328 ? -19.815 -1.216 11.126 1.00 71.62 328 ARG A O 1
ATOM 2733 N N . GLU A 1 329 ? -18.450 -2.532 12.345 1.00 75.81 329 GLU A N 1
ATOM 2734 C CA . GLU A 1 329 ? -17.196 -1.786 12.112 1.00 75.81 329 GLU A CA 1
ATOM 2735 C C . GLU A 1 329 ? -16.928 -1.519 10.625 1.00 75.81 329 GLU A C 1
ATOM 2737 O O . GLU A 1 329 ? -16.675 -0.386 10.247 1.00 75.81 329 GLU A O 1
ATOM 2742 N N . ALA A 1 330 ? -17.080 -2.520 9.751 1.00 76.69 330 ALA A N 1
ATOM 2743 C CA . ALA A 1 330 ? -16.862 -2.347 8.309 1.00 76.69 330 ALA A CA 1
ATOM 2744 C C . ALA A 1 330 ? -17.858 -1.370 7.656 1.00 76.69 330 ALA A C 1
ATOM 2746 O O . ALA A 1 330 ? -17.507 -0.637 6.731 1.00 76.69 330 ALA A O 1
ATOM 2747 N N . SER A 1 331 ? -19.110 -1.351 8.132 1.00 77.94 331 SER A N 1
ATOM 2748 C CA . SER A 1 331 ? -20.096 -0.365 7.676 1.00 77.94 331 SER A CA 1
ATOM 2749 C C . SER A 1 331 ? -19.718 1.027 8.149 1.00 77.94 331 SER A C 1
ATOM 2751 O O . SER A 1 331 ? -19.970 1.992 7.433 1.00 77.94 331 SER A O 1
ATOM 2753 N N . LEU A 1 332 ? -19.153 1.122 9.350 1.00 76.56 332 LEU A N 1
ATOM 2754 C CA . LEU A 1 332 ? -18.714 2.386 9.881 1.00 76.56 332 LEU A CA 1
ATOM 2755 C C . LEU A 1 332 ? -17.492 2.909 9.133 1.00 76.56 332 LEU A C 1
ATOM 2757 O O . LEU A 1 332 ? -17.552 4.022 8.635 1.00 76.56 332 LEU A O 1
ATOM 2761 N N . HIS A 1 333 ? -16.447 2.095 8.993 1.00 81.69 333 HIS A N 1
ATOM 2762 C CA . HIS A 1 333 ? -15.264 2.444 8.219 1.00 81.69 333 HIS A CA 1
ATOM 2763 C C . HIS A 1 333 ? -15.664 2.973 6.843 1.00 81.69 333 HIS A C 1
ATOM 2765 O O . HIS A 1 333 ? -15.325 4.097 6.541 1.00 81.69 333 HIS A O 1
ATOM 2771 N N . ARG A 1 334 ? -16.512 2.268 6.078 1.00 80.56 334 ARG A N 1
ATOM 2772 C CA . ARG A 1 334 ? -16.964 2.741 4.753 1.00 80.56 334 ARG A CA 1
ATOM 2773 C C . ARG A 1 334 ? -17.638 4.116 4.781 1.00 80.56 334 ARG A C 1
ATOM 2775 O O . ARG A 1 334 ? -17.431 4.908 3.872 1.00 80.56 334 ARG A O 1
ATOM 2782 N N . LYS A 1 335 ? -18.478 4.381 5.787 1.00 76.56 335 LYS A N 1
ATOM 2783 C CA . LYS A 1 335 ? -19.128 5.691 5.941 1.00 76.56 335 LYS A CA 1
ATOM 2784 C C . LYS A 1 335 ? -18.120 6.774 6.298 1.00 76.56 335 LYS A C 1
ATOM 2786 O O . LYS A 1 335 ? -18.259 7.889 5.817 1.00 76.56 335 LYS A O 1
ATOM 2791 N N . LEU A 1 336 ? -17.141 6.428 7.131 1.00 75.50 336 LEU A N 1
ATOM 2792 C CA . LEU A 1 336 ? -16.069 7.319 7.539 1.00 75.50 336 LEU A CA 1
ATOM 2793 C C . LEU A 1 336 ? -15.103 7.610 6.389 1.00 75.50 336 LEU A C 1
ATOM 2795 O O . LEU A 1 336 ? -14.849 8.769 6.128 1.00 75.50 336 LEU A O 1
ATOM 2799 N N . SER A 1 337 ? -14.696 6.600 5.619 1.00 76.19 337 SER A N 1
ATOM 2800 C CA . SER A 1 337 ? -13.825 6.705 4.438 1.00 76.19 337 SER A CA 1
ATOM 2801 C C . SER A 1 337 ? -14.335 7.650 3.349 1.00 76.19 337 SER A C 1
ATOM 2803 O O . SER A 1 337 ? -13.568 8.047 2.483 1.00 76.19 337 SER A O 1
ATOM 2805 N N . GLY A 1 338 ? -15.628 7.992 3.353 1.00 69.25 338 GLY A N 1
ATOM 2806 C CA . GLY A 1 338 ? -16.179 9.017 2.466 1.00 69.25 338 GLY A CA 1
ATOM 2807 C C . GLY A 1 338 ? -15.876 10.452 2.911 1.00 69.25 338 GLY A C 1
ATOM 2808 O O . GLY A 1 338 ? -16.243 11.382 2.200 1.00 69.25 338 GLY A O 1
ATOM 2809 N N . PHE A 1 339 ? -15.277 10.647 4.091 1.00 67.50 339 PHE A N 1
ATOM 2810 C CA . PHE A 1 339 ? -14.981 11.971 4.637 1.00 67.50 339 PHE A CA 1
ATOM 2811 C C . PHE A 1 339 ? -13.686 12.075 5.471 1.00 67.50 339 PHE A C 1
ATOM 2813 O O . PHE A 1 339 ? -13.119 13.157 5.483 1.00 67.50 339 PHE A O 1
ATOM 2820 N N . CYS A 1 340 ? -13.225 11.016 6.150 1.00 71.00 340 CYS A N 1
ATOM 2821 C CA . CYS A 1 340 ? -11.897 10.875 6.780 1.00 71.00 340 CYS A CA 1
ATOM 2822 C C . CYS A 1 340 ? -11.179 9.622 6.312 1.00 71.00 340 CYS A C 1
ATOM 2824 O O . CYS A 1 340 ? -11.810 8.680 5.848 1.00 71.00 340 CYS A O 1
ATOM 2826 N N . SER A 1 341 ? -9.897 9.539 6.660 1.00 75.94 341 SER A N 1
ATOM 2827 C CA . SER A 1 341 ? -9.124 8.302 6.736 1.00 75.94 341 SER A CA 1
ATOM 2828 C C . SER A 1 341 ? -9.173 7.691 8.155 1.00 75.94 341 SER A C 1
ATOM 2830 O O . SER A 1 341 ? -8.527 8.200 9.075 1.00 75.94 341 SER A O 1
ATOM 2832 N N . PRO A 1 342 ? -9.948 6.611 8.405 1.00 81.12 342 PRO A N 1
ATOM 2833 C CA . PRO A 1 342 ? -9.965 5.950 9.707 1.00 81.12 342 PRO A CA 1
ATOM 2834 C C . PRO A 1 342 ? -8.697 5.116 9.889 1.00 81.12 342 PRO A C 1
ATOM 2836 O O . PRO A 1 342 ? -8.474 4.166 9.139 1.00 81.12 342 PRO A O 1
ATOM 2839 N N . VAL A 1 343 ? -7.922 5.417 10.929 1.00 85.25 343 VAL A N 1
ATOM 2840 C CA . VAL A 1 343 ? -6.697 4.685 11.287 1.00 85.25 343 VAL A CA 1
ATOM 2841 C C . VAL A 1 343 ? -7.041 3.319 11.862 1.00 85.25 343 VAL A C 1
ATOM 2843 O O . VAL A 1 343 ? -6.463 2.304 11.479 1.00 85.25 343 VAL A O 1
ATOM 2846 N N . TYR A 1 344 ? -8.004 3.280 12.783 1.00 87.50 344 TYR A N 1
ATOM 2847 C CA . TYR A 1 344 ? -8.386 2.054 13.468 1.00 87.50 344 TYR A CA 1
ATOM 2848 C C . TYR A 1 344 ? -9.796 2.155 14.040 1.00 87.50 344 TYR A C 1
ATOM 2850 O O . TYR A 1 344 ? -10.201 3.193 14.555 1.00 87.50 344 TYR A O 1
ATOM 2858 N N . ILE A 1 345 ? -10.564 1.069 13.970 1.00 85.38 345 ILE A N 1
ATOM 2859 C CA . ILE A 1 345 ? -11.886 0.997 14.600 1.00 85.38 345 ILE A CA 1
ATOM 2860 C C . ILE A 1 345 ? -11.987 -0.295 15.385 1.00 85.38 345 ILE A C 1
ATOM 2862 O O . ILE A 1 345 ? -11.734 -1.379 14.845 1.00 85.38 345 ILE A O 1
ATOM 2866 N N . LYS A 1 346 ? -12.414 -0.180 16.641 1.00 83.81 346 LYS A N 1
ATOM 2867 C CA . LYS A 1 346 ? -12.670 -1.324 17.505 1.00 83.81 346 LYS A CA 1
ATOM 2868 C C . LYS A 1 346 ? -13.932 -1.135 18.320 1.00 83.81 346 LYS A C 1
ATOM 2870 O O . LYS A 1 346 ? -14.076 -0.190 19.090 1.00 83.81 346 LYS A O 1
ATOM 2875 N N . ARG A 1 347 ? -14.836 -2.094 18.188 1.00 80.75 347 ARG A N 1
ATOM 2876 C CA . ARG A 1 347 ? -15.983 -2.265 19.062 1.00 80.75 347 ARG A CA 1
ATOM 2877 C C . ARG A 1 347 ? -15.644 -3.206 20.214 1.00 80.75 347 ARG A C 1
ATOM 2879 O O . ARG A 1 347 ? -15.323 -4.372 19.988 1.00 80.75 347 ARG A O 1
ATOM 2886 N N . LEU A 1 348 ? -15.805 -2.709 21.435 1.00 74.12 348 LEU A N 1
ATOM 2887 C CA . LEU A 1 348 ? -15.728 -3.519 22.643 1.00 74.12 348 LEU A CA 1
ATOM 2888 C C . LEU A 1 348 ? -16.964 -4.418 22.749 1.00 74.12 348 LEU A C 1
ATOM 2890 O O . LEU A 1 348 ? -18.101 -4.000 22.481 1.00 74.12 348 LEU A O 1
ATOM 2894 N N . LYS A 1 349 ? -16.759 -5.663 23.179 1.00 71.06 349 LYS A N 1
ATOM 2895 C CA . LYS A 1 349 ? -17.845 -6.634 23.369 1.00 71.06 349 LYS A CA 1
ATOM 2896 C C . LYS A 1 349 ? -18.655 -6.319 24.624 1.00 71.06 349 LYS A C 1
ATOM 2898 O O . LYS A 1 349 ? -19.880 -6.428 24.596 1.00 71.06 349 LYS A O 1
ATOM 2903 N N . LYS A 1 350 ? -17.977 -5.904 25.699 1.00 68.62 350 LYS A N 1
ATOM 2904 C CA . LYS A 1 350 ? -18.548 -5.790 27.052 1.00 68.62 350 LYS A CA 1
ATOM 2905 C C . LYS A 1 350 ? -19.516 -4.614 27.218 1.00 68.62 350 LYS A C 1
ATOM 2907 O O . LYS A 1 350 ? -20.630 -4.804 27.689 1.00 68.62 350 LYS A O 1
ATOM 2912 N N . ASN A 1 351 ? -19.127 -3.409 26.798 1.00 68.06 351 ASN A N 1
ATOM 2913 C CA . ASN A 1 351 ? -19.905 -2.176 27.019 1.00 68.06 351 ASN A CA 1
ATOM 2914 C C . ASN A 1 351 ? -20.551 -1.608 25.737 1.00 68.06 351 ASN A C 1
ATOM 2916 O O . ASN A 1 351 ? -21.183 -0.554 25.778 1.00 68.06 351 ASN A O 1
ATOM 2920 N N . ARG A 1 352 ? -20.419 -2.312 24.599 1.00 70.31 352 ARG A N 1
ATOM 2921 C CA . ARG A 1 352 ? -20.887 -1.893 23.261 1.00 70.31 352 ARG A CA 1
ATOM 2922 C C . ARG A 1 352 ? -20.322 -0.547 22.783 1.00 70.31 352 ARG A C 1
ATOM 2924 O O . ARG A 1 352 ? -20.836 -0.015 21.793 1.00 70.31 352 ARG A O 1
ATOM 2931 N N . ASN A 1 353 ? -19.292 -0.017 23.440 1.00 74.44 353 ASN A N 1
ATOM 2932 C CA . ASN A 1 353 ? -18.583 1.159 22.964 1.00 74.44 353 ASN A CA 1
ATOM 2933 C C . ASN A 1 353 ? -17.827 0.800 21.684 1.00 74.44 353 ASN A C 1
ATOM 2935 O O . ASN A 1 353 ? -17.286 -0.297 21.537 1.00 74.44 353 ASN A O 1
ATOM 2939 N N . CYS A 1 354 ? -17.802 1.733 20.747 1.00 75.94 354 CYS A N 1
ATOM 2940 C CA . CYS A 1 354 ? -17.003 1.657 19.543 1.00 75.94 354 CYS A CA 1
ATOM 2941 C C . CYS A 1 354 ? -16.016 2.816 19.558 1.00 75.94 354 CYS A C 1
ATOM 2943 O O . CYS A 1 354 ? -16.438 3.970 19.558 1.00 75.94 354 CYS A O 1
ATOM 2945 N N . TYR A 1 355 ? -14.731 2.479 19.567 1.00 78.12 355 TYR A N 1
ATOM 2946 C CA . TYR A 1 355 ? -13.617 3.405 19.447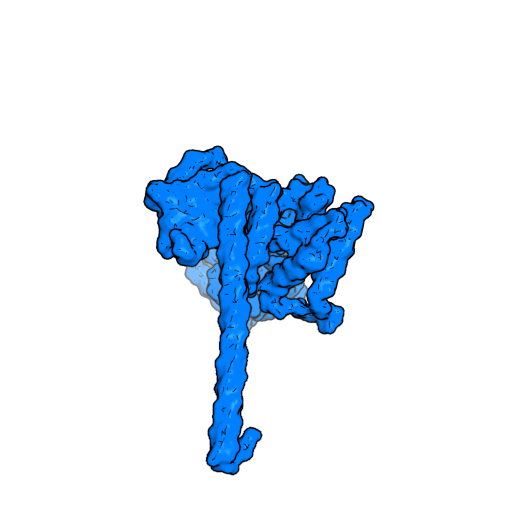 1.00 78.12 355 TYR A CA 1
ATOM 2947 C C . TYR A 1 355 ? -13.289 3.554 17.971 1.00 78.12 355 TYR A C 1
ATOM 2949 O O . TYR A 1 355 ? -13.146 2.562 17.250 1.00 78.12 355 TYR A O 1
ATOM 2957 N N . VAL A 1 356 ? -13.212 4.797 17.523 1.00 76.44 356 VAL A N 1
ATOM 2958 C CA . VAL A 1 356 ? -12.880 5.170 16.153 1.00 76.44 356 VAL A CA 1
ATOM 2959 C C . VAL A 1 356 ? -11.722 6.140 16.227 1.00 76.44 356 VAL A C 1
ATOM 2961 O O . VAL A 1 356 ? -11.889 7.257 16.703 1.00 76.44 356 VAL A O 1
ATOM 2964 N N . PHE A 1 357 ? -10.576 5.708 15.734 1.00 79.69 357 PHE A N 1
ATOM 2965 C CA . PHE A 1 357 ? -9.373 6.509 15.624 1.00 79.69 357 PHE A CA 1
ATOM 2966 C C . PHE A 1 357 ? -9.290 7.059 14.204 1.00 79.69 357 PHE A C 1
ATOM 2968 O O . PHE A 1 357 ? -9.332 6.295 13.234 1.00 79.69 357 PHE A O 1
ATOM 2975 N N . LEU A 1 358 ? -9.244 8.380 14.092 1.00 74.19 358 LEU A N 1
ATOM 2976 C CA . LEU A 1 358 ? -9.263 9.119 12.838 1.00 74.19 358 LEU A CA 1
ATOM 2977 C C . LEU A 1 358 ? -7.983 9.927 12.685 1.00 74.19 358 LEU A C 1
ATOM 2979 O O . LEU A 1 358 ? -7.500 10.507 13.660 1.00 74.19 358 LEU A O 1
ATOM 2983 N N . ASP A 1 359 ? -7.502 9.989 11.451 1.00 73.62 359 ASP A N 1
ATOM 2984 C CA . ASP A 1 359 ? -6.394 10.855 11.076 1.00 73.62 359 ASP A CA 1
ATOM 2985 C C . ASP A 1 359 ? -6.820 12.332 10.969 1.00 73.62 359 ASP A C 1
ATOM 2987 O O . ASP A 1 359 ? -8.013 12.644 10.873 1.00 73.62 359 ASP A O 1
ATOM 2991 N N . ARG A 1 360 ? -5.844 13.242 11.044 1.00 61.06 360 ARG A N 1
ATOM 2992 C CA . ARG A 1 360 ? -6.011 14.680 11.302 1.00 61.06 360 ARG A CA 1
ATOM 2993 C C . ARG A 1 360 ? -6.474 15.521 10.109 1.00 61.06 360 ARG A C 1
ATOM 2995 O O . ARG A 1 360 ? -6.684 16.709 10.326 1.00 61.06 360 ARG A O 1
ATOM 3002 N N . GLU A 1 361 ? -6.616 14.977 8.897 1.00 54.56 361 GLU A N 1
ATOM 3003 C CA . GLU A 1 361 ? -6.956 15.736 7.669 1.00 54.56 361 GLU A CA 1
ATOM 3004 C C . GLU A 1 361 ? -8.381 16.327 7.674 1.00 54.56 361 GLU A C 1
ATOM 3006 O O . GLU A 1 361 ? -9.250 15.996 6.871 1.00 54.56 361 GLU A O 1
ATOM 3011 N N . PHE A 1 362 ? -8.648 17.227 8.611 1.00 53.75 362 PHE A N 1
ATOM 3012 C CA . PHE A 1 362 ? -9.896 17.941 8.741 1.00 53.75 362 PHE A CA 1
ATOM 3013 C C . PHE A 1 362 ? -9.644 19.409 9.025 1.00 53.75 362 PHE A C 1
ATOM 3015 O O . PHE A 1 362 ? -9.282 19.784 10.140 1.00 53.75 362 PHE A O 1
ATOM 3022 N N . ASP A 1 363 ? -9.955 20.234 8.028 1.00 40.78 363 ASP A N 1
ATOM 3023 C CA . ASP A 1 363 ? -9.830 21.693 8.079 1.00 40.78 363 ASP A CA 1
ATOM 3024 C C . ASP A 1 363 ? -10.662 22.369 9.179 1.00 40.78 363 ASP A C 1
ATOM 3026 O O . ASP A 1 363 ? -10.388 23.515 9.524 1.00 40.78 363 ASP A O 1
ATOM 3030 N N . SER A 1 364 ? -11.671 21.714 9.775 1.00 52.47 364 SER A N 1
ATOM 3031 C CA . SER A 1 364 ? -12.280 22.246 11.003 1.00 52.47 364 SER A CA 1
ATOM 3032 C C . SER A 1 364 ? -13.010 21.216 11.869 1.00 52.47 364 SER A C 1
ATOM 3034 O O . SER A 1 364 ? -13.677 20.289 11.398 1.00 52.47 364 SER A O 1
ATOM 3036 N N . ARG A 1 365 ? -12.918 21.431 13.190 1.00 54.69 365 ARG A N 1
ATOM 3037 C CA . ARG A 1 365 ? -13.598 20.664 14.248 1.00 54.69 365 ARG A CA 1
ATOM 3038 C C . ARG A 1 365 ? -15.114 20.635 14.059 1.00 54.69 365 ARG A C 1
ATOM 3040 O O . ARG A 1 365 ? -15.722 19.587 14.313 1.00 54.69 365 ARG A O 1
ATOM 3047 N N . GLU A 1 366 ? -15.717 21.764 13.680 1.00 59.09 366 GLU A N 1
ATOM 3048 C CA . GLU A 1 366 ? -17.169 21.859 13.513 1.00 59.09 366 GLU A CA 1
ATOM 3049 C C . GLU A 1 366 ? -17.639 20.940 12.385 1.00 59.09 366 GLU A C 1
ATOM 3051 O O . GLU A 1 366 ? -18.525 20.122 12.613 1.00 59.09 366 GLU A O 1
ATOM 3056 N N . LYS A 1 367 ? -16.963 20.951 11.227 1.00 60.12 367 LYS A N 1
ATOM 3057 C CA . LYS A 1 367 ? -17.357 20.149 10.056 1.00 60.12 367 LYS A CA 1
ATOM 3058 C C . LYS A 1 367 ? -17.321 18.646 10.328 1.00 60.12 367 LYS A C 1
ATOM 3060 O O . LYS A 1 367 ? -18.218 17.922 9.897 1.00 60.12 367 LYS A O 1
ATOM 3065 N N . VAL A 1 368 ? -16.309 18.160 11.053 1.00 59.78 368 VAL A N 1
ATOM 3066 C CA . VAL A 1 368 ? -16.219 16.741 11.451 1.00 59.78 368 VAL A CA 1
ATOM 3067 C C . VAL A 1 368 ? -17.349 16.388 12.394 1.00 59.78 368 VAL A C 1
ATOM 3069 O O . VAL A 1 368 ? -18.044 15.398 12.194 1.00 59.78 368 VAL A O 1
ATOM 3072 N N . THR A 1 369 ? -17.545 17.210 13.421 1.00 62.12 369 THR A N 1
ATOM 3073 C CA . THR A 1 369 ? -18.553 16.954 14.444 1.00 62.12 369 THR A CA 1
ATOM 3074 C C . THR A 1 369 ? -19.953 16.980 13.834 1.00 62.12 369 THR A C 1
ATOM 3076 O O . THR A 1 369 ? -20.718 16.056 14.080 1.00 62.12 369 THR A O 1
ATOM 3079 N N . GLU A 1 370 ? -20.267 17.950 12.975 1.00 66.44 370 GLU A N 1
ATOM 3080 C CA . GLU A 1 370 ? -21.541 18.055 12.254 1.00 66.44 370 GLU A CA 1
ATOM 3081 C C . GLU A 1 370 ? -21.774 16.882 11.300 1.00 66.44 370 GLU A C 1
ATOM 3083 O O . GLU A 1 370 ? -22.821 16.234 11.366 1.00 66.44 370 GLU A O 1
ATOM 3088 N N . LYS A 1 371 ? -20.791 16.534 10.455 1.00 65.94 371 LYS A N 1
ATOM 3089 C CA . LYS A 1 371 ? -20.914 15.389 9.536 1.00 65.94 371 LYS A CA 1
ATOM 3090 C C . LYS A 1 371 ? -21.087 14.077 10.296 1.00 65.94 371 LYS A C 1
ATOM 3092 O O . LYS A 1 371 ? -21.918 13.248 9.926 1.00 65.94 371 LYS A O 1
ATOM 3097 N N . ILE A 1 372 ? -20.349 13.889 11.389 1.00 65.06 372 ILE A N 1
ATOM 3098 C CA . ILE A 1 372 ? -20.449 12.696 12.235 1.00 65.06 372 ILE A CA 1
ATOM 3099 C C . ILE A 1 372 ? -21.779 12.680 12.994 1.00 65.06 372 ILE A C 1
ATOM 3101 O O . ILE A 1 372 ? -22.423 11.635 13.046 1.00 65.06 372 ILE A O 1
ATOM 3105 N N . GLN A 1 373 ? -22.262 13.816 13.496 1.00 65.81 373 GLN A N 1
ATOM 3106 C CA . GLN A 1 373 ? -23.605 13.938 14.074 1.00 65.81 373 GLN A CA 1
ATOM 3107 C C . GLN A 1 373 ? -24.717 13.670 13.042 1.00 65.81 373 GLN A C 1
ATOM 3109 O O . GLN A 1 373 ? -25.772 13.150 13.397 1.00 65.81 373 GLN A O 1
ATOM 3114 N N . GLY A 1 374 ? -24.484 13.934 11.753 1.00 64.94 374 GLY A N 1
ATOM 3115 C CA . GLY A 1 374 ? -25.377 13.497 10.675 1.00 64.94 374 GLY A CA 1
ATOM 3116 C C . GLY A 1 374 ? -25.407 11.971 10.492 1.00 64.94 374 GLY A C 1
ATOM 3117 O O . GLY A 1 374 ? -26.433 11.389 10.142 1.00 64.94 374 GLY A O 1
ATOM 3118 N N . ILE A 1 375 ? -24.297 11.281 10.779 1.00 64.88 375 ILE A N 1
ATOM 3119 C CA . ILE A 1 375 ? -24.176 9.814 10.670 1.00 64.88 375 ILE A CA 1
ATOM 3120 C C . ILE A 1 375 ? -24.689 9.096 11.937 1.00 64.88 375 ILE A C 1
ATOM 3122 O O . ILE A 1 375 ? -25.177 7.950 11.867 1.00 64.88 375 ILE A O 1
ATOM 3126 N N . PHE A 1 376 ? -24.588 9.754 13.094 1.00 62.94 376 PHE A N 1
ATOM 3127 C CA . PHE A 1 376 ? -24.856 9.203 14.421 1.00 62.94 376 PHE A CA 1
ATOM 3128 C C . PHE A 1 376 ? -25.704 10.150 15.279 1.00 62.94 376 PHE A C 1
ATOM 3130 O O . PHE A 1 376 ? -25.392 11.324 15.405 1.00 62.94 376 PHE A O 1
ATOM 3137 N N . LYS A 1 377 ? -26.732 9.630 15.966 1.00 60.00 377 LYS A N 1
ATOM 3138 C CA . LYS A 1 377 ? -27.587 10.438 16.858 1.00 60.00 377 LYS A CA 1
ATOM 3139 C C . LYS A 1 377 ? -26.745 11.183 17.917 1.00 60.00 377 LYS A C 1
ATOM 3141 O O . LYS A 1 377 ? -25.930 10.539 18.585 1.00 60.00 377 LYS A O 1
ATOM 3146 N N . ARG A 1 378 ? -26.993 12.494 18.098 1.00 50.72 378 ARG A N 1
ATOM 3147 C CA . ARG A 1 378 ? -26.234 13.458 18.940 1.00 50.72 378 ARG A CA 1
ATOM 3148 C C . ARG A 1 378 ? -25.763 12.920 20.299 1.00 50.72 378 ARG A C 1
ATOM 3150 O O . ARG A 1 378 ? -24.618 13.142 20.664 1.00 50.72 378 ARG A O 1
ATOM 3157 N N . ASN A 1 379 ? -26.583 12.134 20.994 1.00 49.69 379 ASN A N 1
ATOM 3158 C CA . ASN A 1 379 ? -26.285 11.663 22.358 1.00 49.69 379 ASN A CA 1
ATOM 3159 C C . ASN A 1 379 ? -25.308 10.475 22.421 1.00 49.69 379 ASN A C 1
ATOM 3161 O O . ASN A 1 379 ? -25.133 9.871 23.476 1.00 49.69 379 ASN A O 1
ATOM 3165 N N . SER A 1 380 ? -24.714 10.088 21.289 1.00 54.12 380 SER A N 1
ATOM 3166 C CA . SER A 1 380 ? -23.883 8.886 21.210 1.00 54.12 380 SER A CA 1
ATOM 3167 C C . SER A 1 380 ? -22.392 9.183 21.150 1.00 54.12 380 SER A C 1
ATOM 3169 O O . SER A 1 380 ? -21.649 8.241 21.352 1.00 54.12 380 SER A O 1
ATOM 3171 N N . ILE A 1 381 ? -21.943 10.404 20.838 1.00 57.09 381 ILE A N 1
ATOM 3172 C CA . ILE A 1 381 ? -20.542 10.678 20.472 1.00 57.09 381 ILE A CA 1
ATOM 3173 C C . ILE A 1 381 ? -19.821 11.406 21.609 1.00 57.09 381 ILE A C 1
ATOM 3175 O O . ILE A 1 381 ? -20.174 12.535 21.938 1.00 57.09 381 ILE A O 1
ATOM 3179 N N . VAL A 1 382 ? -18.756 10.805 22.136 1.00 57.88 382 VAL A N 1
ATOM 3180 C CA . VAL A 1 382 ? -17.758 11.499 22.956 1.00 57.88 382 VAL A CA 1
ATOM 3181 C C . VAL A 1 382 ? -16.500 11.662 22.105 1.00 57.88 382 VAL A C 1
ATOM 3183 O O . VAL A 1 382 ? -15.872 10.674 21.725 1.00 57.88 382 VAL A O 1
ATOM 3186 N N . CYS A 1 383 ? -16.165 12.903 21.747 1.00 60.34 383 CYS A N 1
ATOM 3187 C CA . CYS A 1 383 ? -14.914 13.221 21.060 1.00 60.34 383 CYS A CA 1
ATOM 3188 C C . CYS A 1 383 ? -13.816 13.413 22.106 1.00 60.34 383 CYS A C 1
ATOM 3190 O O . CYS A 1 383 ? -13.883 14.330 22.923 1.00 60.34 383 CYS A O 1
ATOM 3192 N N . LEU A 1 384 ? -12.823 12.532 22.083 1.00 58.38 384 LEU A N 1
ATOM 3193 C CA . LEU A 1 384 ? -11.689 12.532 22.994 1.00 58.38 384 LEU A CA 1
ATOM 3194 C C . LEU A 1 384 ? -10.501 13.157 22.252 1.00 58.38 384 LEU A C 1
ATOM 3196 O O . LEU A 1 384 ? -10.154 12.719 21.154 1.00 58.38 384 LEU A O 1
ATOM 3200 N N . LYS A 1 385 ? -9.932 14.225 22.821 1.00 59.25 385 LYS A N 1
ATOM 3201 C CA . LYS A 1 385 ? -8.882 15.034 22.174 1.00 59.25 385 LYS A CA 1
ATOM 3202 C C . LYS A 1 385 ? -7.570 15.119 22.941 1.00 59.25 385 LYS A C 1
ATOM 3204 O O . LYS A 1 385 ? -6.565 15.474 22.337 1.00 59.25 385 LYS A O 1
ATOM 3209 N N . SER A 1 386 ? -7.561 14.873 24.251 1.00 62.56 386 SER A N 1
ATOM 3210 C CA . SER A 1 386 ? -6.314 14.974 25.009 1.00 62.56 386 SER A CA 1
ATOM 3211 C C . SER A 1 386 ? -5.523 13.675 24.898 1.00 62.56 386 SER A C 1
ATOM 3213 O O . SER A 1 386 ? -6.100 12.585 24.822 1.00 62.56 386 SER A O 1
ATOM 3215 N N . ARG A 1 387 ? -4.192 13.804 24.918 1.00 65.69 387 ARG A N 1
ATOM 3216 C CA . ARG A 1 387 ? -3.272 12.667 24.867 1.00 65.69 387 ARG A CA 1
ATOM 3217 C C . ARG A 1 387 ? -3.577 11.644 25.960 1.00 65.69 387 ARG A C 1
ATOM 3219 O O . ARG A 1 387 ? -3.803 10.479 25.670 1.00 65.69 387 ARG A O 1
ATOM 3226 N N . GLN A 1 388 ? -3.797 12.138 27.175 1.00 66.31 388 GLN A N 1
ATOM 3227 C CA . GLN A 1 388 ? -4.210 11.350 28.336 1.00 66.31 388 GLN A CA 1
ATOM 3228 C C . GLN A 1 388 ? -5.485 10.522 28.093 1.00 66.31 388 GLN A C 1
ATOM 3230 O O . GLN A 1 388 ? -5.597 9.373 28.525 1.00 66.31 388 GLN A O 1
ATOM 3235 N N . THR A 1 389 ? -6.471 11.083 27.393 1.00 65.12 389 THR A N 1
ATOM 3236 C CA . THR A 1 389 ? -7.728 10.385 27.117 1.00 65.12 389 THR A CA 1
ATOM 3237 C C . THR A 1 389 ? -7.581 9.332 26.010 1.00 65.12 389 THR A C 1
ATOM 3239 O O . THR A 1 389 ? -8.209 8.275 26.082 1.00 65.12 389 THR A O 1
ATOM 3242 N N . MET A 1 390 ? -6.725 9.578 25.016 1.00 69.75 390 MET A N 1
ATOM 3243 C CA . MET A 1 390 ? -6.347 8.582 24.004 1.00 69.75 390 MET A CA 1
ATOM 3244 C C . MET A 1 390 ? -5.585 7.414 24.630 1.00 69.75 390 MET A C 1
ATOM 3246 O O . MET A 1 390 ? -5.920 6.261 24.366 1.00 69.75 390 MET A O 1
ATOM 3250 N N . ASP A 1 391 ? -4.627 7.709 25.508 1.00 73.12 391 ASP A N 1
ATOM 3251 C CA . ASP A 1 391 ? -3.844 6.707 26.233 1.00 73.12 391 ASP A CA 1
ATOM 3252 C C . ASP A 1 391 ? -4.773 5.822 27.078 1.00 73.12 391 ASP A C 1
ATOM 3254 O O . ASP A 1 391 ? -4.671 4.596 27.064 1.00 73.12 391 ASP A O 1
ATOM 3258 N N . THR A 1 392 ? -5.773 6.433 27.726 1.00 73.94 392 THR A N 1
ATOM 3259 C CA . THR A 1 392 ? -6.821 5.712 28.467 1.00 73.94 392 THR A CA 1
ATOM 3260 C C . THR A 1 392 ? -7.634 4.788 27.552 1.00 73.94 392 THR A C 1
ATOM 3262 O O . THR A 1 392 ? -7.902 3.639 27.909 1.00 73.94 392 THR A O 1
ATOM 3265 N N . ALA A 1 393 ? -8.007 5.255 26.355 1.00 72.38 393 ALA A N 1
ATOM 3266 C CA . ALA A 1 393 ? -8.740 4.452 25.378 1.00 72.38 393 ALA A CA 1
ATOM 3267 C C . ALA A 1 393 ? -7.910 3.259 24.872 1.00 72.38 393 ALA A C 1
ATOM 3269 O O . ALA A 1 393 ? -8.411 2.133 24.825 1.00 72.38 393 ALA A O 1
ATOM 3270 N N . PHE A 1 394 ? -6.636 3.477 24.535 1.00 74.69 394 PHE A N 1
ATOM 3271 C CA . PHE A 1 394 ? -5.720 2.401 24.155 1.00 74.69 394 PHE A CA 1
ATOM 3272 C C . PHE A 1 394 ? -5.500 1.408 25.303 1.00 74.69 394 PHE A C 1
ATOM 3274 O O . PHE A 1 394 ? -5.545 0.200 25.067 1.00 74.69 394 PHE A O 1
ATOM 3281 N N . ALA A 1 395 ? -5.361 1.878 26.545 1.00 76.69 395 ALA A N 1
ATOM 3282 C CA . ALA A 1 395 ? -5.244 1.021 27.723 1.00 76.69 395 ALA A CA 1
ATOM 3283 C C . ALA A 1 395 ? -6.500 0.158 27.952 1.00 76.69 395 ALA A C 1
ATOM 3285 O O . ALA A 1 395 ? -6.395 -1.025 28.277 1.00 76.69 395 ALA A O 1
ATOM 3286 N N . GLU A 1 396 ? -7.704 0.705 27.752 1.00 78.75 396 GLU A N 1
ATOM 3287 C CA . GLU A 1 396 ? -8.951 -0.068 27.830 1.00 78.75 396 GLU A CA 1
ATOM 3288 C C . GLU A 1 396 ? -9.013 -1.164 26.754 1.00 78.75 396 GLU A C 1
ATOM 3290 O O . GLU A 1 396 ? -9.356 -2.309 27.057 1.00 78.75 396 GLU A O 1
ATOM 3295 N N . LEU A 1 397 ? -8.617 -0.835 25.522 1.00 78.50 397 LEU A N 1
ATOM 3296 C CA . LEU A 1 397 ? -8.560 -1.779 24.403 1.00 78.50 397 LEU A CA 1
ATOM 3297 C C . LEU A 1 397 ? -7.521 -2.890 24.628 1.00 78.50 397 LEU A C 1
ATOM 3299 O O . LEU A 1 397 ? -7.784 -4.054 24.317 1.00 78.50 397 LEU A O 1
ATOM 3303 N N . LEU A 1 398 ? -6.356 -2.547 25.187 1.00 76.06 398 LEU A N 1
ATOM 3304 C CA . LEU A 1 398 ? -5.308 -3.507 25.541 1.00 76.06 398 LEU A CA 1
ATOM 3305 C C . LEU A 1 398 ? -5.797 -4.480 26.620 1.00 76.06 398 LEU A C 1
ATOM 3307 O O . LEU A 1 398 ? -5.666 -5.691 26.439 1.00 76.06 398 LEU A O 1
ATOM 3311 N N . ARG A 1 399 ? -6.447 -3.984 27.683 1.00 76.88 399 ARG A N 1
ATOM 3312 C CA . ARG A 1 399 ? -7.008 -4.839 28.745 1.00 76.88 399 ARG A CA 1
ATOM 3313 C C . ARG A 1 399 ? -8.057 -5.825 28.229 1.00 76.88 399 ARG A C 1
ATOM 3315 O O . ARG A 1 399 ? -7.996 -6.997 28.592 1.00 76.88 399 ARG A O 1
ATOM 3322 N N . GLU A 1 400 ? -8.991 -5.402 27.367 1.00 79.00 400 GLU A N 1
ATOM 3323 C CA . GLU A 1 400 ? -9.988 -6.330 26.793 1.00 79.00 400 GLU A CA 1
ATOM 3324 C C . GLU A 1 400 ? -9.305 -7.442 25.976 1.00 79.00 400 GLU A C 1
ATOM 3326 O O . GLU A 1 400 ? -9.686 -8.613 26.063 1.00 79.00 400 GLU A O 1
ATOM 3331 N N . ASN A 1 401 ? -8.266 -7.095 25.209 1.00 72.81 401 ASN A N 1
ATOM 3332 C CA . ASN A 1 401 ? -7.490 -8.072 24.446 1.00 72.81 401 ASN A CA 1
ATOM 3333 C C . ASN A 1 401 ? -6.744 -9.062 25.356 1.00 72.81 401 ASN A C 1
ATOM 3335 O O . ASN A 1 401 ? -6.733 -10.263 25.071 1.00 72.81 401 ASN A O 1
ATOM 3339 N N . GLU A 1 402 ? -6.153 -8.597 26.457 1.00 75.06 402 GLU A N 1
ATOM 3340 C CA . GLU A 1 402 ? -5.489 -9.465 27.436 1.00 75.06 402 GLU A CA 1
ATOM 3341 C C . GLU A 1 402 ? -6.470 -10.412 28.138 1.00 75.06 402 GLU A C 1
ATOM 3343 O O . GLU A 1 402 ? -6.206 -11.615 28.235 1.00 75.06 402 GLU A O 1
ATOM 3348 N N . GLU A 1 403 ? -7.624 -9.903 28.583 1.00 73.62 403 GLU A N 1
ATOM 3349 C CA . GLU A 1 403 ? -8.697 -10.708 29.176 1.00 73.62 403 GLU A CA 1
ATOM 3350 C C . GLU A 1 403 ? -9.189 -11.783 28.194 1.00 73.62 403 GLU A C 1
ATOM 3352 O O . GLU A 1 403 ? -9.289 -12.962 28.551 1.00 73.62 403 GLU A O 1
ATOM 3357 N N . ALA A 1 404 ? -9.422 -11.411 26.931 1.00 64.94 404 ALA A N 1
ATOM 3358 C CA . ALA A 1 404 ? -9.822 -12.346 25.882 1.00 64.94 404 ALA A CA 1
ATOM 3359 C C . ALA A 1 404 ? -8.756 -13.429 25.628 1.00 64.94 404 ALA A C 1
ATOM 3361 O O . ALA A 1 404 ? -9.094 -14.607 25.474 1.00 64.94 404 ALA A O 1
ATOM 3362 N N . GLY A 1 405 ? -7.472 -13.057 25.637 1.00 62.12 405 GLY A N 1
ATOM 3363 C CA . GLY A 1 405 ? -6.353 -13.991 25.502 1.00 62.12 405 GLY A CA 1
ATOM 3364 C C . GLY A 1 405 ? -6.245 -14.976 26.671 1.00 62.12 405 GLY A C 1
ATOM 3365 O O . GLY A 1 405 ? -6.030 -16.174 26.456 1.00 62.12 405 GLY A O 1
ATOM 3366 N N . ARG A 1 406 ? -6.448 -14.513 27.914 1.00 66.50 406 ARG A N 1
ATOM 3367 C CA . ARG A 1 406 ? -6.492 -15.378 29.112 1.00 66.50 406 ARG A CA 1
ATOM 3368 C C . ARG A 1 406 ? -7.651 -16.373 29.039 1.00 66.50 406 ARG A C 1
ATOM 3370 O O . ARG A 1 406 ? -7.447 -17.565 29.272 1.00 66.50 406 ARG A O 1
ATOM 3377 N N . LEU A 1 407 ? -8.840 -15.911 28.647 1.00 58.75 407 LEU A N 1
ATOM 3378 C CA . LEU A 1 407 ? -10.020 -16.761 28.468 1.00 58.75 407 LEU A CA 1
ATOM 3379 C C . LEU A 1 407 ? -9.807 -17.828 27.383 1.00 58.75 407 LEU A C 1
ATOM 3381 O O . LEU A 1 407 ? -10.138 -18.990 27.609 1.00 58.75 407 LEU A O 1
ATOM 3385 N N . GLN A 1 408 ? -9.192 -17.484 26.245 1.00 54.06 408 GLN A N 1
ATOM 3386 C CA . GLN A 1 408 ? -8.862 -18.460 25.196 1.00 54.06 408 GLN A CA 1
ATOM 3387 C C . GLN A 1 408 ? -7.841 -19.509 25.653 1.00 54.06 408 GLN A C 1
ATOM 3389 O O . GLN A 1 408 ? -8.030 -20.699 25.389 1.00 54.06 408 GLN A O 1
ATOM 3394 N N . LYS A 1 409 ? -6.782 -19.107 26.371 1.00 56.59 409 LYS A N 1
ATOM 3395 C CA . LYS A 1 409 ? -5.805 -20.053 26.942 1.00 56.59 409 LYS A CA 1
ATOM 3396 C C . LYS A 1 409 ? -6.468 -21.010 27.938 1.00 56.59 409 LYS A C 1
ATOM 3398 O O . LYS A 1 409 ? -6.200 -22.213 27.899 1.00 56.59 409 LYS A O 1
ATOM 3403 N N . ASN A 1 410 ? -7.362 -20.503 28.787 1.00 58.09 410 ASN A N 1
ATOM 3404 C CA . ASN A 1 410 ? -8.114 -21.318 29.742 1.00 58.09 410 ASN A CA 1
ATOM 3405 C C . ASN A 1 410 ? -9.088 -22.272 29.039 1.00 58.09 410 ASN A C 1
ATOM 3407 O O . ASN A 1 410 ? -9.103 -23.459 29.358 1.00 58.09 410 ASN A O 1
ATOM 3411 N N . ALA A 1 411 ? -9.817 -21.805 28.023 1.00 48.72 411 ALA A N 1
ATOM 3412 C CA . ALA A 1 411 ? -10.680 -22.654 27.204 1.00 48.72 411 ALA A CA 1
ATOM 3413 C C . ALA A 1 411 ? -9.885 -23.767 26.499 1.00 48.72 411 ALA A C 1
ATOM 3415 O O . ALA A 1 411 ? -10.313 -24.918 26.492 1.00 48.72 411 ALA A O 1
ATOM 3416 N N . GLY A 1 412 ? -8.690 -23.465 25.978 1.00 48.78 412 GLY A N 1
ATOM 3417 C CA . GLY A 1 412 ? -7.781 -24.462 25.407 1.00 48.78 412 GLY A CA 1
ATOM 3418 C C . GLY A 1 412 ? -7.327 -25.519 26.422 1.00 48.78 412 GLY A C 1
ATOM 3419 O O . GLY A 1 412 ? -7.321 -26.708 26.103 1.00 48.78 412 GLY A O 1
ATOM 3420 N N . LYS A 1 413 ? -7.006 -25.115 27.661 1.00 56.59 413 LYS A N 1
ATOM 3421 C CA . LYS A 1 413 ? -6.675 -26.042 28.761 1.00 56.59 413 LYS A CA 1
ATOM 3422 C C . LYS A 1 413 ? -7.859 -26.939 29.135 1.00 56.59 413 LYS A C 1
ATOM 3424 O O . LYS A 1 413 ? -7.675 -28.144 29.285 1.00 56.59 413 LYS A O 1
ATOM 3429 N N . VAL A 1 414 ? -9.065 -26.377 29.239 1.00 61.56 414 VAL A N 1
ATOM 3430 C CA . VAL A 1 414 ? -10.296 -27.137 29.517 1.00 61.56 414 VAL A CA 1
ATOM 3431 C C . VAL A 1 414 ? -10.580 -28.133 28.393 1.00 61.56 414 VAL A C 1
ATOM 3433 O O . VAL A 1 414 ? -10.831 -29.302 28.665 1.00 61.56 414 VAL A O 1
ATOM 3436 N N . ARG A 1 415 ? -10.446 -27.721 27.128 1.00 56.12 415 ARG A N 1
ATOM 3437 C CA . ARG A 1 415 ? -10.660 -28.598 25.967 1.00 56.12 415 ARG A CA 1
ATOM 3438 C C . ARG A 1 415 ? -9.677 -29.772 25.945 1.00 56.12 415 ARG A C 1
ATOM 3440 O O . ARG A 1 415 ? -10.097 -30.896 25.705 1.00 56.12 415 ARG A O 1
ATOM 3447 N N . ARG A 1 416 ? -8.396 -29.540 26.268 1.00 63.28 416 ARG A N 1
ATOM 3448 C CA . ARG A 1 416 ? -7.398 -30.618 26.423 1.00 63.28 416 ARG A CA 1
ATOM 3449 C C . ARG A 1 416 ? -7.749 -31.569 27.566 1.00 63.28 416 ARG A C 1
ATOM 3451 O O . ARG A 1 416 ? -7.630 -32.773 27.381 1.00 63.28 416 ARG A O 1
ATOM 3458 N N . LYS A 1 417 ? -8.221 -31.052 28.708 1.00 65.44 417 LYS A N 1
ATOM 3459 C CA . LYS A 1 417 ? -8.698 -31.890 29.822 1.00 65.44 417 LYS A CA 1
ATOM 3460 C C . LYS A 1 417 ? -9.906 -32.740 29.425 1.00 65.44 417 LYS A C 1
ATOM 3462 O O . LYS A 1 417 ? -9.914 -33.919 29.740 1.00 65.44 417 LYS A O 1
ATOM 3467 N N . ILE A 1 418 ? -10.878 -32.179 28.704 1.00 67.75 418 ILE A N 1
ATOM 3468 C CA . ILE A 1 418 ? -12.058 -32.917 28.220 1.00 67.75 418 ILE A CA 1
ATOM 3469 C C . ILE A 1 418 ? -11.648 -34.017 27.236 1.00 67.75 418 ILE A C 1
ATOM 3471 O O . ILE A 1 418 ? -12.086 -35.150 27.384 1.00 67.75 418 ILE A O 1
ATOM 3475 N N . VAL A 1 419 ? -10.781 -33.710 26.265 1.00 63.97 419 VAL A N 1
ATOM 3476 C CA . VAL A 1 419 ? -10.267 -34.705 25.307 1.00 63.97 419 VAL A CA 1
ATOM 3477 C C . VAL A 1 419 ? -9.501 -35.811 26.033 1.00 63.97 419 VAL A C 1
ATOM 3479 O O . VAL A 1 419 ? -9.716 -36.986 25.761 1.00 63.97 419 VAL A O 1
ATOM 3482 N N . TYR A 1 420 ? -8.657 -35.454 27.001 1.00 73.81 420 TYR A N 1
ATOM 3483 C CA . TYR A 1 420 ? -7.949 -36.423 27.832 1.00 73.81 420 TYR A CA 1
ATOM 3484 C C . TYR A 1 420 ? -8.915 -37.319 28.624 1.00 73.81 420 TYR A C 1
ATOM 3486 O O . TYR A 1 420 ? -8.796 -38.538 28.558 1.00 73.81 420 TYR A O 1
ATOM 3494 N N . LEU A 1 421 ? -9.913 -36.740 29.302 1.00 72.56 421 LEU A N 1
ATOM 3495 C CA . LEU A 1 421 ? -10.950 -37.496 30.013 1.00 72.56 421 LEU A CA 1
ATOM 3496 C C . LEU A 1 421 ? -11.726 -38.424 29.075 1.00 72.56 421 LEU A C 1
ATOM 3498 O O . LEU A 1 421 ? -11.979 -39.567 29.436 1.00 72.56 421 LEU A O 1
ATOM 3502 N N . TYR A 1 422 ? -12.056 -37.962 27.870 1.00 73.88 422 TYR A N 1
ATOM 3503 C CA . TYR A 1 422 ? -12.728 -38.762 26.850 1.00 73.88 422 TYR A CA 1
ATOM 3504 C C . TYR A 1 422 ? -11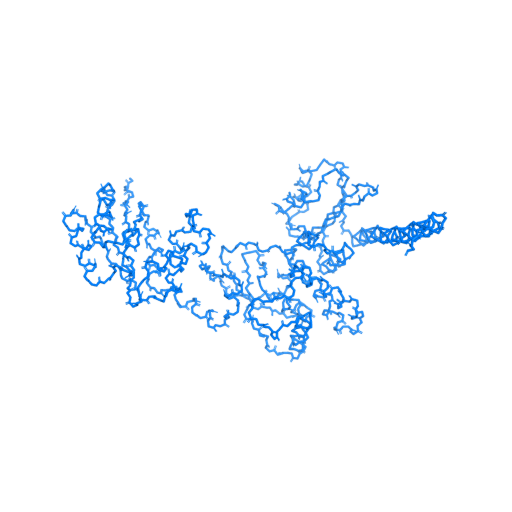.890 -39.982 26.438 1.00 73.88 422 TYR A C 1
ATOM 3506 O O . TYR A 1 422 ? -12.413 -41.093 26.404 1.00 73.88 422 TYR A O 1
ATOM 3514 N N . PHE A 1 423 ? -10.583 -39.809 26.209 1.00 74.44 423 PHE A N 1
ATOM 3515 C CA . PHE A 1 423 ? -9.675 -40.922 25.908 1.00 74.44 423 PHE A CA 1
ATOM 3516 C C . PHE A 1 423 ? -9.510 -41.894 27.082 1.00 74.44 423 PHE A C 1
ATOM 3518 O O . PHE A 1 423 ? -9.486 -43.106 26.868 1.00 74.44 423 PHE A O 1
ATOM 3525 N N . VAL A 1 424 ? -9.437 -41.389 28.317 1.00 78.62 424 VAL A N 1
ATOM 3526 C CA . VAL A 1 424 ? -9.389 -42.228 29.526 1.00 78.62 424 VAL A CA 1
ATOM 3527 C C . VAL A 1 424 ? -10.669 -43.059 29.659 1.00 78.62 424 VAL A C 1
ATOM 3529 O O . VAL A 1 424 ? -10.589 -44.266 29.887 1.00 78.62 424 VAL A O 1
ATOM 3532 N N . LEU A 1 425 ? -11.839 -42.448 29.445 1.00 73.25 425 LEU A N 1
ATOM 3533 C CA . LEU A 1 425 ? -13.129 -43.138 29.507 1.00 73.25 425 LEU A CA 1
ATOM 3534 C C . LEU A 1 425 ? -13.252 -44.209 28.416 1.00 73.25 425 LEU A C 1
ATOM 3536 O O . LEU A 1 425 ? -13.636 -45.339 28.700 1.00 73.25 425 LEU A O 1
ATOM 3540 N N . LEU A 1 426 ? -12.882 -43.872 27.176 1.00 71.62 426 LEU A N 1
ATOM 3541 C CA . LEU A 1 426 ? -12.877 -44.803 26.044 1.00 71.62 426 LEU A CA 1
ATOM 3542 C C . LEU A 1 426 ? -11.988 -46.015 26.303 1.00 71.62 426 LEU A C 1
ATOM 3544 O O . LEU A 1 426 ? -12.385 -47.140 26.012 1.00 71.62 426 LEU A O 1
ATOM 3548 N N . ARG A 1 427 ? -10.798 -45.796 26.869 1.00 78.56 427 ARG A N 1
ATOM 3549 C CA . ARG A 1 427 ? -9.868 -46.875 27.212 1.00 78.56 427 ARG A CA 1
ATOM 3550 C C . ARG A 1 427 ? -10.443 -47.795 28.290 1.00 78.56 427 ARG A C 1
ATOM 3552 O O . ARG A 1 427 ? -10.355 -49.011 28.145 1.00 78.56 427 ARG A O 1
ATOM 3559 N N . ALA A 1 428 ? -11.071 -47.227 29.321 1.00 76.94 428 ALA A N 1
ATOM 3560 C CA . ALA A 1 428 ? -11.732 -47.994 30.376 1.00 76.94 428 ALA A CA 1
ATOM 3561 C C . ALA A 1 428 ? -12.924 -48.810 29.842 1.00 76.94 428 ALA A C 1
ATOM 3563 O O . ALA A 1 428 ? -13.089 -49.973 30.205 1.00 76.94 428 ALA A O 1
ATOM 3564 N N . ILE A 1 429 ? -13.724 -48.233 28.939 1.00 76.44 429 ILE A N 1
ATOM 3565 C CA . ILE A 1 429 ? -14.840 -48.927 28.280 1.00 76.44 429 ILE A CA 1
ATOM 3566 C C . ILE A 1 429 ? -14.317 -50.076 27.413 1.00 76.44 429 ILE A C 1
ATOM 3568 O O . ILE A 1 429 ? -14.797 -51.198 27.547 1.00 76.44 429 ILE A O 1
ATOM 3572 N N . LYS A 1 430 ? -13.302 -49.832 26.574 1.00 78.50 430 LYS A N 1
ATOM 3573 C CA . LYS A 1 430 ? -12.695 -50.867 25.723 1.00 78.50 430 LYS A CA 1
ATOM 3574 C C . LYS A 1 430 ? -12.134 -52.034 26.536 1.00 78.50 430 LYS A C 1
ATOM 3576 O O . LYS A 1 430 ? -12.431 -53.177 26.208 1.00 78.50 430 LYS A O 1
ATOM 3581 N N . GLN A 1 431 ? -11.407 -51.758 27.624 1.00 83.00 431 GLN A N 1
ATOM 3582 C CA . GLN A 1 431 ? -10.925 -52.804 28.536 1.00 83.00 431 GLN A CA 1
ATOM 3583 C C . GLN A 1 431 ? -12.069 -53.626 29.133 1.00 83.00 431 GLN A C 1
ATOM 3585 O O . GLN A 1 431 ? -11.982 -54.849 29.189 1.00 83.00 431 GLN A O 1
ATOM 3590 N N . ARG A 1 432 ? -13.157 -52.972 29.550 1.00 82.06 432 ARG A N 1
ATOM 3591 C CA . ARG A 1 432 ? -14.308 -53.651 30.159 1.00 82.06 432 ARG A CA 1
ATOM 3592 C C . ARG A 1 432 ? -15.113 -54.484 29.159 1.00 82.06 432 ARG A C 1
ATOM 3594 O O . ARG A 1 432 ? -15.744 -55.454 29.556 1.00 82.06 432 ARG A O 1
ATOM 3601 N N . LEU A 1 433 ? -15.077 -54.112 27.880 1.00 80.62 433 LEU A N 1
ATOM 3602 C CA . LEU A 1 433 ? -15.735 -54.819 26.779 1.00 80.62 433 LEU A CA 1
ATOM 3603 C C . LEU A 1 433 ? -14.826 -55.849 26.083 1.00 80.62 433 LEU A C 1
ATOM 3605 O O . LEU A 1 433 ? -15.236 -56.424 25.079 1.00 80.62 433 LEU A O 1
ATOM 3609 N N . GLY A 1 434 ? -13.597 -56.072 26.567 1.00 75.94 434 GLY A N 1
ATOM 3610 C CA . GLY A 1 434 ? -12.646 -57.005 25.946 1.00 75.94 434 GLY A CA 1
ATOM 3611 C C . GLY A 1 434 ? -12.184 -56.585 24.545 1.00 75.94 434 GLY A C 1
ATOM 3612 O O . GLY A 1 434 ? -11.709 -57.411 23.771 1.00 75.94 434 GLY A O 1
ATOM 3613 N N . MET A 1 435 ? -12.336 -55.306 24.200 1.00 71.25 435 MET A N 1
ATOM 3614 C CA . MET A 1 435 ? -11.943 -54.771 22.901 1.00 71.25 435 MET A CA 1
ATOM 3615 C C . MET A 1 435 ? -10.460 -54.376 22.907 1.00 71.25 435 MET A C 1
ATOM 3617 O O . MET A 1 435 ? -9.974 -53.852 23.915 1.00 71.25 435 MET A O 1
ATOM 3621 N N . PRO A 1 436 ? -9.740 -54.541 21.782 1.00 60.72 436 PRO A N 1
ATOM 3622 C CA . PRO A 1 436 ? -8.380 -54.032 21.657 1.00 60.72 436 PRO A CA 1
ATOM 3623 C C . PRO A 1 436 ? -8.350 -52.507 21.859 1.00 60.72 436 PRO A C 1
ATOM 3625 O O . PRO A 1 436 ? -9.197 -51.764 21.343 1.00 60.72 436 PRO A O 1
ATOM 3628 N N . VAL A 1 437 ? -7.387 -52.068 22.675 1.00 61.78 437 VAL A N 1
ATOM 3629 C CA . VAL A 1 437 ? -7.225 -50.681 23.146 1.00 61.78 437 VAL A CA 1
ATOM 3630 C C . VAL A 1 437 ? -6.859 -49.745 22.009 1.00 61.78 437 VAL A C 1
ATOM 3632 O O . VAL A 1 437 ? -5.843 -50.006 21.336 1.00 61.78 437 VAL A O 1
#

Radius of gyration: 30.39 Å; Cα contacts (8 Å, |Δi|>4): 577; chains: 1; bounding box: 53×83×85 Å

Secondary structure (DSSP, 8-state):
-PPPPPEEEEEE-GGG-SHHHHHHHHHHHHHTT--EEEEEEPPP--HHHHHHHHHHHHTTSTTTTSHHHHHHHHHHH--TTPPPEEEEEETT-HHHHHHHHHHHHHHHT-GGGTEEEEEEE-HHHHHHHHHHHTTHHHHHHHHHHHH-HHHHHHTT-TT--EEEEEEEEHHHH-STTBTHHHHHHHHHHHHHHTSSHHHHHHHHHHHHHHHTTT----TT-TT--SHHHHHHHHHHHHHHHHTTPPPTTPSEEE-TT--BSS-HHHHHHHHHHT-EEEEEEETTPPPP-B-HHHHHHTT--HHHHHHHHHHHHHHS--EEEEEE----HHHHHHHHTTTS-EEEEEE-TTT-EEEEEE-S--S-HHHHHHHHHHHS-GGGEEEE-SHHHHHHHHHHHHHHHHHHHHHHHHHHHHHHHHHHHHHHHHHHHHHHTT---